Protein AF-0000000077148102 (afdb_homodimer)

Radius of gyration: 24.66 Å; Cα contacts (8 Å, |Δi|>4): 439; chains: 2; bounding box: 63×92×47 Å

Sequence (422 aa):
MKYILFEVCEMGKSREQTMENILKAAKKKFGERGYEGTSIQEIAKEAKVNVAMASYYFNGKENLYYEVFKKYGLANELPNFLEKNQFDPINALRDYLTVFTTHIKENPEIGSLAYEEIIKESARLEKIKPYFIGNFEQLKEILQEGEKQGAFHFFSINHTIHWITSIVLFPKFKKFIDSLGTNETNDINHEWMPEDLVDRIVTALTDKPKVMKYILFEVCEMGKSREQTMENILKAAKKKFGERGYEGTSIQEIAKEAKVNVAMASYYFNGKENLYYEVFKKYGLANELPNFLEKNQFDPINALRDYLTVFTTHIKENPEIGSLAYEEIIKESARLEKIKPYFIGNFEQLKEILQEGEKQGAFHFFSINHTIHWITSIVLFPKFKKFIDSLGTNETNDINHEWMPEDLVDRIVTALTDKPKV

InterPro domains:
  IPR001647 DNA-binding HTH domain, TetR-type [PF00440] (22-67)
  IPR001647 DNA-binding HTH domain, TetR-type [PR00455] (22-35)
  IPR001647 DNA-binding HTH domain, TetR-type [PR00455] (43-66)
  IPR001647 DNA-binding HTH domain, TetR-type [PS50977] (16-76)
  IPR009057 Homedomain-like superfamily [SSF46689] (11-72)
  IPR023772 DNA-binding HTH domain, TetR-type, conserved site [PS01081] (34-64)
  IPR036271 Tetracyclin repressor-like, C-terminal domain superfamily [SSF48498] (87-206)
  IPR050109 HTH-type, TetR-like transcriptional regulator [PTHR30328] (10-209)

Structure (mmCIF, N/CA/C/O backbone):
data_AF-0000000077148102-model_v1
#
loop_
_entity.id
_entity.type
_entity.pdbx_description
1 polymer 'Transcriptional regulator, TetR family'
#
loop_
_atom_site.group_PDB
_atom_site.id
_atom_site.type_symbol
_atom_site.label_atom_id
_atom_site.label_alt_id
_atom_site.label_comp_id
_atom_site.label_asym_id
_atom_site.label_entity_id
_atom_site.label_seq_id
_atom_site.pdbx_PDB_ins_code
_atom_site.Cartn_x
_atom_site.Cartn_y
_atom_site.Cartn_z
_atom_site.occupancy
_atom_site.B_iso_or_equiv
_atom_site.auth_seq_id
_atom_site.auth_comp_id
_atom_site.auth_asym_id
_atom_site.auth_atom_id
_atom_site.pdbx_PDB_model_num
ATOM 1 N N . MET A 1 1 ? 31.641 -43.75 -16.406 1 50.94 1 MET A N 1
ATOM 2 C CA . MET A 1 1 ? 30.312 -43.25 -16.719 1 50.94 1 MET A CA 1
ATOM 3 C C . MET A 1 1 ? 29.578 -42.812 -15.445 1 50.94 1 MET A C 1
ATOM 5 O O . MET A 1 1 ? 28.922 -41.75 -15.43 1 50.94 1 MET A O 1
ATOM 9 N N . LYS A 1 2 ? 29.688 -43.594 -14.43 1 62.19 2 LYS A N 1
ATOM 10 C CA . LYS A 1 2 ? 29 -43.281 -13.18 1 62.19 2 LYS A CA 1
ATOM 11 C C . LYS A 1 2 ? 29.609 -42.062 -12.508 1 62.19 2 LYS A C 1
ATOM 13 O O . LYS A 1 2 ? 28.875 -41.219 -11.977 1 62.19 2 LYS A O 1
ATOM 18 N N . TYR A 1 3 ? 30.844 -41.906 -12.531 1 56.47 3 TYR A N 1
ATOM 19 C CA . TYR A 1 3 ? 31.516 -40.75 -11.898 1 56.47 3 TYR A CA 1
ATOM 20 C C . TYR A 1 3 ? 31.188 -39.469 -12.625 1 56.47 3 TYR A C 1
ATOM 22 O O . TYR A 1 3 ? 31 -38.406 -11.992 1 56.47 3 TYR A O 1
ATOM 30 N N . ILE A 1 4 ? 31.141 -39.5 -13.93 1 53.09 4 ILE A N 1
ATOM 31 C CA . ILE A 1 4 ? 30.781 -38.312 -14.711 1 53.09 4 ILE A CA 1
ATOM 32 C C . ILE A 1 4 ? 29.328 -37.969 -14.445 1 53.09 4 ILE A C 1
ATOM 34 O O . ILE A 1 4 ? 28.984 -36.781 -14.289 1 53.09 4 ILE A O 1
ATOM 38 N N . LEU A 1 5 ? 28.531 -38.875 -14.312 1 50.78 5 LEU A N 1
ATOM 39 C CA . LEU A 1 5 ? 27.125 -38.625 -14.008 1 50.78 5 LEU A CA 1
ATOM 40 C C . LEU A 1 5 ? 26.984 -38.031 -12.602 1 50.78 5 LEU A C 1
ATOM 42 O O . LEU A 1 5 ? 26.188 -37.125 -12.383 1 50.78 5 LEU A O 1
ATOM 46 N N . PHE A 1 6 ? 27.734 -38.562 -11.719 1 50.84 6 PHE A N 1
ATOM 47 C CA . PHE A 1 6 ? 27.688 -38.031 -10.359 1 50.84 6 PHE A CA 1
ATOM 48 C C . PHE A 1 6 ? 28.203 -36.594 -10.312 1 50.84 6 PHE A C 1
ATOM 50 O O . PHE A 1 6 ? 27.641 -35.75 -9.617 1 50.84 6 PHE A O 1
ATOM 57 N N . GLU A 1 7 ? 29.281 -36.281 -11 1 50.69 7 GLU A N 1
ATOM 58 C CA . GLU A 1 7 ? 29.812 -34.938 -11.062 1 50.69 7 GLU A CA 1
ATOM 59 C C . GLU A 1 7 ? 28.812 -33.969 -11.742 1 50.69 7 GLU A C 1
ATOM 61 O O . GLU A 1 7 ? 28.656 -32.844 -11.312 1 50.69 7 GLU A O 1
ATOM 66 N N . VAL A 1 8 ? 28.25 -34.469 -12.852 1 50.56 8 VAL A N 1
ATOM 67 C CA . VAL A 1 8 ? 27.25 -33.656 -13.523 1 50.56 8 VAL A CA 1
ATOM 68 C C . VAL A 1 8 ? 26.047 -33.438 -12.602 1 50.56 8 VAL A C 1
ATOM 70 O O . VAL A 1 8 ? 25.469 -32.344 -12.562 1 50.56 8 VAL A O 1
ATOM 73 N N . CYS A 1 9 ? 25.688 -34.5 -11.992 1 49.28 9 CYS A N 1
ATOM 74 C CA . CYS A 1 9 ? 24.578 -34.375 -11.031 1 49.28 9 CYS A CA 1
ATOM 75 C C . CYS A 1 9 ? 24.953 -33.469 -9.875 1 49.28 9 CYS A C 1
ATOM 77 O O . CYS A 1 9 ? 24.141 -32.656 -9.438 1 49.28 9 CYS A O 1
ATOM 79 N N . GLU A 1 10 ? 26.156 -33.656 -9.352 1 51.53 10 GLU A N 1
ATOM 80 C CA . GLU A 1 10 ? 26.641 -32.781 -8.273 1 51.53 10 GLU A CA 1
ATOM 81 C C . GLU A 1 10 ? 26.766 -31.344 -8.734 1 51.53 10 GLU A C 1
ATOM 83 O O . GLU A 1 10 ? 26.484 -30.406 -7.98 1 51.53 10 GLU A O 1
ATOM 88 N N . MET A 1 11 ? 27.312 -31.297 -9.977 1 51.41 11 MET A N 1
ATOM 89 C CA . MET A 1 11 ? 27.438 -29.969 -10.57 1 51.41 11 MET A CA 1
ATOM 90 C C . MET A 1 11 ? 26.062 -29.359 -10.828 1 51.41 11 MET A C 1
ATOM 92 O O . MET A 1 11 ? 25.875 -28.141 -10.688 1 51.41 11 MET A O 1
ATOM 96 N N . GLY A 1 12 ? 25.172 -30.25 -11.398 1 53.47 12 GLY A N 1
ATOM 97 C CA . GLY A 1 12 ? 23.797 -29.844 -11.617 1 53.47 12 GLY A CA 1
ATOM 98 C C . GLY A 1 12 ? 23.094 -29.391 -10.344 1 53.47 12 GLY A C 1
ATOM 99 O O . GLY A 1 12 ? 22.375 -28.391 -10.344 1 53.47 12 GLY A O 1
ATOM 100 N N . LYS A 1 13 ? 23.109 -30.406 -9.43 1 60.41 13 LYS A N 1
ATOM 101 C CA . LYS A 1 13 ? 22.609 -30.125 -8.086 1 60.41 13 LYS A CA 1
ATOM 102 C C . LYS A 1 13 ? 23.266 -28.859 -7.516 1 60.41 13 LYS A C 1
ATOM 104 O O . LYS A 1 13 ? 22.578 -28.047 -6.887 1 60.41 13 LYS A O 1
ATOM 109 N N . SER A 1 14 ? 24.484 -28.734 -8.086 1 79.44 14 SER A N 1
ATOM 110 C CA . SER A 1 14 ? 25.234 -27.562 -7.648 1 79.44 14 SER A CA 1
ATOM 111 C C . SER A 1 14 ? 24.734 -26.297 -8.344 1 79.44 14 SER A C 1
ATOM 113 O O . SER A 1 14 ? 24.547 -25.266 -7.703 1 79.44 14 SER A O 1
ATOM 115 N N . ARG A 1 15 ? 24.344 -26.641 -9.625 1 85.19 15 ARG A N 1
ATOM 116 C CA . ARG A 1 15 ? 23.812 -25.516 -10.398 1 85.19 15 ARG A CA 1
ATOM 117 C C . ARG A 1 15 ? 22.438 -25.094 -9.898 1 85.19 15 ARG A C 1
ATOM 119 O O . ARG A 1 15 ? 22.172 -23.891 -9.727 1 85.19 15 ARG A O 1
ATOM 126 N N . GLU A 1 16 ? 21.672 -26.156 -9.688 1 89.94 16 GLU A N 1
ATOM 127 C CA . GLU A 1 16 ? 20.328 -25.891 -9.203 1 89.94 16 GLU A CA 1
ATOM 128 C C . GLU A 1 16 ? 20.344 -25.203 -7.844 1 89.94 16 GLU A C 1
ATOM 130 O O . GLU A 1 16 ? 19.562 -24.281 -7.594 1 89.94 16 GLU A O 1
ATOM 135 N N . GLN A 1 17 ? 21.172 -25.656 -7.074 1 92.12 17 GLN A N 1
ATOM 136 C CA . GLN A 1 17 ? 21.297 -25.047 -5.75 1 92.12 17 GLN A CA 1
ATOM 137 C C . GLN A 1 17 ? 21.781 -23.609 -5.844 1 92.12 17 GLN A C 1
ATOM 139 O O . GLN A 1 17 ? 21.312 -22.75 -5.102 1 92.12 17 GLN A O 1
ATOM 144 N N . THR A 1 18 ? 22.703 -23.422 -6.793 1 92.56 18 THR A N 1
ATOM 145 C CA . THR A 1 18 ? 23.219 -22.062 -6.996 1 92.56 18 THR A CA 1
ATOM 146 C C . THR A 1 18 ? 22.109 -21.141 -7.504 1 92.56 18 THR A C 1
ATOM 148 O O . THR A 1 18 ? 21.969 -20.016 -7.023 1 92.56 18 THR A O 1
ATOM 151 N N . MET A 1 19 ? 21.359 -21.609 -8.445 1 95.06 19 MET A N 1
ATOM 152 C CA . MET A 1 19 ? 20.266 -20.812 -8.984 1 95.06 19 MET A CA 1
ATOM 153 C C . MET A 1 19 ? 19.234 -20.5 -7.898 1 95.06 19 MET A C 1
ATOM 155 O O . MET A 1 19 ? 18.734 -19.375 -7.82 1 95.06 19 MET A O 1
ATOM 159 N N . GLU A 1 20 ? 18.984 -21.484 -7.047 1 95.75 20 GLU A N 1
ATOM 160 C CA . GLU A 1 20 ? 18.047 -21.297 -5.938 1 95.75 20 GLU A CA 1
ATOM 161 C C . GLU A 1 20 ? 18.562 -20.234 -4.965 1 95.75 20 GLU A C 1
ATOM 163 O O . GLU A 1 20 ? 17.797 -19.391 -4.492 1 95.75 20 GLU A O 1
ATOM 168 N N . ASN A 1 21 ? 19.828 -20.281 -4.723 1 95.56 21 ASN A N 1
ATOM 169 C CA . ASN A 1 21 ? 20.438 -19.297 -3.826 1 95.56 21 ASN A CA 1
ATOM 170 C C . ASN A 1 21 ? 20.328 -17.891 -4.391 1 95.56 21 ASN A C 1
ATOM 172 O O . ASN A 1 21 ? 20.062 -16.938 -3.656 1 95.56 21 ASN A O 1
ATOM 176 N N . ILE A 1 22 ? 20.547 -17.812 -5.668 1 96.75 22 ILE A N 1
ATOM 177 C CA . ILE A 1 22 ? 20.484 -16.516 -6.324 1 96.75 22 ILE A CA 1
ATOM 178 C C . ILE A 1 22 ? 19.047 -15.984 -6.277 1 96.75 22 ILE A C 1
ATOM 180 O O . ILE A 1 22 ? 18.812 -14.812 -5.977 1 96.75 22 ILE A O 1
ATOM 184 N N . LEU A 1 23 ? 18.094 -16.875 -6.516 1 97.56 23 LEU A N 1
ATOM 185 C CA . LEU A 1 23 ? 16.703 -16.469 -6.5 1 97.56 23 LEU A CA 1
ATOM 186 C C . LEU A 1 23 ? 16.266 -16.031 -5.102 1 97.56 23 LEU A C 1
ATOM 188 O O . LEU A 1 23 ? 15.578 -15.023 -4.945 1 97.56 23 LEU A O 1
ATOM 192 N N . LYS A 1 24 ? 16.688 -16.781 -4.117 1 97.56 24 LYS A N 1
ATOM 193 C CA . LYS A 1 24 ? 16.391 -16.422 -2.734 1 97.56 24 LYS A CA 1
ATOM 194 C C . LYS A 1 24 ? 17 -15.086 -2.365 1 97.56 24 LYS A C 1
ATOM 196 O O . LYS A 1 24 ? 16.359 -14.242 -1.736 1 97.56 24 LYS A O 1
ATOM 201 N N . ALA A 1 25 ? 18.203 -14.875 -2.771 1 97.69 25 ALA A N 1
ATOM 202 C CA . ALA A 1 25 ? 18.891 -13.617 -2.525 1 97.69 25 ALA A CA 1
ATOM 203 C C . ALA A 1 25 ? 18.203 -12.461 -3.246 1 97.69 25 ALA A C 1
ATOM 205 O O . ALA A 1 25 ? 18.047 -11.375 -2.686 1 97.69 25 ALA A O 1
ATOM 206 N N . ALA A 1 26 ? 17.828 -12.719 -4.469 1 98 26 ALA A N 1
ATOM 207 C CA . ALA A 1 26 ? 17.125 -11.711 -5.258 1 98 26 ALA A CA 1
ATOM 208 C C . ALA A 1 26 ? 15.805 -11.312 -4.609 1 98 26 ALA A C 1
ATOM 210 O O . ALA A 1 26 ? 15.508 -10.125 -4.457 1 98 26 ALA A O 1
ATOM 211 N N . LYS A 1 27 ? 15.023 -12.328 -4.223 1 97.56 27 LYS A N 1
ATOM 212 C CA . LYS A 1 27 ? 13.758 -12.062 -3.553 1 97.56 27 LYS A CA 1
ATOM 213 C C . LYS A 1 27 ? 13.961 -11.188 -2.318 1 97.56 27 LYS A C 1
ATOM 215 O O . LYS A 1 27 ? 13.25 -10.195 -2.129 1 97.56 27 LYS A O 1
ATOM 220 N N . LYS A 1 28 ? 14.914 -11.508 -1.558 1 96.56 28 LYS A N 1
ATOM 221 C CA . LYS A 1 28 ? 15.219 -10.773 -0.331 1 96.56 28 LYS A CA 1
ATOM 222 C C . LYS A 1 28 ? 15.625 -9.336 -0.636 1 96.56 28 LYS A C 1
ATOM 224 O O . LYS A 1 28 ? 15.07 -8.398 -0.065 1 96.56 28 LYS A O 1
ATOM 229 N N . LYS A 1 29 ? 16.562 -9.133 -1.557 1 95.06 29 LYS A N 1
ATOM 230 C CA . LYS A 1 29 ? 17.109 -7.809 -1.842 1 95.06 29 LYS A CA 1
ATOM 231 C C . LYS A 1 29 ? 16.078 -6.922 -2.533 1 95.06 29 LYS A C 1
ATOM 233 O O . LYS A 1 29 ? 15.938 -5.746 -2.193 1 95.06 29 LYS A O 1
ATOM 238 N N . PHE A 1 30 ? 15.375 -7.484 -3.518 1 95.56 30 PHE A N 1
ATOM 239 C CA . PHE A 1 30 ? 14.281 -6.734 -4.129 1 95.56 30 PHE A CA 1
ATOM 240 C C . PHE A 1 30 ? 13.242 -6.336 -3.09 1 95.56 30 PHE A C 1
ATOM 242 O O . PHE A 1 30 ? 12.695 -5.234 -3.141 1 95.56 30 PHE A O 1
ATOM 249 N N . GLY A 1 31 ? 12.93 -7.281 -2.197 1 93.19 31 GLY A N 1
ATOM 250 C CA . GLY A 1 31 ? 11.969 -7.004 -1.146 1 93.19 31 GLY A CA 1
ATOM 251 C C . GLY A 1 31 ? 12.383 -5.867 -0.236 1 93.19 31 GLY A C 1
ATOM 252 O O . GLY A 1 31 ? 11.547 -5.074 0.203 1 93.19 31 GLY A O 1
ATOM 253 N N . GLU A 1 32 ? 13.656 -5.707 -0.02 1 88.19 32 GLU A N 1
ATOM 254 C CA . GLU A 1 32 ? 14.188 -4.715 0.909 1 88.19 32 GLU A CA 1
ATOM 255 C C . GLU A 1 32 ? 14.25 -3.334 0.267 1 88.19 32 GLU A C 1
ATOM 257 O O . GLU A 1 32 ? 13.93 -2.33 0.909 1 88.19 32 GLU A O 1
ATOM 262 N N . ARG A 1 33 ? 14.609 -3.281 -1.083 1 87 33 ARG A N 1
ATOM 263 C CA . ARG A 1 33 ? 14.953 -1.977 -1.636 1 87 33 ARG A CA 1
ATOM 264 C C . ARG A 1 33 ? 14.188 -1.707 -2.928 1 87 33 ARG A C 1
ATOM 266 O O . ARG A 1 33 ? 14.367 -0.661 -3.555 1 87 33 ARG A O 1
ATOM 273 N N . GLY A 1 34 ? 13.367 -2.617 -3.219 1 90.38 34 GLY A N 1
ATOM 274 C CA . GLY A 1 34 ? 12.664 -2.455 -4.48 1 90.38 34 GLY A CA 1
ATOM 275 C C . GLY A 1 34 ? 13.531 -2.766 -5.688 1 90.38 34 GLY A C 1
ATOM 276 O O . GLY A 1 34 ? 14.727 -3.049 -5.547 1 90.38 34 GLY A O 1
ATOM 277 N N . TYR A 1 35 ? 12.922 -2.746 -6.859 1 92.56 35 TYR A N 1
ATOM 278 C CA . TYR A 1 35 ? 13.625 -3.051 -8.102 1 92.56 35 TYR A CA 1
ATOM 279 C C . TYR A 1 35 ? 14.719 -2.025 -8.367 1 92.56 35 TYR A C 1
ATOM 281 O O . TYR A 1 35 ? 15.875 -2.387 -8.633 1 92.56 35 TYR A O 1
ATOM 289 N N . GLU A 1 36 ? 14.352 -0.757 -8.281 1 87.88 36 GLU A N 1
ATOM 290 C CA . GLU A 1 36 ? 15.297 0.306 -8.625 1 87.88 36 GLU A CA 1
ATOM 291 C C . GLU A 1 36 ? 16.438 0.385 -7.609 1 87.88 36 GLU A C 1
ATOM 293 O O . GLU A 1 36 ? 17.562 0.708 -7.965 1 87.88 36 GLU A O 1
ATOM 298 N N . GLY A 1 37 ? 16.156 0.047 -6.434 1 87.38 37 GLY A N 1
ATOM 299 C CA . GLY A 1 37 ? 17.141 0.198 -5.367 1 87.38 37 GLY A CA 1
ATOM 300 C C . GLY A 1 37 ? 18.062 -0.995 -5.234 1 87.38 37 GLY A C 1
ATOM 301 O O . GLY A 1 37 ? 18.922 -1.022 -4.352 1 87.38 37 GLY A O 1
ATOM 302 N N . THR A 1 38 ? 17.844 -1.956 -6.109 1 93.19 38 THR A N 1
ATOM 303 C CA . THR A 1 38 ? 18.625 -3.184 -6 1 93.19 38 THR A CA 1
ATOM 304 C C . THR A 1 38 ? 19.484 -3.395 -7.246 1 93.19 38 THR A C 1
ATOM 306 O O . THR A 1 38 ? 19.016 -3.18 -8.367 1 93.19 38 THR A O 1
ATOM 309 N N . SER A 1 39 ? 20.719 -3.787 -7 1 93.88 39 SER A N 1
ATOM 310 C CA . SER A 1 39 ? 21.594 -4.074 -8.125 1 93.88 39 SER A CA 1
ATOM 311 C C . SER A 1 39 ? 21.938 -5.559 -8.195 1 93.88 39 SER A C 1
ATOM 313 O O . SER A 1 39 ? 21.812 -6.277 -7.203 1 93.88 39 SER A O 1
ATOM 315 N N . ILE A 1 40 ? 22.375 -5.949 -9.391 1 95.88 40 ILE A N 1
ATOM 316 C CA . ILE A 1 40 ? 22.781 -7.336 -9.578 1 95.88 40 ILE A CA 1
ATOM 317 C C . ILE A 1 40 ? 24 -7.637 -8.711 1 95.88 40 ILE A C 1
ATOM 319 O O . ILE A 1 40 ? 24.156 -8.75 -8.203 1 95.88 40 ILE A O 1
ATOM 323 N N . GLN A 1 41 ? 24.859 -6.664 -8.445 1 95.69 41 GLN A N 1
ATOM 324 C CA . GLN A 1 41 ? 26.031 -6.809 -7.59 1 95.69 41 GLN A CA 1
ATOM 325 C C . GLN A 1 41 ? 25.625 -7.141 -6.156 1 95.69 41 GLN A C 1
ATOM 327 O O . GLN A 1 41 ? 26.203 -8.031 -5.527 1 95.69 41 GLN A O 1
ATOM 332 N N . GLU A 1 42 ? 24.672 -6.469 -5.688 1 95.06 42 GLU A N 1
ATOM 333 C CA . GLU A 1 42 ? 24.172 -6.695 -4.332 1 95.06 42 GLU A CA 1
ATOM 334 C C . GLU A 1 42 ? 23.562 -8.086 -4.191 1 95.06 42 GLU A C 1
ATOM 336 O O . GLU A 1 42 ? 23.75 -8.75 -3.166 1 95.06 42 GLU A O 1
ATOM 341 N N . ILE A 1 43 ? 22.828 -8.508 -5.219 1 97.56 43 ILE A N 1
ATOM 342 C CA . ILE A 1 43 ? 22.188 -9.82 -5.207 1 97.56 43 ILE A CA 1
ATOM 343 C C . ILE A 1 43 ? 23.266 -10.906 -5.211 1 97.56 43 ILE A C 1
ATOM 345 O O . ILE A 1 43 ? 23.188 -11.867 -4.441 1 97.56 43 ILE A O 1
ATOM 349 N N . ALA A 1 44 ? 24.25 -10.703 -6.07 1 96.88 44 ALA A N 1
ATOM 350 C CA . ALA A 1 44 ? 25.344 -11.656 -6.148 1 96.88 44 ALA A CA 1
ATOM 351 C C . ALA A 1 44 ? 26.062 -11.781 -4.809 1 96.88 44 ALA A C 1
ATOM 353 O O . ALA A 1 44 ? 26.328 -12.891 -4.344 1 96.88 44 ALA A O 1
ATOM 354 N N . LYS A 1 45 ? 26.328 -10.664 -4.211 1 96.69 45 LYS A N 1
ATOM 355 C CA . LYS A 1 45 ? 26.984 -10.641 -2.902 1 96.69 45 LYS A CA 1
ATOM 356 C C . LYS A 1 45 ? 26.156 -11.391 -1.862 1 96.69 45 LYS A C 1
ATOM 358 O O . LYS A 1 45 ? 26.688 -12.203 -1.104 1 96.69 45 LYS A O 1
ATOM 363 N N . GLU A 1 46 ? 24.906 -11.172 -1.828 1 96.25 46 GLU A N 1
ATOM 364 C CA . GLU A 1 46 ? 24 -11.82 -0.89 1 96.25 46 GLU A CA 1
ATOM 365 C C . GLU A 1 46 ? 23.953 -13.328 -1.116 1 96.25 46 GLU A C 1
ATOM 367 O O . GLU A 1 46 ? 23.859 -14.102 -0.161 1 96.25 46 GLU A O 1
ATOM 372 N N . ALA A 1 47 ? 24.016 -13.742 -2.344 1 96.5 47 ALA A N 1
ATOM 373 C CA . ALA A 1 47 ? 23.938 -15.156 -2.717 1 96.5 47 ALA A CA 1
ATOM 374 C C . ALA A 1 47 ? 25.312 -15.82 -2.6 1 96.5 47 ALA A C 1
ATOM 376 O O . ALA A 1 47 ? 25.438 -17.031 -2.805 1 96.5 47 ALA A O 1
ATOM 377 N N . LYS A 1 48 ? 26.312 -15 -2.299 1 95.44 48 LYS A N 1
ATOM 378 C CA . LYS A 1 48 ? 27.688 -15.492 -2.17 1 95.44 48 LYS A CA 1
ATOM 379 C C . LYS A 1 48 ? 28.156 -16.125 -3.471 1 95.44 48 LYS A C 1
ATOM 381 O O . LYS A 1 48 ? 28.719 -17.219 -3.461 1 95.44 48 LYS A O 1
ATOM 386 N N . VAL A 1 49 ? 27.891 -15.422 -4.594 1 94.56 49 VAL A N 1
ATOM 387 C CA . VAL A 1 49 ? 28.406 -15.773 -5.914 1 94.56 49 VAL A CA 1
ATOM 388 C C . VAL A 1 49 ? 29.016 -14.547 -6.582 1 94.56 49 VAL A C 1
ATOM 390 O O . VAL A 1 49 ? 28.844 -13.422 -6.105 1 94.56 49 VAL A O 1
ATOM 393 N N . ASN A 1 50 ? 29.766 -14.805 -7.57 1 91.31 50 ASN A N 1
ATOM 394 C CA . ASN A 1 50 ? 30.281 -13.656 -8.305 1 91.31 50 ASN A CA 1
ATOM 395 C C . ASN A 1 50 ? 29.234 -13.086 -9.258 1 91.31 50 ASN A C 1
ATOM 397 O O . ASN A 1 50 ? 28.297 -13.781 -9.641 1 91.31 50 ASN A O 1
ATOM 401 N N . VAL A 1 51 ? 29.359 -11.836 -9.586 1 93.19 51 VAL A N 1
ATOM 402 C CA . VAL A 1 51 ? 28.406 -11.094 -10.398 1 93.19 51 VAL A CA 1
ATOM 403 C C . VAL A 1 51 ? 28.266 -11.758 -11.773 1 93.19 51 VAL A C 1
ATOM 405 O O . VAL A 1 51 ? 27.172 -11.805 -12.336 1 93.19 51 VAL A O 1
ATOM 408 N N . ALA A 1 52 ? 29.328 -12.258 -12.273 1 91.31 52 ALA A N 1
ATOM 409 C CA . ALA A 1 52 ? 29.328 -12.906 -13.586 1 91.31 52 ALA A CA 1
ATOM 410 C C . ALA A 1 52 ? 28.422 -14.133 -13.586 1 91.31 52 ALA A C 1
ATOM 412 O O . ALA A 1 52 ? 27.688 -14.375 -14.555 1 91.31 52 ALA A O 1
ATOM 413 N N . MET A 1 53 ? 28.453 -14.875 -12.617 1 90.94 53 MET A N 1
ATOM 414 C CA . MET A 1 53 ? 27.641 -16.078 -12.5 1 90.94 53 MET A CA 1
ATOM 415 C C . MET A 1 53 ? 26.156 -15.719 -12.43 1 90.94 53 MET A C 1
ATOM 417 O O . MET A 1 53 ? 25.328 -16.344 -13.094 1 90.94 53 MET A O 1
ATOM 421 N N . ALA A 1 54 ? 25.859 -14.68 -11.594 1 92.56 54 ALA A N 1
ATOM 422 C CA . ALA A 1 54 ? 24.469 -14.234 -11.5 1 92.56 54 ALA A CA 1
ATOM 423 C C . ALA A 1 54 ? 23.953 -13.758 -12.859 1 92.56 54 ALA A C 1
ATOM 425 O O . ALA A 1 54 ? 22.828 -14.102 -13.258 1 92.56 54 ALA A O 1
ATOM 426 N N . SER A 1 55 ? 24.781 -13.031 -13.508 1 92.94 55 SER A N 1
ATOM 427 C CA . SER A 1 55 ? 24.422 -12.516 -14.82 1 92.94 55 SER A CA 1
ATOM 428 C C . SER A 1 55 ? 24.297 -13.641 -15.844 1 92.94 55 SER A C 1
ATOM 430 O O . SER A 1 55 ? 23.422 -13.617 -16.703 1 92.94 55 SER A O 1
ATOM 432 N N . TYR A 1 56 ? 25.156 -14.555 -15.672 1 90.25 56 TYR A N 1
ATOM 433 C CA . TYR A 1 56 ? 25.156 -15.695 -16.578 1 90.25 56 TYR A CA 1
ATOM 434 C C . TYR A 1 56 ? 23.875 -16.516 -16.406 1 90.25 56 TYR A C 1
ATOM 436 O O . TYR A 1 56 ? 23.219 -16.859 -17.391 1 90.25 56 TYR A O 1
ATOM 444 N N . TYR A 1 57 ? 23.484 -16.812 -15.258 1 92.69 57 TYR A N 1
ATOM 445 C CA . TYR A 1 57 ? 22.359 -17.688 -14.969 1 92.69 57 TYR A CA 1
ATOM 446 C C . TYR A 1 57 ? 21.031 -17.016 -15.32 1 92.69 57 TYR A C 1
ATOM 448 O O . TYR A 1 57 ? 20.094 -17.672 -15.766 1 92.69 57 TYR A O 1
ATOM 456 N N . PHE A 1 58 ? 20.922 -15.695 -15.148 1 95.69 58 PHE A N 1
ATOM 457 C CA . PHE A 1 58 ? 19.609 -15.078 -15.25 1 95.69 58 PHE A CA 1
ATOM 458 C C . PHE A 1 58 ? 19.609 -13.969 -16.281 1 95.69 58 PHE A C 1
ATOM 460 O O . PHE A 1 58 ? 18.594 -13.305 -16.5 1 95.69 58 PHE A O 1
ATOM 467 N N . ASN A 1 59 ? 20.688 -13.828 -16.938 1 94.31 59 ASN A N 1
ATOM 468 C CA . ASN A 1 59 ? 20.781 -12.875 -18.047 1 94.31 59 ASN A CA 1
ATOM 469 C C . ASN A 1 59 ? 20.453 -11.453 -17.594 1 94.31 59 ASN A C 1
ATOM 471 O O . ASN A 1 59 ? 19.688 -10.758 -18.25 1 94.31 59 ASN A O 1
ATOM 475 N N . GLY A 1 60 ? 20.859 -11.133 -16.344 1 93.94 60 GLY A N 1
ATOM 476 C CA . GLY A 1 60 ? 20.766 -9.758 -15.875 1 93.94 60 GLY A CA 1
ATOM 477 C C . GLY A 1 60 ? 19.703 -9.57 -14.812 1 93.94 60 GLY A C 1
ATOM 478 O O . GLY A 1 60 ? 18.922 -10.492 -14.523 1 93.94 60 GLY A O 1
ATOM 479 N N . LYS A 1 61 ? 19.594 -8.352 -14.336 1 95.31 61 LYS A N 1
ATOM 480 C CA . LYS A 1 61 ? 18.734 -7.992 -13.211 1 95.31 61 LYS A CA 1
ATOM 481 C C . LYS A 1 61 ? 17.266 -8.117 -13.586 1 95.31 61 LYS A C 1
ATOM 483 O O . LYS A 1 61 ? 16.469 -8.641 -12.805 1 95.31 61 LYS A O 1
ATOM 488 N N . GLU A 1 62 ? 16.938 -7.641 -14.727 1 96.19 62 GLU A N 1
ATOM 489 C CA . GLU A 1 62 ? 15.531 -7.602 -15.133 1 96.19 62 GLU A CA 1
ATOM 490 C C . GLU A 1 62 ? 14.953 -9.008 -15.266 1 96.19 62 GLU A C 1
ATOM 492 O O . GLU A 1 62 ? 13.875 -9.297 -14.742 1 96.19 62 GLU A O 1
ATOM 497 N N . ASN A 1 63 ? 15.664 -9.812 -15.93 1 97.06 63 ASN A N 1
ATOM 498 C CA . ASN A 1 63 ? 15.195 -11.188 -16.078 1 97.06 63 ASN A CA 1
ATOM 499 C C . ASN A 1 63 ? 15.172 -11.922 -14.742 1 97.06 63 ASN A C 1
ATOM 501 O O . ASN A 1 63 ? 14.281 -12.727 -14.484 1 97.06 63 ASN A O 1
ATOM 505 N N . LEU A 1 64 ? 16.188 -11.688 -13.969 1 97.75 64 LEU A N 1
ATOM 506 C CA . LEU A 1 64 ? 16.203 -12.266 -12.625 1 97.75 64 LEU A CA 1
ATOM 507 C C . LEU A 1 64 ? 14.961 -11.852 -11.844 1 97.75 64 LEU A C 1
ATOM 509 O O . LEU A 1 64 ? 14.359 -12.672 -11.141 1 97.75 64 LEU A O 1
ATOM 513 N N . TYR A 1 65 ? 14.562 -10.633 -12 1 97.69 65 TYR A N 1
ATOM 514 C CA . TYR A 1 65 ? 13.359 -10.117 -11.352 1 97.69 65 TYR A CA 1
ATOM 515 C C . TYR A 1 65 ? 12.125 -10.898 -11.781 1 97.69 65 TYR A C 1
ATOM 517 O O . TYR A 1 65 ? 11.312 -11.305 -10.945 1 97.69 65 TYR A O 1
ATOM 525 N N . TYR A 1 66 ? 12.016 -11.141 -13.047 1 97.25 66 TYR A N 1
ATOM 526 C CA . TYR A 1 66 ? 10.883 -11.891 -13.578 1 97.25 66 TYR A CA 1
ATOM 527 C C . TYR A 1 66 ? 10.883 -13.32 -13.055 1 97.25 66 TYR A C 1
ATOM 529 O O . TYR A 1 66 ? 9.828 -13.859 -12.703 1 97.25 66 TYR A O 1
ATOM 537 N N . GLU A 1 67 ? 12.047 -13.891 -12.961 1 96.75 67 GLU A N 1
ATOM 538 C CA . GLU A 1 67 ? 12.164 -15.266 -12.492 1 96.75 67 GLU A CA 1
ATOM 539 C C . GLU A 1 67 ? 11.773 -15.383 -11.023 1 96.75 67 GLU A C 1
ATOM 541 O O . GLU A 1 67 ? 11.242 -16.406 -10.594 1 96.75 67 GLU A O 1
ATOM 546 N N . VAL A 1 68 ? 12.008 -14.359 -10.258 1 97.19 68 VAL A N 1
ATOM 547 C CA . VAL A 1 68 ? 11.578 -14.328 -8.867 1 97.19 68 VAL A CA 1
ATOM 548 C C . VAL A 1 68 ? 10.055 -14.438 -8.797 1 97.19 68 VAL A C 1
ATOM 550 O O . VAL A 1 68 ? 9.508 -15.227 -8.023 1 97.19 68 VAL A O 1
ATOM 553 N N . PHE A 1 69 ? 9.336 -13.734 -9.641 1 96.5 69 PHE A N 1
ATOM 554 C CA . PHE A 1 69 ? 7.879 -13.789 -9.656 1 96.5 69 PHE A CA 1
ATOM 555 C C . PHE A 1 69 ? 7.395 -15.133 -10.188 1 96.5 69 PHE A C 1
ATOM 557 O O . PHE A 1 69 ? 6.41 -15.68 -9.688 1 96.5 69 PHE A O 1
ATOM 564 N N . LYS A 1 70 ? 8.078 -15.531 -11.172 1 95.06 70 LYS A N 1
ATOM 565 C CA . LYS A 1 70 ? 7.707 -16.828 -11.727 1 95.06 70 LYS A CA 1
ATOM 566 C C . LYS A 1 70 ? 7.797 -17.922 -10.664 1 95.06 70 LYS A C 1
ATOM 568 O O . LYS A 1 70 ? 6.906 -18.766 -10.562 1 95.06 70 LYS A O 1
ATOM 573 N N . LYS A 1 71 ? 8.773 -17.859 -9.883 1 94.62 71 LYS A N 1
ATOM 574 C CA . LYS A 1 71 ? 9.023 -18.922 -8.898 1 94.62 71 LYS A CA 1
ATOM 575 C C . LYS A 1 71 ? 8.133 -18.75 -7.672 1 94.62 71 LYS A C 1
ATOM 577 O O . LYS A 1 71 ? 7.562 -19.719 -7.172 1 94.62 71 LYS A O 1
ATOM 582 N N . TYR A 1 72 ? 8.023 -17.531 -7.227 1 94.88 72 TYR A N 1
ATOM 583 C CA . TYR A 1 72 ? 7.426 -17.328 -5.91 1 94.88 72 TYR A CA 1
ATOM 584 C C . TYR A 1 72 ? 6.031 -16.719 -6.031 1 94.88 72 TYR A C 1
ATOM 586 O O . TYR A 1 72 ? 5.332 -16.547 -5.027 1 94.88 72 TYR A O 1
ATOM 594 N N . GLY A 1 73 ? 5.586 -16.328 -7.199 1 92.75 73 GLY A N 1
ATOM 595 C CA . GLY A 1 73 ? 4.246 -15.797 -7.391 1 92.75 73 GLY A CA 1
ATOM 596 C C . GLY A 1 73 ? 3.156 -16.812 -7.07 1 92.75 73 GLY A C 1
ATOM 597 O O . GLY A 1 73 ? 3.424 -18 -6.969 1 92.75 73 GLY A O 1
ATOM 598 N N . LEU A 1 74 ? 1.935 -16.312 -6.742 1 85.12 74 LEU A N 1
ATOM 599 C CA . LEU A 1 74 ? 0.819 -17.156 -6.344 1 85.12 74 LEU A CA 1
ATOM 600 C C . LEU A 1 74 ? 0.197 -17.844 -7.559 1 85.12 74 LEU A C 1
ATOM 602 O O . LEU A 1 74 ? -0.451 -18.891 -7.426 1 85.12 74 LEU A O 1
ATOM 606 N N . ALA A 1 75 ? 0.345 -17.406 -8.828 1 67.44 75 ALA A N 1
ATOM 607 C CA . ALA A 1 75 ? -0.398 -17.891 -9.984 1 67.44 75 ALA A CA 1
ATOM 608 C C . ALA A 1 75 ? -0.025 -19.344 -10.297 1 67.44 75 ALA A C 1
ATOM 610 O O . ALA A 1 75 ? -0.828 -20.094 -10.867 1 67.44 75 ALA A O 1
ATOM 611 N N . ASN A 1 76 ? 1.163 -19.922 -10.023 1 60.25 76 ASN A N 1
ATOM 612 C CA . ASN A 1 76 ? 1.614 -21.125 -10.711 1 60.25 76 ASN A CA 1
ATOM 613 C C . ASN A 1 76 ? 0.69 -22.312 -10.438 1 60.25 76 ASN A C 1
ATOM 615 O O . ASN A 1 76 ? 0.565 -23.219 -11.273 1 60.25 76 ASN A O 1
ATOM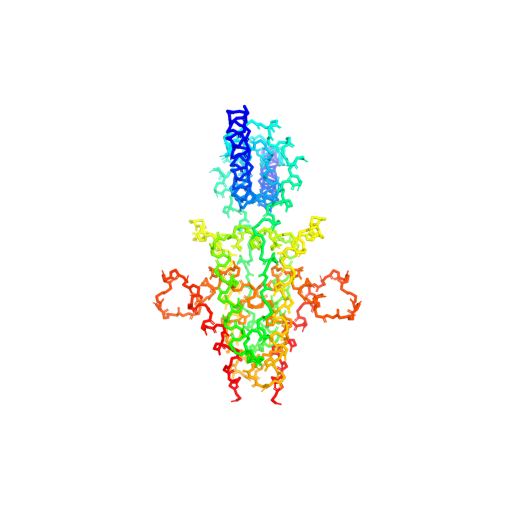 619 N N . GLU A 1 77 ? -0.276 -22.281 -9.5 1 68.56 77 GLU A N 1
ATOM 620 C CA . GLU A 1 77 ? -1.024 -23.531 -9.414 1 68.56 77 GLU A CA 1
ATOM 621 C C . GLU A 1 77 ? -2.215 -23.406 -8.469 1 68.56 77 GLU A C 1
ATOM 623 O O . GLU A 1 77 ? -2.418 -24.25 -7.594 1 68.56 77 GLU A O 1
ATOM 628 N N . LEU A 1 78 ? -3.01 -22.391 -8.734 1 85.19 78 LEU A N 1
ATOM 629 C CA . LEU A 1 78 ? -4.156 -22.312 -7.84 1 85.19 78 LEU A CA 1
ATOM 630 C C . LEU A 1 78 ? -5.297 -23.188 -8.344 1 85.19 78 LEU A C 1
ATOM 632 O O . LEU A 1 78 ? -5.562 -23.234 -9.547 1 85.19 78 LEU A O 1
ATOM 636 N N . PRO A 1 79 ? -5.867 -24.047 -7.465 1 89.88 79 PRO A N 1
ATOM 637 C CA . PRO A 1 79 ? -7.094 -24.734 -7.875 1 89.88 79 PRO A CA 1
ATOM 638 C C . PRO A 1 79 ? -8.25 -23.766 -8.125 1 89.88 79 PRO A C 1
ATOM 640 O O . PRO A 1 79 ? -8.148 -22.578 -7.812 1 89.88 79 PRO A O 1
ATOM 643 N N . ASN A 1 80 ? -9.258 -24.297 -8.898 1 94.75 80 ASN A N 1
ATOM 644 C CA . ASN A 1 80 ? -10.531 -23.594 -8.898 1 94.75 80 ASN A CA 1
ATOM 645 C C . ASN A 1 80 ? -11.266 -23.75 -7.566 1 94.75 80 ASN A C 1
ATOM 647 O O . ASN A 1 80 ? -11.82 -24.812 -7.289 1 94.75 80 ASN A O 1
ATOM 651 N N . PHE A 1 81 ? -11.305 -22.703 -6.762 1 97.25 81 PHE A N 1
ATOM 652 C CA . PHE A 1 81 ? -11.773 -22.812 -5.387 1 97.25 81 PHE A CA 1
ATOM 653 C C . PHE A 1 81 ? -13.273 -23.078 -5.348 1 97.25 81 PHE A C 1
ATOM 655 O O . PHE A 1 81 ? -13.766 -23.781 -4.453 1 97.25 81 PHE A O 1
ATOM 662 N N . LEU A 1 82 ? -14.016 -22.469 -6.281 1 97.75 82 LEU A N 1
ATOM 663 C CA . LEU A 1 82 ? -15.453 -22.719 -6.332 1 97.75 82 LEU A CA 1
ATOM 664 C C . LEU A 1 82 ? -15.75 -24.172 -6.672 1 97.75 82 LEU A C 1
ATOM 666 O O . LEU A 1 82 ? -16.547 -24.812 -6 1 97.75 82 LEU A O 1
ATOM 670 N N . GLU A 1 83 ? -15.047 -24.672 -7.664 1 97.31 83 GLU A N 1
ATOM 671 C CA . GLU A 1 83 ? -15.234 -26.062 -8.055 1 97.31 83 GLU A CA 1
ATOM 672 C C . GLU A 1 83 ? -14.82 -27.016 -6.934 1 97.31 83 GLU A C 1
ATOM 674 O O . GLU A 1 83 ? -15.547 -27.969 -6.617 1 97.31 83 GLU A O 1
ATOM 679 N N . LYS A 1 84 ? -13.711 -26.75 -6.383 1 97.25 84 LYS A N 1
ATOM 680 C CA . LYS A 1 84 ? -13.195 -27.578 -5.297 1 97.25 84 LYS A CA 1
ATOM 681 C C . LYS A 1 84 ? -14.18 -27.641 -4.137 1 97.25 84 LYS A C 1
ATOM 683 O O . LYS A 1 84 ? -14.242 -28.656 -3.426 1 97.25 84 LYS A O 1
ATOM 688 N N . ASN A 1 85 ? -14.984 -26.578 -3.963 1 98.38 85 ASN A N 1
ATOM 689 C CA . ASN A 1 85 ? -15.891 -26.5 -2.822 1 98.38 85 ASN A CA 1
ATOM 690 C C . ASN A 1 85 ? -17.344 -26.641 -3.25 1 98.38 85 ASN A C 1
ATOM 692 O O . ASN A 1 85 ? -18.25 -26.094 -2.609 1 98.38 85 ASN A O 1
ATOM 696 N N . GLN A 1 86 ? -17.578 -27.312 -4.352 1 98 86 GLN A N 1
ATOM 697 C CA . GLN A 1 86 ? -18.922 -27.625 -4.855 1 98 86 GLN A CA 1
ATOM 698 C C . GLN A 1 86 ? -19.766 -26.359 -4.953 1 98 86 GLN A C 1
ATOM 700 O O . GLN A 1 86 ? -20.953 -26.375 -4.578 1 98 86 GLN A O 1
ATOM 705 N N . PHE A 1 87 ? -19.203 -25.266 -5.227 1 97.5 87 PHE A N 1
ATOM 706 C CA . PHE A 1 87 ? -19.812 -23.969 -5.512 1 97.5 87 PHE A CA 1
ATOM 707 C C . PHE A 1 87 ? -20.438 -23.375 -4.258 1 97.5 87 PHE A C 1
ATOM 709 O O . PHE A 1 87 ? -21.344 -22.547 -4.344 1 97.5 87 PHE A O 1
ATOM 716 N N . ASP A 1 88 ? -19.953 -23.812 -3.049 1 98.44 88 ASP A N 1
ATOM 717 C CA . ASP A 1 88 ? -20.219 -23.094 -1.808 1 98.44 88 ASP A CA 1
ATOM 718 C C . ASP A 1 88 ? -19.312 -21.875 -1.67 1 98.44 88 ASP A C 1
ATOM 720 O O . ASP A 1 88 ? -18.125 -22 -1.402 1 98.44 88 ASP A O 1
ATOM 724 N N . PRO A 1 89 ? -19.859 -20.703 -1.819 1 98.38 89 PRO A N 1
ATOM 725 C CA . PRO A 1 89 ? -19 -19.531 -1.876 1 98.38 89 PRO A CA 1
ATOM 726 C C . PRO A 1 89 ? -18.312 -19.234 -0.543 1 98.38 89 PRO A C 1
ATOM 728 O O . PRO A 1 89 ? -17.203 -18.688 -0.521 1 98.38 89 PRO A O 1
ATOM 731 N N . ILE A 1 90 ? -18.922 -19.547 0.559 1 97.88 90 ILE A N 1
ATOM 732 C CA . ILE A 1 90 ? -18.328 -19.281 1.865 1 97.88 90 ILE A CA 1
ATOM 733 C C . ILE A 1 90 ? -17.094 -20.156 2.064 1 97.88 90 ILE A C 1
ATOM 735 O O . ILE A 1 90 ? -16.016 -19.672 2.404 1 97.88 90 ILE A O 1
ATOM 739 N N . ASN A 1 91 ? -17.266 -21.438 1.752 1 98.38 91 ASN A N 1
ATOM 740 C CA . ASN A 1 91 ? -16.141 -22.344 1.869 1 98.38 91 ASN A CA 1
ATOM 741 C C . ASN A 1 91 ? -15.062 -22.031 0.833 1 98.38 91 ASN A C 1
ATOM 743 O O . ASN A 1 91 ? -13.867 -22.156 1.12 1 98.38 91 ASN A O 1
ATOM 747 N N . ALA A 1 92 ? -15.477 -21.719 -0.343 1 98.5 92 ALA A N 1
ATOM 748 C CA . ALA A 1 92 ? -14.523 -21.328 -1.381 1 98.5 92 ALA A CA 1
ATOM 749 C C . ALA A 1 92 ? -13.703 -20.125 -0.946 1 98.5 92 ALA A C 1
ATOM 751 O O . ALA A 1 92 ? -12.492 -20.094 -1.136 1 98.5 92 ALA A O 1
ATOM 752 N N . LEU A 1 93 ? -14.383 -19.141 -0.376 1 98.31 93 LEU A N 1
ATOM 753 C CA . LEU A 1 93 ? -13.688 -17.953 0.098 1 98.31 93 LEU A CA 1
ATOM 754 C C . LEU A 1 93 ? -12.719 -18.297 1.223 1 98.31 93 LEU A C 1
ATOM 756 O O . LEU A 1 93 ? -11.586 -17.812 1.246 1 98.31 93 LEU A O 1
ATOM 760 N N . ARG A 1 94 ? -13.148 -19.125 2.133 1 97.5 94 ARG A N 1
ATOM 761 C CA . ARG A 1 94 ? -12.281 -19.531 3.232 1 97.5 94 ARG A CA 1
ATOM 762 C C . ARG A 1 94 ? -11.016 -20.203 2.711 1 97.5 94 ARG A C 1
ATOM 764 O O . ARG A 1 94 ? -9.914 -19.875 3.137 1 97.5 94 ARG A O 1
ATOM 771 N N . ASP A 1 95 ? -11.195 -21.125 1.786 1 97.5 95 ASP A N 1
ATOM 772 C CA . ASP A 1 95 ? -10.062 -21.844 1.209 1 97.5 95 ASP A CA 1
ATOM 773 C C . ASP A 1 95 ? -9.141 -20.875 0.459 1 97.5 95 ASP A C 1
ATOM 775 O O . ASP A 1 95 ? -7.914 -20.953 0.602 1 97.5 95 ASP A O 1
ATOM 779 N N . TYR A 1 96 ? -9.711 -20.062 -0.347 1 97.19 96 TYR A N 1
ATOM 780 C CA . TYR A 1 96 ? -8.953 -19.062 -1.087 1 97.19 96 TYR A CA 1
ATOM 781 C C . TYR A 1 96 ? -8.125 -18.188 -0.143 1 97.19 96 TYR A C 1
ATOM 783 O O . TYR A 1 96 ? -6.914 -18.031 -0.334 1 97.19 96 TYR A O 1
ATOM 791 N N . LEU A 1 97 ? -8.789 -17.656 0.849 1 96.69 97 LEU A N 1
ATOM 792 C CA . LEU A 1 97 ? -8.125 -16.766 1.789 1 96.69 97 LEU A CA 1
ATOM 793 C C . LEU A 1 97 ? -7.02 -17.484 2.549 1 96.69 97 LEU A C 1
ATOM 795 O O . LEU A 1 97 ? -5.977 -16.906 2.844 1 96.69 97 LEU A O 1
ATOM 799 N N . THR A 1 98 ? -7.262 -18.719 2.912 1 95.38 98 THR A N 1
ATOM 800 C CA . THR A 1 98 ? -6.246 -19.516 3.596 1 95.38 98 THR A CA 1
ATOM 801 C C . THR A 1 98 ? -4.988 -19.625 2.742 1 95.38 98 THR A C 1
ATOM 803 O O . THR A 1 98 ? -3.877 -19.406 3.227 1 95.38 98 THR A O 1
ATOM 806 N N . VAL A 1 99 ? -5.172 -19.938 1.481 1 94.88 99 VAL A N 1
ATOM 807 C CA . VAL A 1 99 ? -4.047 -20.078 0.561 1 94.88 99 VAL A CA 1
ATOM 808 C C . VAL A 1 99 ? -3.371 -18.719 0.374 1 94.88 99 VAL A C 1
ATOM 810 O O . VAL A 1 99 ? -2.143 -18.609 0.438 1 94.88 99 VAL A O 1
ATOM 813 N N . PHE A 1 100 ? -4.145 -17.688 0.138 1 94.88 100 PHE A N 1
ATOM 814 C CA . PHE A 1 100 ? -3.633 -16.344 -0.137 1 94.88 100 PHE A CA 1
ATOM 815 C C . PHE A 1 100 ? -2.852 -15.812 1.057 1 94.88 100 PHE A C 1
ATOM 817 O O . PHE A 1 100 ? -1.707 -15.375 0.912 1 94.88 100 PHE A O 1
ATOM 824 N N . THR A 1 101 ? -3.387 -15.875 2.244 1 93.62 101 THR A N 1
ATOM 825 C CA . THR A 1 101 ? -2.746 -15.344 3.443 1 93.62 101 THR A CA 1
ATOM 826 C C . THR A 1 101 ? -1.48 -16.141 3.77 1 93.62 101 THR A C 1
ATOM 828 O O . THR A 1 101 ? -0.472 -15.555 4.18 1 93.62 101 THR A O 1
ATOM 831 N N . THR A 1 102 ? -1.518 -17.453 3.605 1 92.5 102 THR A N 1
ATOM 832 C CA . THR A 1 102 ? -0.342 -18.281 3.842 1 92.5 102 THR A CA 1
ATOM 833 C C . THR A 1 102 ? 0.78 -17.922 2.873 1 92.5 102 THR A C 1
ATOM 835 O O . THR A 1 102 ? 1.938 -17.797 3.275 1 92.5 102 THR A O 1
ATOM 838 N N . HIS A 1 103 ? 0.426 -17.734 1.657 1 93.25 103 HIS A N 1
ATOM 839 C CA . HIS A 1 103 ? 1.414 -17.375 0.646 1 93.25 103 HIS A CA 1
ATOM 840 C C . HIS A 1 103 ? 2.088 -16.047 0.979 1 93.25 103 HIS A C 1
ATOM 842 O O . HIS A 1 103 ? 3.312 -15.93 0.885 1 93.25 103 HIS A O 1
ATOM 848 N N . ILE A 1 104 ? 1.305 -15.109 1.323 1 92.5 104 ILE A N 1
ATOM 849 C CA . ILE A 1 104 ? 1.83 -13.789 1.637 1 92.5 104 ILE A CA 1
ATOM 850 C C . ILE A 1 104 ? 2.713 -13.867 2.881 1 92.5 104 ILE A C 1
ATOM 852 O O . ILE A 1 104 ? 3.746 -13.195 2.959 1 92.5 104 ILE A O 1
ATOM 856 N N . LYS A 1 105 ? 2.334 -14.609 3.828 1 90.44 105 LYS A N 1
ATOM 857 C CA . LYS A 1 105 ? 3.145 -14.797 5.027 1 90.44 105 LYS A CA 1
ATOM 858 C C . LYS A 1 105 ? 4.496 -15.422 4.684 1 90.44 105 LYS A C 1
ATOM 860 O O . LYS A 1 105 ? 5.527 -15.016 5.215 1 90.44 105 LYS A O 1
ATOM 865 N N . GLU A 1 106 ? 4.48 -16.375 3.781 1 92.25 106 GLU A N 1
ATOM 866 C CA . GLU A 1 106 ? 5.684 -17.109 3.418 1 92.25 106 GLU A CA 1
ATOM 867 C C . GLU A 1 106 ? 6.562 -16.297 2.467 1 92.25 106 GLU A C 1
ATOM 869 O O . GLU A 1 106 ? 7.781 -16.484 2.438 1 92.25 106 GLU A O 1
ATOM 874 N N . ASN A 1 107 ? 5.934 -15.516 1.683 1 93.19 107 ASN A N 1
ATOM 875 C CA . ASN A 1 107 ? 6.621 -14.703 0.688 1 93.19 107 ASN A CA 1
ATOM 876 C C . ASN A 1 107 ? 6.203 -13.234 0.774 1 93.19 107 ASN A C 1
ATOM 878 O O . ASN A 1 107 ? 5.688 -12.68 -0.196 1 93.19 107 ASN A O 1
ATOM 882 N N . PRO A 1 108 ? 6.453 -12.602 1.851 1 89.88 108 PRO A N 1
ATOM 883 C CA . PRO A 1 108 ? 5.965 -11.234 2.043 1 89.88 108 PRO A CA 1
ATOM 884 C C . PRO A 1 108 ? 6.52 -10.258 1.009 1 89.88 108 PRO A C 1
ATOM 886 O O . PRO A 1 108 ? 5.859 -9.273 0.668 1 89.88 108 PRO A O 1
ATOM 889 N N . GLU A 1 109 ? 7.676 -10.562 0.42 1 93.81 109 GLU A N 1
ATOM 890 C CA . GLU A 1 109 ? 8.297 -9.672 -0.561 1 93.81 109 GLU A CA 1
ATOM 891 C C . GLU A 1 109 ? 7.488 -9.625 -1.853 1 93.81 109 GLU A C 1
ATOM 893 O O . GLU A 1 109 ? 7.383 -8.57 -2.484 1 93.81 109 GLU A O 1
ATOM 898 N N . ILE A 1 110 ? 6.898 -10.742 -2.148 1 94.5 110 ILE A N 1
ATOM 899 C CA . ILE A 1 110 ? 6.27 -10.883 -3.457 1 94.5 110 ILE A CA 1
ATOM 900 C C . ILE A 1 110 ? 5.035 -9.984 -3.533 1 94.5 110 ILE A C 1
ATOM 902 O O . ILE A 1 110 ? 4.836 -9.273 -4.523 1 94.5 110 ILE A O 1
ATOM 906 N N . GLY A 1 111 ? 4.227 -10.016 -2.496 1 93.25 111 GLY A N 1
ATOM 907 C CA . GLY A 1 111 ? 3.055 -9.156 -2.461 1 93.25 111 GLY A CA 1
ATOM 908 C C . GLY A 1 111 ? 3.395 -7.684 -2.533 1 93.25 111 GLY A C 1
ATOM 909 O O . GLY A 1 111 ? 2.766 -6.934 -3.283 1 93.25 111 GLY A O 1
ATOM 910 N N . SER A 1 112 ? 4.41 -7.336 -1.799 1 91.25 112 SER A N 1
ATOM 911 C CA . SER A 1 112 ? 4.82 -5.934 -1.763 1 91.25 112 SER A CA 1
ATOM 912 C C . SER A 1 112 ? 5.398 -5.492 -3.104 1 91.25 112 SER A C 1
ATOM 914 O O . SER A 1 112 ? 5.148 -4.375 -3.555 1 91.25 112 SER A O 1
ATOM 916 N N . LEU A 1 113 ? 6.137 -6.316 -3.709 1 94.44 113 LEU A N 1
ATOM 917 C CA . LEU A 1 113 ? 6.734 -6 -5 1 94.44 113 LEU A CA 1
ATOM 918 C C . LEU A 1 113 ? 5.664 -5.871 -6.078 1 94.44 113 LEU A C 1
ATOM 920 O O . LEU A 1 113 ? 5.699 -4.938 -6.887 1 94.44 113 LEU A O 1
ATOM 924 N N . ALA A 1 114 ? 4.734 -6.801 -6.094 1 94.38 114 ALA A N 1
ATOM 925 C CA . ALA A 1 114 ? 3.639 -6.723 -7.055 1 94.38 114 ALA A CA 1
ATOM 926 C C . ALA A 1 114 ? 2.834 -5.438 -6.863 1 94.38 114 ALA A C 1
ATOM 928 O O . ALA A 1 114 ? 2.508 -4.754 -7.836 1 94.38 114 ALA A O 1
ATOM 929 N N . TYR A 1 115 ? 2.535 -5.176 -5.637 1 92.38 115 TYR A N 1
ATOM 930 C CA . TYR A 1 115 ? 1.801 -3.965 -5.289 1 92.38 115 TYR A CA 1
ATOM 931 C C . TYR A 1 115 ? 2.527 -2.725 -5.797 1 92.38 115 TYR A C 1
ATOM 933 O O . TYR A 1 115 ? 1.918 -1.853 -6.422 1 92.38 115 TYR A O 1
ATOM 941 N N . GLU A 1 116 ? 3.807 -2.662 -5.59 1 90.75 116 GLU A N 1
ATOM 942 C CA . GLU A 1 116 ? 4.617 -1.528 -6.02 1 90.75 116 GLU A CA 1
ATOM 943 C C . GLU A 1 116 ? 4.594 -1.377 -7.539 1 90.75 116 GLU A C 1
ATOM 945 O O . GLU A 1 116 ? 4.488 -0.262 -8.055 1 90.75 116 GLU A O 1
ATOM 950 N N . GLU A 1 117 ? 4.695 -2.441 -8.211 1 94.19 117 GLU A N 1
ATOM 951 C CA . GLU A 1 117 ? 4.672 -2.41 -9.672 1 94.19 117 GLU A CA 1
ATOM 952 C C . GLU A 1 117 ? 3.332 -1.896 -10.195 1 94.19 117 GLU A C 1
ATOM 954 O O . GLU A 1 117 ? 3.285 -1.162 -11.18 1 94.19 117 GLU A O 1
ATOM 959 N N . ILE A 1 118 ? 2.314 -2.275 -9.539 1 93.31 118 ILE A N 1
ATOM 960 C CA . ILE A 1 118 ? 0.974 -1.847 -9.922 1 93.31 118 ILE A CA 1
ATOM 961 C C . ILE A 1 118 ? 0.83 -0.343 -9.711 1 93.31 118 ILE A C 1
ATOM 963 O O . ILE A 1 118 ? 0.418 0.385 -10.617 1 93.31 118 ILE A O 1
ATOM 967 N N . ILE A 1 119 ? 1.221 0.134 -8.547 1 89.25 119 ILE A N 1
ATOM 968 C CA . ILE A 1 119 ? 1.029 1.534 -8.188 1 89.25 119 ILE A CA 1
ATOM 969 C C . ILE A 1 119 ? 1.9 2.42 -9.078 1 89.25 119 ILE A C 1
ATOM 971 O O . ILE A 1 119 ? 1.508 3.535 -9.43 1 89.25 119 ILE A O 1
ATOM 975 N N . LYS A 1 120 ? 3.02 1.897 -9.508 1 88.81 120 LYS A N 1
ATOM 976 C CA . LYS A 1 120 ? 3.934 2.666 -10.352 1 88.81 120 LYS A CA 1
ATOM 977 C C . LYS A 1 120 ? 3.568 2.529 -11.828 1 88.81 120 LYS A C 1
ATOM 979 O O . LYS A 1 120 ? 4.109 3.24 -12.672 1 88.81 120 LYS A O 1
ATOM 984 N N . GLU A 1 121 ? 2.67 1.635 -12.086 1 90.38 121 GLU A N 1
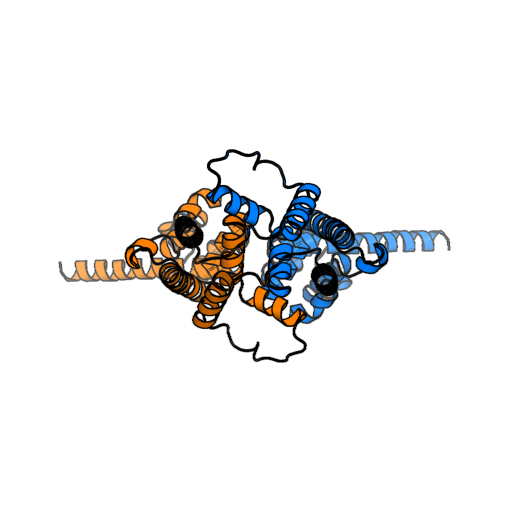ATOM 985 C CA . GLU A 1 121 ? 2.354 1.297 -13.469 1 90.38 121 GLU A CA 1
ATOM 986 C C . GLU A 1 121 ? 3.625 1.09 -14.289 1 90.38 121 GLU A C 1
ATOM 988 O O . GLU A 1 121 ? 3.773 1.667 -15.367 1 90.38 121 GLU A O 1
ATOM 993 N N . SER A 1 122 ? 4.527 0.315 -13.711 1 91.81 122 SER A N 1
ATOM 994 C CA . SER A 1 122 ? 5.828 0.106 -14.336 1 91.81 122 SER A CA 1
ATOM 995 C C . SER A 1 122 ? 5.703 -0.713 -15.617 1 91.81 122 SER A C 1
ATOM 997 O O . SER A 1 122 ? 4.734 -1.456 -15.789 1 91.81 122 SER A O 1
ATOM 999 N N . ALA A 1 123 ? 6.691 -0.642 -16.469 1 93 123 ALA A N 1
ATOM 1000 C CA . ALA A 1 123 ? 6.73 -1.435 -17.703 1 93 123 ALA A CA 1
ATOM 1001 C C . ALA A 1 123 ? 6.855 -2.924 -17.391 1 93 123 ALA A C 1
ATOM 1003 O O . ALA A 1 123 ? 6.438 -3.768 -18.188 1 93 123 ALA A O 1
ATOM 1004 N N . ARG A 1 124 ? 7.316 -3.262 -16.219 1 95.5 124 ARG A N 1
ATOM 1005 C CA . ARG A 1 124 ? 7.539 -4.645 -15.812 1 95.5 124 ARG A CA 1
ATOM 1006 C C . ARG A 1 124 ? 6.227 -5.324 -15.438 1 95.5 124 ARG A C 1
ATOM 1008 O O . ARG A 1 124 ? 6.156 -6.555 -15.367 1 95.5 124 ARG A O 1
ATOM 1015 N N . LEU A 1 125 ? 5.258 -4.547 -15.219 1 94.81 125 LEU A N 1
ATOM 1016 C CA . LEU A 1 125 ? 3.988 -5.07 -14.727 1 94.81 125 LEU A CA 1
ATOM 1017 C C . LEU A 1 125 ? 3.412 -6.094 -15.703 1 94.81 125 LEU A C 1
ATOM 1019 O O . LEU A 1 125 ? 2.924 -7.148 -15.281 1 94.81 125 LEU A O 1
ATOM 1023 N N . GLU A 1 126 ? 3.467 -5.832 -16.953 1 94.38 126 GLU A N 1
ATOM 1024 C CA . GLU A 1 126 ? 2.896 -6.723 -17.969 1 94.38 126 GLU A CA 1
ATOM 1025 C C . GLU A 1 126 ? 3.557 -8.102 -17.922 1 94.38 126 GLU A C 1
ATOM 1027 O O . GLU A 1 126 ? 2.908 -9.117 -18.172 1 94.38 126 GLU A O 1
ATOM 1032 N N . LYS A 1 127 ? 4.766 -8.117 -17.594 1 95.06 127 LYS A N 1
ATOM 1033 C CA . LYS A 1 127 ? 5.508 -9.375 -17.594 1 95.06 127 LYS A CA 1
ATOM 1034 C C . LYS A 1 127 ? 5.281 -10.141 -16.297 1 95.06 127 LYS A C 1
ATOM 1036 O O . LYS A 1 127 ? 5.344 -11.375 -16.281 1 95.06 127 LYS A O 1
ATOM 1041 N N . ILE A 1 128 ? 5.035 -9.414 -15.25 1 95.12 128 ILE A N 1
ATOM 1042 C CA . ILE A 1 128 ? 4.918 -10.133 -13.9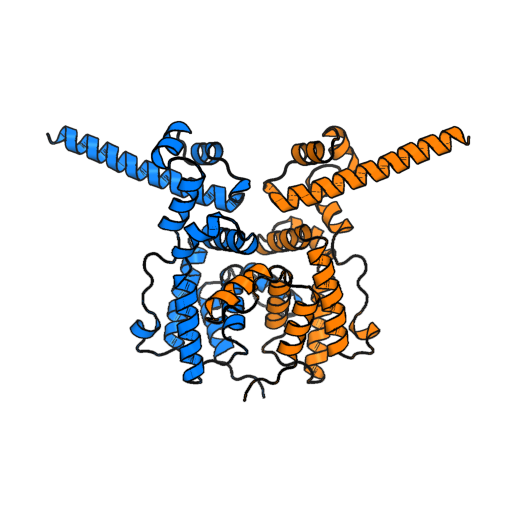84 1 95.12 128 ILE A CA 1
ATOM 1043 C C . ILE A 1 128 ? 3.447 -10.414 -13.688 1 95.12 128 ILE A C 1
ATOM 1045 O O . ILE A 1 128 ? 3.131 -11.281 -12.859 1 95.12 128 ILE A O 1
ATOM 1049 N N . LYS A 1 129 ? 2.551 -9.789 -14.305 1 93.38 129 LYS A N 1
ATOM 1050 C CA . LYS A 1 129 ? 1.111 -9.852 -14.07 1 93.38 129 LYS A CA 1
ATOM 1051 C C . LYS A 1 129 ? 0.612 -11.297 -14.141 1 93.38 129 LYS A C 1
ATOM 1053 O O . LYS A 1 129 ? -0.185 -11.727 -13.297 1 93.38 129 LYS A O 1
ATOM 1058 N N . PRO A 1 130 ? 1.06 -12.094 -15.062 1 92.12 130 PRO A N 1
ATOM 1059 C CA . PRO A 1 130 ? 0.545 -13.461 -15.172 1 92.12 130 PRO A CA 1
ATOM 1060 C C . PRO A 1 130 ? 0.791 -14.289 -13.914 1 92.12 130 PRO A C 1
ATOM 1062 O O . PRO A 1 130 ? 0.1 -15.289 -13.68 1 92.12 130 PRO A O 1
ATOM 1065 N N . TYR A 1 131 ? 1.673 -13.898 -13.094 1 92.81 131 TYR A N 1
ATOM 1066 C CA . TYR A 1 131 ? 2.051 -14.711 -11.945 1 92.81 131 TYR A CA 1
ATOM 1067 C C . TYR A 1 131 ? 1.187 -14.383 -10.734 1 92.81 131 TYR A C 1
ATOM 1069 O O . TYR A 1 131 ? 1.305 -15.031 -9.688 1 92.81 131 TYR A O 1
ATOM 1077 N N . PHE A 1 132 ? 0.292 -13.391 -10.922 1 91.81 132 PHE A N 1
ATOM 1078 C CA . PHE A 1 132 ? -0.557 -13.125 -9.766 1 91.81 132 PHE A CA 1
ATOM 1079 C C . PHE A 1 132 ? -1.977 -12.789 -10.203 1 91.81 132 PHE A C 1
ATOM 1081 O O . PHE A 1 132 ? -2.895 -12.766 -9.375 1 91.81 132 PHE A O 1
ATOM 1088 N N . ILE A 1 133 ? -2.293 -12.578 -11.477 1 91.12 133 ILE A N 1
ATOM 1089 C CA . ILE A 1 133 ? -3.586 -12.094 -11.953 1 91.12 133 ILE A CA 1
ATOM 1090 C C . ILE A 1 133 ? -4.66 -13.148 -11.672 1 91.12 133 ILE A C 1
ATOM 1092 O O . ILE A 1 133 ? -5.809 -12.805 -11.375 1 91.12 133 ILE A O 1
ATOM 1096 N N . GLY A 1 134 ? -4.309 -14.375 -11.789 1 90.62 134 GLY A N 1
ATOM 1097 C CA . GLY A 1 134 ? -5.246 -15.461 -11.531 1 90.62 134 GLY A CA 1
ATOM 1098 C C . GLY A 1 134 ? -5.832 -15.414 -10.133 1 90.62 134 GLY A C 1
ATOM 1099 O O . GLY A 1 134 ? -6.977 -15.82 -9.922 1 90.62 134 GLY A O 1
ATOM 1100 N N . ASN A 1 135 ? -5.035 -14.953 -9.195 1 92.06 135 ASN A N 1
ATOM 1101 C CA . ASN A 1 135 ? -5.504 -14.812 -7.82 1 92.06 135 ASN A CA 1
ATOM 1102 C C . ASN A 1 135 ? -6.68 -13.844 -7.723 1 92.06 135 ASN A C 1
ATOM 1104 O O . ASN A 1 135 ? -7.691 -14.148 -7.09 1 92.06 135 ASN A O 1
ATOM 1108 N N . PHE A 1 136 ? -6.613 -12.742 -8.391 1 91.88 136 PHE A N 1
ATOM 1109 C CA . PHE A 1 136 ? -7.688 -11.758 -8.398 1 91.88 136 PHE A CA 1
ATOM 1110 C C . PHE A 1 136 ? -8.93 -12.312 -9.078 1 91.88 136 PHE A C 1
ATOM 1112 O O . PHE A 1 136 ? -10.055 -12.07 -8.633 1 91.88 136 PHE A O 1
ATOM 1119 N N . GLU A 1 137 ? -8.727 -13.023 -10.102 1 91.25 137 GLU A N 1
ATOM 1120 C CA . GLU A 1 137 ? -9.836 -13.586 -10.859 1 91.25 137 GLU A CA 1
ATOM 1121 C C . GLU A 1 137 ? -10.609 -14.609 -10.023 1 91.25 137 GLU A C 1
ATOM 1123 O O . GLU A 1 137 ? -11.836 -14.641 -10.047 1 91.25 137 GLU A O 1
ATOM 1128 N N . GLN A 1 138 ? -9.883 -15.422 -9.328 1 94.06 138 GLN A N 1
ATOM 1129 C CA . GLN A 1 138 ? -10.523 -16.375 -8.438 1 94.06 138 GLN A CA 1
ATOM 1130 C C . GLN A 1 138 ? -11.367 -15.672 -7.379 1 94.06 138 GLN A C 1
ATOM 1132 O O . GLN A 1 138 ? -12.5 -16.078 -7.105 1 94.06 138 GLN A O 1
ATOM 1137 N N . LEU A 1 139 ? -10.797 -14.68 -6.809 1 96 139 LEU A N 1
ATOM 1138 C CA . LEU A 1 139 ? -11.516 -13.914 -5.797 1 96 139 LEU A CA 1
ATOM 1139 C C . LEU A 1 139 ? -12.781 -13.289 -6.383 1 96 139 LEU A C 1
ATOM 1141 O O . LEU A 1 139 ? -13.852 -13.352 -5.777 1 96 139 LEU A O 1
ATOM 1145 N N . LYS A 1 140 ? -12.617 -12.727 -7.523 1 95 140 LYS A N 1
ATOM 1146 C CA . LYS A 1 140 ? -13.75 -12.125 -8.219 1 95 140 LYS A CA 1
ATOM 1147 C C . LYS A 1 140 ? -14.867 -13.133 -8.43 1 95 140 LYS A C 1
ATOM 1149 O O . LYS A 1 140 ? -16.031 -12.852 -8.125 1 95 140 LYS A O 1
ATOM 1154 N N . GLU A 1 141 ? -14.539 -14.266 -8.891 1 95.81 141 GLU A N 1
ATOM 1155 C CA . GLU A 1 141 ? -15.523 -15.305 -9.164 1 95.81 141 GLU A CA 1
ATOM 1156 C C . GLU A 1 141 ? -16.219 -15.766 -7.887 1 95.81 141 GLU A C 1
ATOM 1158 O O . GLU A 1 141 ? -17.422 -15.984 -7.875 1 95.81 141 GLU A O 1
ATOM 1163 N N . ILE A 1 142 ? -15.469 -15.906 -6.914 1 97.88 142 ILE A N 1
ATOM 1164 C CA . ILE A 1 142 ? -16.016 -16.328 -5.629 1 97.88 142 ILE A CA 1
ATOM 1165 C C . ILE A 1 142 ? -17 -15.289 -5.121 1 97.88 142 ILE A C 1
ATOM 1167 O O . ILE A 1 142 ? -18.109 -15.633 -4.695 1 97.88 142 ILE A O 1
ATOM 1171 N N . LEU A 1 143 ? -16.594 -14.055 -5.148 1 96.38 143 LEU A N 1
ATOM 1172 C CA . LEU A 1 143 ? -17.453 -12.977 -4.68 1 96.38 143 LEU A CA 1
ATOM 1173 C C . LEU A 1 143 ? -18.734 -12.898 -5.512 1 96.38 143 LEU A C 1
ATOM 1175 O O . LEU A 1 143 ? -19.828 -12.703 -4.965 1 96.38 143 LEU A O 1
ATOM 1179 N N . GLN A 1 144 ? -18.594 -13.016 -6.793 1 96.38 144 GLN A N 1
ATOM 1180 C CA . GLN A 1 144 ? -19.75 -13 -7.688 1 96.38 144 GLN A CA 1
ATOM 1181 C C . GLN A 1 144 ? -20.719 -14.117 -7.34 1 96.38 144 GLN A C 1
ATOM 1183 O O . GLN A 1 144 ? -21.938 -13.883 -7.262 1 96.38 144 GLN A O 1
ATOM 1188 N N . GLU A 1 145 ? -20.188 -15.305 -7.137 1 97.75 145 GLU A N 1
ATOM 1189 C CA . GLU A 1 145 ? -21.031 -16.438 -6.773 1 97.75 145 GLU A CA 1
ATOM 1190 C C . GLU A 1 145 ? -21.719 -16.219 -5.426 1 97.75 145 GLU A C 1
ATOM 1192 O O . GLU A 1 145 ? -22.891 -16.531 -5.258 1 97.75 145 GLU A O 1
ATOM 1197 N N . GLY A 1 146 ? -20.984 -15.734 -4.457 1 97.5 146 GLY A N 1
ATOM 1198 C CA . GLY A 1 146 ? -21.547 -15.43 -3.152 1 97.5 146 GLY A CA 1
ATOM 1199 C C . GLY A 1 146 ? -22.641 -14.383 -3.203 1 97.5 146 GLY A C 1
ATOM 1200 O O . GLY A 1 146 ? -23.625 -14.484 -2.479 1 97.5 146 GLY A O 1
ATOM 1201 N N . GLU A 1 147 ? -22.406 -13.383 -4.027 1 94.5 147 GLU A N 1
ATOM 1202 C CA . GLU A 1 147 ? -23.438 -12.375 -4.227 1 94.5 147 GLU A CA 1
ATOM 1203 C C . GLU A 1 147 ? -24.688 -12.984 -4.855 1 94.5 147 GLU A C 1
ATOM 1205 O O . GLU A 1 147 ? -25.797 -12.734 -4.395 1 94.5 147 GLU A O 1
ATOM 1210 N N . LYS A 1 148 ? -24.516 -13.742 -5.871 1 96.12 148 LYS A N 1
ATOM 1211 C CA . LYS A 1 148 ? -25.594 -14.406 -6.586 1 96.12 148 LYS A CA 1
ATOM 1212 C C . LYS A 1 148 ? -26.438 -15.258 -5.641 1 96.12 148 LYS A C 1
ATOM 1214 O O . LYS A 1 148 ? -27.672 -15.281 -5.742 1 96.12 148 LYS A O 1
ATOM 1219 N N . GLN A 1 149 ? -25.812 -15.883 -4.707 1 96.94 149 GLN A N 1
ATOM 1220 C CA . GLN A 1 149 ? -26.484 -16.797 -3.793 1 96.94 149 GLN A CA 1
ATOM 1221 C C . GLN A 1 149 ? -26.984 -16.062 -2.557 1 96.94 149 GLN A C 1
ATOM 1223 O O . GLN A 1 149 ? -27.656 -16.656 -1.703 1 96.94 149 GLN A O 1
ATOM 1228 N N . GLY A 1 150 ? -26.656 -14.867 -2.439 1 93.81 150 GLY A N 1
ATOM 1229 C CA . GLY A 1 150 ? -27.062 -14.078 -1.284 1 93.81 150 GLY A CA 1
ATOM 1230 C C . GLY A 1 150 ? -26.266 -14.406 -0.033 1 93.81 150 GLY A C 1
ATOM 1231 O O . GLY A 1 150 ? -26.703 -14.102 1.08 1 93.81 150 GLY A O 1
ATOM 1232 N N . ALA A 1 151 ? -25.141 -15 -0.222 1 94.94 151 ALA A N 1
ATOM 1233 C CA . ALA A 1 151 ? -24.297 -15.414 0.899 1 94.94 151 ALA A CA 1
ATOM 1234 C C . ALA A 1 151 ? -23.438 -14.266 1.39 1 94.94 151 ALA A C 1
ATOM 1236 O O . ALA A 1 151 ? -23.047 -14.219 2.561 1 94.94 151 ALA A O 1
ATOM 1237 N N . PHE A 1 152 ? -23 -13.445 0.474 1 93.5 152 PHE A N 1
ATOM 1238 C CA . PHE A 1 152 ? -22.156 -12.305 0.786 1 93.5 152 PHE A CA 1
ATOM 1239 C C . PHE A 1 152 ? -22.906 -10.992 0.588 1 93.5 152 PHE A C 1
ATOM 1241 O O . PHE A 1 152 ? -23.719 -10.875 -0.326 1 93.5 152 PHE A O 1
ATOM 1248 N N . HIS A 1 153 ? -22.562 -10.055 1.438 1 83.12 153 HIS A N 1
ATOM 1249 C CA . HIS A 1 153 ? -23.094 -8.703 1.372 1 83.12 153 HIS A CA 1
ATOM 1250 C C . HIS A 1 153 ? -21.984 -7.672 1.283 1 83.12 153 HIS A C 1
ATOM 1252 O O . HIS A 1 153 ? -21.078 -7.648 2.127 1 83.12 153 HIS A O 1
ATOM 1258 N N . PHE A 1 154 ? -21.984 -6.938 0.247 1 79 154 PHE A N 1
ATOM 1259 C CA . PHE A 1 154 ? -20.984 -5.895 0.037 1 79 154 PHE A CA 1
ATOM 1260 C C . PHE A 1 154 ? -21.484 -4.863 -0.969 1 79 154 PHE A C 1
ATOM 1262 O O . PHE A 1 154 ? -22.531 -5.059 -1.597 1 79 154 PHE A O 1
ATOM 1269 N N . PHE A 1 155 ? -20.812 -3.736 -1.061 1 70.5 155 PHE A N 1
ATOM 1270 C CA . PHE A 1 155 ? -21.234 -2.621 -1.9 1 70.5 155 PHE A CA 1
ATOM 1271 C C . PHE A 1 155 ? -20.938 -2.908 -3.367 1 70.5 155 PHE A C 1
ATOM 1273 O O . PHE A 1 155 ? -21.828 -2.781 -4.219 1 70.5 155 PHE A O 1
ATOM 1280 N N . SER A 1 156 ? -19.688 -3.268 -3.678 1 77.75 156 SER A N 1
ATOM 1281 C CA . SER A 1 156 ? -19.281 -3.623 -5.035 1 77.75 156 SER A CA 1
ATOM 1282 C C . SER A 1 156 ? -18.188 -4.684 -5.027 1 77.75 156 SER A C 1
ATOM 1284 O O . SER A 1 156 ? -17.406 -4.758 -4.09 1 77.75 156 SER A O 1
ATOM 1286 N N . ILE A 1 157 ? -18.234 -5.422 -6.062 1 88.56 157 ILE A N 1
ATOM 1287 C CA . ILE A 1 157 ? -17.234 -6.48 -6.203 1 88.56 157 ILE A CA 1
ATOM 1288 C C . ILE A 1 157 ? -15.836 -5.879 -6.191 1 88.56 157 ILE A C 1
ATOM 1290 O O . ILE A 1 157 ? -14.969 -6.332 -5.445 1 88.56 157 ILE A O 1
ATOM 1294 N N . ASN A 1 158 ? -15.648 -4.848 -6.945 1 85.56 158 ASN A N 1
ATOM 1295 C CA . ASN A 1 158 ? -14.336 -4.23 -7.051 1 85.56 158 ASN A CA 1
ATOM 1296 C C . ASN A 1 158 ? -13.898 -3.613 -5.727 1 85.56 158 ASN A C 1
ATOM 1298 O O . ASN A 1 158 ? -12.727 -3.717 -5.344 1 85.56 158 ASN A O 1
ATOM 1302 N N . HIS A 1 159 ? -14.797 -3.008 -5.031 1 80.38 159 HIS A N 1
ATOM 1303 C CA . HIS A 1 159 ? -14.516 -2.473 -3.705 1 80.38 159 HIS A CA 1
ATOM 1304 C C . HIS A 1 159 ? -14.094 -3.578 -2.742 1 80.38 159 HIS A C 1
ATOM 1306 O O . HIS A 1 159 ? -13.148 -3.408 -1.97 1 80.38 159 HIS A O 1
ATOM 1312 N N . THR A 1 160 ? -14.805 -4.625 -2.816 1 86.88 160 THR A N 1
ATOM 1313 C CA . THR A 1 160 ? -14.539 -5.73 -1.907 1 86.88 160 THR A CA 1
ATOM 1314 C C . THR A 1 160 ? -13.203 -6.391 -2.236 1 86.88 160 THR A C 1
ATOM 1316 O O . THR A 1 160 ? -12.445 -6.754 -1.335 1 86.88 160 THR A O 1
ATOM 1319 N N . ILE A 1 161 ? -12.898 -6.555 -3.527 1 92.44 161 ILE A N 1
ATOM 1320 C CA . ILE A 1 161 ? -11.609 -7.102 -3.93 1 92.44 161 ILE A CA 1
ATOM 1321 C C . ILE A 1 161 ? -10.484 -6.215 -3.395 1 92.44 161 ILE A C 1
ATOM 1323 O O . ILE A 1 161 ? -9.508 -6.71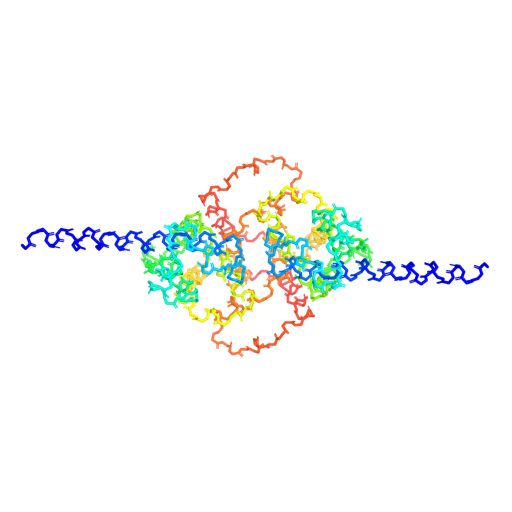5 -2.822 1 92.44 161 ILE A O 1
ATOM 1327 N N . HIS A 1 162 ? -10.594 -4.938 -3.568 1 87.62 162 HIS A N 1
ATOM 1328 C CA . HIS A 1 162 ? -9.609 -3.982 -3.066 1 87.62 162 HIS A CA 1
ATOM 1329 C C . HIS A 1 162 ? -9.43 -4.121 -1.558 1 87.62 162 HIS A C 1
ATOM 1331 O O . HIS A 1 162 ? -8.297 -4.18 -1.067 1 87.62 162 HIS A O 1
ATOM 1337 N N . TRP A 1 163 ? -10.492 -4.219 -0.881 1 83.44 163 TRP A N 1
ATOM 1338 C CA . TRP A 1 163 ? -10.477 -4.285 0.577 1 83.44 163 TRP A CA 1
ATOM 1339 C C . TRP A 1 163 ? -9.789 -5.562 1.055 1 83.44 163 TRP A C 1
ATOM 1341 O O . TRP A 1 163 ? -8.875 -5.512 1.875 1 83.44 163 TRP A O 1
ATOM 1351 N N . ILE A 1 164 ? -10.227 -6.703 0.534 1 91.56 164 ILE A N 1
ATOM 1352 C CA . ILE A 1 164 ? -9.672 -7.984 0.946 1 91.56 164 ILE A CA 1
ATOM 1353 C C . ILE A 1 164 ? -8.172 -8.016 0.646 1 91.56 164 ILE A C 1
ATOM 1355 O O . ILE A 1 164 ? -7.371 -8.375 1.509 1 91.56 164 ILE A O 1
ATOM 1359 N N . THR A 1 165 ? -7.801 -7.617 -0.567 1 93.06 165 THR A N 1
ATOM 1360 C CA . THR A 1 165 ? -6.406 -7.664 -0.994 1 93.06 165 THR A CA 1
ATOM 1361 C C . THR A 1 165 ? -5.547 -6.75 -0.124 1 93.06 165 THR A C 1
ATOM 1363 O O . THR A 1 165 ? -4.461 -7.145 0.313 1 93.06 165 THR A O 1
ATOM 1366 N N . SER A 1 166 ? -6.016 -5.562 0.165 1 89.56 166 SER A N 1
ATOM 1367 C CA . SER A 1 166 ? -5.258 -4.609 0.966 1 89.56 166 SER A CA 1
ATOM 1368 C C . SER A 1 166 ? -5.031 -5.129 2.383 1 89.56 166 SER A C 1
ATOM 1370 O O . SER A 1 166 ? -3.947 -4.969 2.943 1 89.56 166 SER A O 1
ATOM 1372 N N . ILE A 1 167 ? -6.016 -5.734 2.938 1 88.19 167 ILE A N 1
ATOM 1373 C CA . ILE A 1 167 ? -5.914 -6.227 4.309 1 88.19 167 ILE A CA 1
ATOM 1374 C C . ILE A 1 167 ? -4.922 -7.387 4.367 1 88.19 167 ILE A C 1
ATOM 1376 O O . ILE A 1 167 ? -4.125 -7.484 5.305 1 88.19 167 ILE A O 1
ATOM 1380 N N . VAL A 1 168 ? -4.992 -8.258 3.389 1 91.56 168 VAL A N 1
ATOM 1381 C CA . VAL A 1 168 ? -4.113 -9.43 3.379 1 91.56 168 VAL A CA 1
ATOM 1382 C C . VAL A 1 168 ? -2.672 -8.984 3.135 1 91.56 168 VAL A C 1
ATOM 1384 O O . VAL A 1 168 ? -1.745 -9.492 3.773 1 91.56 168 VAL A O 1
ATOM 1387 N N . LEU A 1 169 ? -2.494 -8.031 2.242 1 90.56 169 LEU A N 1
ATOM 1388 C CA . LEU A 1 169 ? -1.152 -7.578 1.896 1 90.56 169 LEU A CA 1
ATOM 1389 C C . LEU A 1 169 ? -0.561 -6.727 3.014 1 90.56 169 LEU A C 1
ATOM 1391 O O . LEU A 1 169 ? 0.655 -6.719 3.219 1 90.56 169 LEU A O 1
ATOM 1395 N N . PHE A 1 170 ? -1.428 -6.035 3.744 1 89.38 170 PHE A N 1
ATOM 1396 C CA . PHE A 1 170 ? -0.936 -5.039 4.688 1 89.38 170 PHE A CA 1
ATOM 1397 C C . PHE A 1 170 ? -1.685 -5.137 6.012 1 89.38 170 PHE A C 1
ATOM 1399 O O . PHE A 1 170 ? -2.299 -4.164 6.457 1 89.38 170 PHE A O 1
ATOM 1406 N N . PRO A 1 171 ? -1.52 -6.242 6.699 1 85.31 171 PRO A N 1
ATOM 1407 C CA . PRO A 1 171 ? -2.242 -6.441 7.961 1 85.31 171 PRO A CA 1
ATOM 1408 C C . PRO A 1 171 ? -1.822 -5.449 9.047 1 85.31 171 PRO A C 1
ATOM 1410 O O . PRO A 1 171 ? -2.629 -5.094 9.906 1 85.31 171 PRO A O 1
ATOM 1413 N N . LYS A 1 172 ? -0.617 -5.004 8.969 1 87.19 172 LYS A N 1
ATOM 1414 C CA . LYS A 1 172 ? -0.141 -4.047 9.961 1 87.19 172 LYS A CA 1
ATOM 1415 C C . LYS A 1 172 ? -0.78 -2.678 9.758 1 87.19 172 LYS A C 1
ATOM 1417 O O . LYS A 1 172 ? -0.962 -1.923 10.719 1 87.19 172 LYS A O 1
ATOM 1422 N N . PHE A 1 173 ? -1.06 -2.369 8.539 1 88.88 173 PHE A N 1
ATOM 1423 C CA . PHE A 1 173 ? -1.806 -1.138 8.305 1 88.88 173 PHE A CA 1
ATOM 1424 C C . PHE A 1 173 ? -3.211 -1.237 8.891 1 88.88 173 PHE A C 1
ATOM 1426 O O . PHE A 1 173 ? -3.699 -0.292 9.508 1 88.88 173 PHE A O 1
ATOM 1433 N N . LYS A 1 174 ? -3.799 -2.271 8.609 1 85.31 174 LYS A N 1
ATOM 1434 C CA . LYS A 1 174 ? -5.102 -2.516 9.219 1 85.31 174 LYS A CA 1
ATOM 1435 C C . LYS A 1 174 ? -5.027 -2.408 10.742 1 85.31 174 LYS A C 1
ATOM 1437 O O . LYS A 1 174 ? -5.898 -1.798 11.367 1 85.31 174 LYS A O 1
ATOM 1442 N N . LYS A 1 175 ? -4.051 -3.045 11.305 1 85.88 175 LYS A N 1
ATOM 1443 C CA . LYS A 1 175 ? -3.846 -2.971 12.75 1 85.88 175 LYS A CA 1
ATOM 1444 C C . LYS A 1 175 ? -3.701 -1.523 13.211 1 85.88 175 LYS A C 1
ATOM 1446 O O . LYS A 1 175 ? -4.25 -1.138 14.242 1 85.88 175 LYS A O 1
ATOM 1451 N N . PHE A 1 176 ? -2.936 -0.805 12.547 1 90.75 176 PHE A N 1
ATOM 1452 C CA . PHE A 1 176 ? -2.738 0.607 12.859 1 90.75 176 PHE A CA 1
ATOM 1453 C C . PHE A 1 176 ? -4.07 1.348 12.875 1 90.75 176 PHE A C 1
ATOM 1455 O O . PHE A 1 176 ? -4.367 2.076 13.828 1 90.75 176 PHE A O 1
ATOM 1462 N N . ILE A 1 177 ? -4.859 1.188 11.852 1 88.5 177 ILE A N 1
ATOM 1463 C CA . ILE A 1 177 ? -6.164 1.841 11.766 1 88.5 177 ILE A CA 1
ATOM 1464 C C . ILE A 1 177 ? -7.047 1.384 12.922 1 88.5 177 ILE A C 1
ATOM 1466 O O . ILE A 1 177 ? -7.738 2.195 13.539 1 88.5 177 ILE A O 1
ATOM 1470 N N . ASP A 1 178 ? -7.027 0.108 13.18 1 84.88 178 ASP A N 1
ATOM 1471 C CA . ASP A 1 178 ? -7.832 -0.436 14.273 1 84.88 178 ASP A CA 1
ATOM 1472 C C . ASP A 1 178 ? -7.449 0.203 15.609 1 84.88 178 ASP A C 1
ATOM 1474 O O . ASP A 1 178 ? -8.297 0.341 16.5 1 84.88 178 ASP A O 1
ATOM 1478 N N . SER A 1 179 ? -6.258 0.588 15.742 1 85.5 179 SER A N 1
ATOM 1479 C CA . SER A 1 179 ? -5.766 1.172 16.984 1 85.5 179 SER A CA 1
ATOM 1480 C C . SER A 1 179 ? -6.254 2.607 17.156 1 85.5 179 SER A C 1
ATOM 1482 O O . SER A 1 179 ? -6.195 3.162 18.25 1 85.5 179 SER A O 1
ATOM 1484 N N . LEU A 1 180 ? -6.586 3.236 16.047 1 78.75 180 LEU A N 1
ATOM 1485 C CA . LEU A 1 180 ? -7.086 4.605 16.125 1 78.75 180 LEU A CA 1
ATOM 1486 C C . LEU A 1 180 ? -8.43 4.656 16.844 1 78.75 180 LEU A C 1
ATOM 1488 O O . LEU A 1 180 ? -8.797 5.688 17.406 1 78.75 180 LEU A O 1
ATOM 1492 N N . GLY A 1 181 ? -9.406 3.719 16.562 1 61.72 181 GLY A N 1
ATOM 1493 C CA . GLY A 1 181 ? -10.742 3.701 17.141 1 61.72 181 GLY A CA 1
ATOM 1494 C C . GLY A 1 181 ? -10.758 3.309 18.594 1 61.72 181 GLY A C 1
ATOM 1495 O O . GLY A 1 181 ? -11.719 3.596 19.312 1 61.72 181 GLY A O 1
ATOM 1496 N N . THR A 1 182 ? -10.234 2.041 19 1 55.31 182 THR A N 1
ATOM 1497 C CA . THR A 1 182 ? -10.547 1.369 20.25 1 55.31 182 THR A CA 1
ATOM 1498 C C . THR A 1 182 ? -9.766 1.993 21.406 1 55.31 182 THR A C 1
ATOM 1500 O O . THR A 1 182 ? -8.562 2.238 21.297 1 55.31 182 THR A O 1
ATOM 1503 N N . ASN A 1 183 ? -10.375 2.871 22.172 1 45.25 183 ASN A N 1
ATOM 1504 C CA . ASN A 1 183 ? -9.977 2.766 23.562 1 45.25 183 ASN A CA 1
ATOM 1505 C C . ASN A 1 183 ? -9.648 1.326 23.953 1 45.25 183 ASN A C 1
ATOM 1507 O O . ASN A 1 183 ? -9.383 1.036 25.109 1 45.25 183 ASN A O 1
ATOM 1511 N N . GLU A 1 184 ? -10.359 0.302 23.516 1 39.88 184 GLU A N 1
ATOM 1512 C CA . GLU A 1 184 ? -10.266 -1.077 23.984 1 39.88 184 GLU A CA 1
ATOM 1513 C C . GLU A 1 184 ? -8.898 -1.68 23.672 1 39.88 184 GLU A C 1
ATOM 1515 O O . GLU A 1 184 ? -8.414 -1.573 22.547 1 39.88 184 GLU A O 1
ATOM 1520 N N . THR A 1 185 ? -7.98 -1.735 24.562 1 40.03 185 THR A N 1
ATOM 1521 C CA . THR A 1 185 ? -6.77 -2.514 24.797 1 40.03 185 THR A CA 1
ATOM 1522 C C . THR A 1 185 ? -6.824 -3.838 24.047 1 40.03 185 THR A C 1
ATOM 1524 O O . THR A 1 185 ? -6.203 -4.82 24.453 1 40.03 185 THR A O 1
ATOM 1527 N N . ASN A 1 186 ? -7.812 -4.176 23.312 1 40 186 ASN A N 1
ATOM 1528 C CA . ASN A 1 186 ? -7.723 -5.574 22.922 1 40 186 ASN A CA 1
ATOM 1529 C C . ASN A 1 186 ? -6.352 -5.906 22.328 1 40 186 ASN A C 1
ATOM 1531 O O . ASN A 1 186 ? -5.652 -5.016 21.844 1 40 186 ASN A O 1
ATOM 1535 N N . ASP A 1 187 ? -5.867 -7.246 22.453 1 38.88 187 ASP A N 1
ATOM 1536 C CA . ASP A 1 187 ? -4.625 -7.98 22.219 1 38.88 187 ASP A CA 1
ATOM 1537 C C . ASP A 1 187 ? -4.031 -7.656 20.859 1 38.88 187 ASP A C 1
ATOM 1539 O O . ASP A 1 187 ? -4.223 -8.406 19.891 1 38.88 187 ASP A O 1
ATOM 1543 N N . ILE A 1 188 ? -4.059 -6.516 20.438 1 43.25 188 ILE A N 1
ATOM 1544 C CA . ILE A 1 188 ? -3.396 -5.945 19.266 1 43.25 188 ILE A CA 1
ATOM 1545 C C . ILE A 1 188 ? -2.027 -6.598 19.094 1 43.25 188 ILE A C 1
ATOM 1547 O O . ILE A 1 188 ? -1.372 -6.402 18.062 1 43.25 188 ILE A O 1
ATOM 1551 N N . ASN A 1 189 ? -1.541 -6.914 20.125 1 43.72 189 ASN A N 1
ATOM 1552 C CA . ASN A 1 189 ? -0.177 -7.43 20.078 1 43.72 189 ASN A CA 1
ATOM 1553 C C . ASN A 1 189 ? -0.104 -8.75 19.312 1 43.72 189 ASN A C 1
ATOM 1555 O O . ASN A 1 189 ? 0.949 -9.391 19.266 1 43.72 189 ASN A O 1
ATOM 1559 N N . HIS A 1 190 ? -1.274 -9.305 19.031 1 44.41 190 HIS A N 1
ATOM 1560 C CA . HIS A 1 190 ? -1.041 -10.648 18.516 1 44.41 190 HIS A CA 1
ATOM 1561 C C . HIS A 1 190 ? -0.715 -10.633 17.031 1 44.41 190 HIS A C 1
ATOM 1563 O O . HIS A 1 190 ? -1.352 -9.914 16.266 1 44.41 190 HIS A O 1
ATOM 1569 N N . GLU A 1 191 ? 0.427 -10.961 16.734 1 52.03 191 GLU A N 1
ATOM 1570 C CA . GLU A 1 191 ? 0.803 -11.344 15.383 1 52.03 191 GLU A CA 1
ATOM 1571 C C . GLU A 1 191 ? -0.386 -11.922 14.625 1 52.03 191 GLU A C 1
ATOM 1573 O O . GLU A 1 191 ? -1.073 -12.812 15.125 1 52.03 191 GLU A O 1
ATOM 1578 N N . TRP A 1 192 ? -1.054 -11.016 13.898 1 56.41 192 TRP A N 1
ATOM 1579 C CA . TRP A 1 192 ? -2.168 -11.539 13.117 1 56.41 192 TRP A CA 1
ATOM 1580 C C . TRP A 1 192 ? -1.866 -12.945 12.617 1 56.41 192 TRP A C 1
ATOM 1582 O O . TRP A 1 192 ? -0.814 -13.188 12.016 1 56.41 192 TRP A O 1
ATOM 1592 N N . MET A 1 193 ? -2.57 -13.859 13.164 1 66.75 193 MET A N 1
ATOM 1593 C CA . MET A 1 193 ? -2.533 -15.203 12.602 1 66.75 193 MET A CA 1
ATOM 1594 C C . MET A 1 193 ? -3.398 -15.297 11.352 1 66.75 193 MET A C 1
ATOM 1596 O O . MET A 1 193 ? -4.484 -14.719 11.297 1 66.75 193 MET A O 1
ATOM 1600 N N . PRO A 1 194 ? -2.826 -15.812 10.219 1 75.62 194 PRO A N 1
ATOM 1601 C CA . PRO A 1 194 ? -3.594 -15.984 8.984 1 75.62 194 PRO A CA 1
ATOM 1602 C C . PRO A 1 194 ? -5.031 -16.422 9.242 1 75.62 194 PRO A C 1
ATOM 1604 O O . PRO A 1 194 ? -5.961 -15.914 8.617 1 75.62 194 PRO A O 1
ATOM 1607 N N . GLU A 1 195 ? -5.211 -17.344 10.25 1 77.94 195 GLU A N 1
ATOM 1608 C CA . GLU A 1 195 ? -6.547 -17.875 10.5 1 77.94 195 GLU A CA 1
ATOM 1609 C C . GLU A 1 195 ? -7.477 -16.797 11.047 1 77.94 195 GLU A C 1
ATOM 1611 O O . GLU A 1 195 ? -8.664 -16.766 10.711 1 77.94 195 GLU A O 1
ATOM 1616 N N . ASP A 1 196 ? -6.945 -16 11.844 1 81.19 196 ASP A N 1
ATOM 1617 C CA . ASP A 1 196 ? -7.746 -14.914 12.398 1 81.19 196 ASP A CA 1
ATOM 1618 C C . ASP A 1 196 ? -8.211 -13.953 11.305 1 81.19 196 ASP A C 1
ATOM 1620 O O . ASP A 1 196 ? -9.359 -13.516 11.305 1 81.19 196 ASP A O 1
ATOM 1624 N N . LEU A 1 197 ? -7.363 -13.727 10.391 1 85.75 197 LEU A N 1
ATOM 1625 C CA . LEU A 1 197 ? -7.684 -12.82 9.297 1 85.75 197 LEU A CA 1
ATOM 1626 C C . LEU A 1 197 ? -8.758 -13.414 8.391 1 85.75 197 LEU A C 1
ATOM 1628 O O . LEU A 1 197 ? -9.68 -12.719 7.973 1 85.75 197 LEU A O 1
ATOM 1632 N N . VAL A 1 198 ? -8.648 -14.703 8.148 1 93 198 VAL A N 1
ATOM 1633 C CA . VAL A 1 198 ? -9.609 -15.406 7.305 1 93 198 VAL A CA 1
ATOM 1634 C C . VAL A 1 198 ? -11.008 -15.312 7.918 1 93 198 VAL A C 1
ATOM 1636 O O . VAL A 1 198 ? -11.961 -14.914 7.246 1 93 198 VAL A O 1
ATOM 1639 N N . ASP A 1 199 ? -11.117 -15.594 9.18 1 88.88 199 ASP A N 1
ATOM 1640 C CA . ASP A 1 199 ? -12.406 -15.578 9.875 1 88.88 199 ASP A CA 1
ATOM 1641 C C . ASP A 1 199 ? -13.008 -14.172 9.875 1 88.88 199 ASP A C 1
ATOM 1643 O O . ASP A 1 199 ? -14.211 -14.008 9.672 1 88.88 199 ASP A O 1
ATOM 1647 N N . ARG A 1 200 ? -12.203 -13.25 10.062 1 83.5 200 ARG A N 1
ATOM 1648 C CA . ARG A 1 200 ? -12.672 -11.875 10.133 1 83.5 200 ARG A CA 1
ATOM 1649 C C . ARG A 1 200 ? -13.219 -11.414 8.781 1 83.5 200 ARG A C 1
ATOM 1651 O O . ARG A 1 200 ? -14.258 -10.742 8.727 1 83.5 200 ARG A O 1
ATOM 1658 N N . ILE A 1 201 ? -12.531 -11.719 7.73 1 89.5 201 ILE A N 1
ATOM 1659 C CA . ILE A 1 201 ? -12.969 -11.312 6.398 1 89.5 201 ILE A CA 1
ATOM 1660 C C . ILE A 1 201 ? -14.273 -12.023 6.043 1 89.5 201 ILE A C 1
ATOM 1662 O O . ILE A 1 201 ? -15.219 -11.398 5.57 1 89.5 201 ILE A O 1
ATOM 1666 N N . VAL A 1 202 ? -14.328 -13.297 6.312 1 92.75 202 VAL A N 1
ATOM 1667 C CA . VAL A 1 202 ? -15.523 -14.078 6 1 92.75 202 VAL A CA 1
ATOM 1668 C C . VAL A 1 202 ? -16.719 -13.539 6.797 1 92.75 202 VAL A C 1
ATOM 1670 O O . VAL A 1 202 ? -17.797 -13.328 6.242 1 92.75 202 VAL A O 1
ATOM 1673 N N . THR A 1 203 ? -16.5 -13.273 8.047 1 86.31 203 THR A N 1
ATOM 1674 C CA . THR A 1 203 ? -17.562 -12.75 8.906 1 86.31 203 THR A CA 1
ATOM 1675 C C . THR A 1 203 ? -18.047 -11.391 8.406 1 86.31 203 THR A C 1
ATOM 1677 O O . THR A 1 203 ? -19.25 -11.117 8.375 1 86.31 203 THR A O 1
ATOM 1680 N N . ALA A 1 204 ? -17.141 -10.602 8.016 1 81.38 204 ALA A N 1
ATOM 1681 C CA . ALA A 1 204 ? -17.484 -9.266 7.539 1 81.38 204 ALA A CA 1
ATOM 1682 C C . ALA A 1 204 ? -18.391 -9.336 6.312 1 81.38 204 ALA A C 1
ATOM 1684 O O . ALA A 1 204 ? -19.25 -8.484 6.125 1 81.38 204 ALA A O 1
ATOM 1685 N N . LEU A 1 205 ? -18.203 -10.312 5.5 1 88.94 205 LEU A N 1
ATOM 1686 C CA . LEU A 1 205 ? -18.953 -10.391 4.25 1 88.94 205 LEU A CA 1
ATOM 1687 C C . LEU A 1 205 ? -20.25 -11.141 4.449 1 88.94 205 LEU A C 1
ATOM 1689 O O . LEU A 1 205 ? -21.156 -11.07 3.605 1 88.94 205 LEU A O 1
ATOM 1693 N N . THR A 1 206 ? -20.297 -11.922 5.48 1 90.31 206 THR A N 1
ATOM 1694 C CA . THR A 1 206 ? -21.484 -12.742 5.691 1 90.31 206 THR A CA 1
ATOM 1695 C C . THR A 1 206 ? -22.453 -12.047 6.633 1 90.31 206 THR A C 1
ATOM 1697 O O . THR A 1 206 ? -23.625 -12.43 6.711 1 90.31 206 THR A O 1
ATOM 1700 N N . ASP A 1 207 ? -21.922 -11.109 7.387 1 77.5 207 ASP A N 1
ATOM 1701 C CA . ASP A 1 207 ? -22.781 -10.359 8.297 1 77.5 207 ASP A CA 1
ATOM 1702 C C . ASP A 1 207 ? -23.75 -9.453 7.531 1 77.5 207 ASP A C 1
ATOM 1704 O O . ASP A 1 207 ? -23.359 -8.82 6.547 1 77.5 207 ASP A O 1
ATOM 1708 N N . LYS A 1 208 ? -25.047 -9.547 7.773 1 63.72 208 LYS A N 1
ATOM 1709 C CA . LYS A 1 208 ? -26.031 -8.695 7.105 1 63.72 208 LYS A CA 1
ATOM 1710 C C . LYS A 1 208 ? -25.844 -7.23 7.488 1 63.72 208 LYS A C 1
ATOM 1712 O O . LYS A 1 208 ? -25.516 -6.922 8.633 1 63.72 208 LYS A O 1
ATOM 1717 N N . PRO A 1 209 ? -25.781 -6.285 6.512 1 54.66 209 PRO A N 1
ATOM 1718 C CA . PRO A 1 209 ? -25.719 -4.863 6.855 1 54.66 209 PRO A CA 1
ATOM 1719 C C . PRO A 1 209 ? -26.781 -4.457 7.875 1 54.66 209 PRO A C 1
ATOM 1721 O O . PRO A 1 209 ? -27.875 -5.023 7.895 1 54.66 209 PRO A O 1
ATOM 1724 N N . LYS A 1 210 ? -26.422 -3.945 9.055 1 47.12 210 LYS A N 1
ATOM 1725 C CA . LYS A 1 210 ? -27.422 -3.438 9.992 1 47.12 210 LYS A CA 1
ATOM 1726 C C . LYS A 1 210 ? -28.375 -2.463 9.312 1 47.12 210 LYS A C 1
ATOM 1728 O O . LYS A 1 210 ? -27.938 -1.503 8.672 1 47.12 210 LYS A O 1
ATOM 1733 N N . VAL A 1 211 ? -29.547 -3.096 8.828 1 40.25 211 VAL A N 1
ATOM 1734 C CA . VAL A 1 211 ? -30.672 -2.266 8.414 1 40.25 211 VAL A CA 1
ATOM 1735 C C . VAL A 1 211 ? -31.188 -1.456 9.602 1 40.25 211 VAL A C 1
ATOM 1737 O O . VAL A 1 211 ? -31.234 -1.959 10.727 1 40.25 211 VAL A O 1
ATOM 1740 N N . MET B 1 1 ? 25.984 49.125 8.453 1 51.41 1 MET B N 1
ATOM 1741 C CA . MET B 1 1 ? 24.922 48.375 9.102 1 51.41 1 MET B CA 1
ATOM 1742 C C . MET B 1 1 ? 23.969 47.781 8.078 1 51.41 1 MET B C 1
ATOM 1744 O O . MET B 1 1 ? 23.547 46.625 8.211 1 51.41 1 MET B O 1
ATOM 1748 N N . LYS B 1 2 ? 23.625 48.562 7.094 1 60.94 2 LYS B N 1
ATOM 1749 C CA . LYS B 1 2 ? 22.703 48.094 6.062 1 60.94 2 LYS B CA 1
ATOM 1750 C C . LYS B 1 2 ? 23.328 47 5.23 1 60.94 2 LYS B C 1
ATOM 1752 O O . LYS B 1 2 ? 22.656 46 4.898 1 60.94 2 LYS B O 1
ATOM 1757 N N . TYR B 1 3 ? 24.547 47.062 4.902 1 56.31 3 TYR B N 1
ATOM 1758 C CA . TYR B 1 3 ? 25.219 46.031 4.09 1 56.31 3 TYR B CA 1
ATOM 1759 C C . TYR B 1 3 ? 25.359 44.719 4.852 1 56.31 3 TYR B C 1
ATOM 1761 O O . TYR B 1 3 ? 25.203 43.656 4.273 1 56.31 3 TYR B O 1
ATOM 1769 N N . ILE B 1 4 ? 25.641 44.781 6.125 1 52.91 4 ILE B N 1
ATOM 1770 C CA . ILE B 1 4 ? 25.734 43.594 6.945 1 52.91 4 ILE B CA 1
ATOM 1771 C C . ILE B 1 4 ? 24.359 42.938 7.082 1 52.91 4 ILE B C 1
ATOM 1773 O O . ILE B 1 4 ? 24.219 41.719 6.996 1 52.91 4 ILE B O 1
ATOM 1777 N N . LEU B 1 5 ? 23.406 43.688 7.18 1 50.38 5 LEU B N 1
ATOM 1778 C CA . LEU B 1 5 ? 22.047 43.156 7.258 1 50.38 5 LEU B CA 1
ATOM 1779 C C . LEU B 1 5 ? 21.641 42.531 5.93 1 50.38 5 LEU B C 1
ATOM 1781 O O . LEU B 1 5 ? 21 41.469 5.91 1 50.38 5 LEU B O 1
ATOM 1785 N N . PHE B 1 6 ? 22 43.156 4.895 1 50.97 6 PHE B N 1
ATOM 1786 C CA . PHE B 1 6 ? 21.703 42.594 3.58 1 50.97 6 PHE B CA 1
ATOM 1787 C C . PHE B 1 6 ? 22.453 41.281 3.363 1 50.97 6 PHE B C 1
ATOM 1789 O O . PHE B 1 6 ? 21.891 40.312 2.824 1 50.97 6 PHE B O 1
ATOM 1796 N N . GLU B 1 7 ? 23.703 41.188 3.729 1 50.56 7 GLU B N 1
ATOM 1797 C CA . GLU B 1 7 ? 24.484 39.969 3.619 1 50.56 7 GLU B CA 1
ATOM 1798 C C . GLU B 1 7 ? 23.906 38.875 4.512 1 50.56 7 GLU B C 1
ATOM 1800 O O . GLU B 1 7 ? 23.844 37.688 4.113 1 50.56 7 GLU B O 1
ATOM 1805 N N . VAL B 1 8 ? 23.594 39.25 5.746 1 50.66 8 VAL B N 1
ATOM 1806 C CA . VAL B 1 8 ? 22.984 38.281 6.652 1 50.66 8 VAL B CA 1
ATOM 1807 C C . VAL B 1 8 ? 21.641 37.812 6.086 1 50.66 8 VAL B C 1
ATOM 1809 O O . VAL B 1 8 ? 21.297 36.656 6.176 1 50.66 8 VAL B O 1
ATOM 1812 N N . CYS B 1 9 ? 20.922 38.781 5.633 1 49.06 9 CYS B N 1
ATOM 1813 C CA . CYS B 1 9 ? 19.656 38.438 5.016 1 49.06 9 CYS B CA 1
ATOM 1814 C C . CYS B 1 9 ? 19.859 37.594 3.775 1 49.06 9 CYS B C 1
ATOM 1816 O O . CYS B 1 9 ? 19.125 36.625 3.557 1 49.06 9 CYS B O 1
ATOM 1818 N N . GLU B 1 10 ? 20.812 37.969 2.947 1 51.38 10 GLU B N 1
ATOM 1819 C CA . GLU B 1 10 ? 21.125 37.219 1.752 1 51.38 10 GLU B CA 1
ATOM 1820 C C . GLU B 1 10 ? 21.656 35.812 2.115 1 51.38 10 GLU B C 1
ATOM 1822 O O . GLU B 1 10 ? 21.359 34.844 1.437 1 51.38 10 GLU B O 1
ATOM 1827 N N . MET B 1 11 ? 22.516 35.906 3.16 1 51.44 11 MET B N 1
ATOM 1828 C CA . MET B 1 11 ? 23.047 34.656 3.658 1 51.44 11 MET B CA 1
ATOM 1829 C C . MET B 1 11 ? 21.953 33.781 4.262 1 51.44 11 MET B C 1
ATOM 1831 O O . MET B 1 11 ? 21.969 32.562 4.145 1 51.44 11 MET B O 1
ATOM 1835 N N . GLY B 1 12 ? 21.078 34.5 5.066 1 53.97 12 GLY B N 1
ATOM 1836 C CA . GLY B 1 12 ? 19.922 33.844 5.633 1 53.97 12 GLY B CA 1
ATOM 1837 C C . GLY B 1 12 ? 19 33.25 4.586 1 53.97 12 GLY B C 1
ATOM 1838 O O . GLY B 1 12 ? 18.516 32.125 4.75 1 53.97 12 GLY B O 1
ATOM 1839 N N . LYS B 1 13 ? 18.578 34.219 3.723 1 60.12 13 LYS B N 1
ATOM 1840 C CA . LYS B 1 13 ? 17.797 33.812 2.561 1 60.12 13 LYS B CA 1
ATOM 1841 C C . LYS B 1 13 ? 18.5 32.688 1.8 1 60.12 13 LYS B C 1
ATOM 1843 O O . LYS B 1 13 ? 17.844 31.734 1.357 1 60.12 13 LYS B O 1
ATOM 1848 N N . SER B 1 14 ? 19.812 32.812 2.014 1 79.38 14 SER B N 1
ATOM 1849 C CA . SER B 1 14 ? 20.625 31.797 1.354 1 79.38 14 SER B CA 1
ATOM 1850 C C . SER B 1 14 ? 20.578 30.484 2.121 1 79.38 14 SER B C 1
ATOM 1852 O O . SER B 1 14 ? 20.438 29.422 1.522 1 79.38 14 SER B O 1
ATOM 1854 N N . ARG B 1 15 ? 20.484 30.766 3.471 1 85.25 15 ARG B N 1
ATOM 1855 C CA . ARG B 1 15 ? 20.422 29.594 4.328 1 85.25 15 ARG B CA 1
ATOM 1856 C C . ARG B 1 15 ? 19.062 28.891 4.199 1 85.25 15 ARG B C 1
ATOM 1858 O O . ARG B 1 15 ? 19 27.672 4.074 1 85.25 15 ARG B O 1
ATOM 1865 N N . GLU B 1 16 ? 18.078 29.766 4.238 1 89.94 16 GLU B N 1
ATOM 1866 C CA . GLU B 1 16 ? 16.734 29.25 4.133 1 89.94 16 GLU B CA 1
ATOM 1867 C C . GLU B 1 16 ? 16.516 28.547 2.795 1 89.94 16 GLU B C 1
ATOM 1869 O O . GLU B 1 16 ? 15.883 27.484 2.738 1 89.94 16 GLU B O 1
ATOM 1874 N N . GLN B 1 17 ? 16.984 29.125 1.85 1 92.19 17 GLN B N 1
ATOM 1875 C CA . GLN B 1 17 ? 16.875 28.531 0.524 1 92.19 17 GLN B CA 1
ATOM 1876 C C . GLN B 1 17 ? 17.625 27.219 0.443 1 92.19 17 GLN B C 1
ATOM 1878 O O . GLN B 1 17 ? 17.156 26.25 -0.171 1 92.19 17 GLN B O 1
ATOM 1883 N N . THR B 1 18 ? 18.797 27.234 1.102 1 92.56 18 THR B N 1
ATOM 1884 C CA . THR B 1 18 ? 19.594 26.016 1.121 1 92.56 18 THR B CA 1
ATOM 1885 C C . THR B 1 18 ? 18.859 24.906 1.882 1 92.56 18 THR B C 1
ATOM 1887 O O . THR B 1 18 ? 18.812 23.766 1.424 1 92.56 18 THR B O 1
ATOM 1890 N N . MET B 1 19 ? 18.328 25.25 2.994 1 95.06 19 MET B N 1
ATOM 1891 C CA . MET B 1 19 ? 17.578 24.266 3.789 1 95.06 19 MET B CA 1
ATOM 1892 C C . MET B 1 19 ? 16.375 23.734 3.012 1 95.06 19 MET B C 1
ATOM 1894 O O . MET B 1 19 ? 16.094 22.531 3.039 1 95.06 19 MET B O 1
ATOM 1898 N N . GLU B 1 20 ? 15.727 24.641 2.291 1 95.75 20 GLU B N 1
ATOM 1899 C CA . GLU B 1 20 ? 14.586 24.234 1.47 1 95.75 20 GLU B CA 1
ATOM 1900 C C . GLU B 1 20 ? 15.016 23.266 0.365 1 95.75 20 GLU B C 1
ATOM 1902 O O . GLU B 1 20 ? 14.328 22.281 0.096 1 95.75 20 GLU B O 1
ATOM 1907 N N . ASN B 1 21 ? 16.125 23.547 -0.21 1 95.56 21 ASN B N 1
ATOM 1908 C CA . ASN B 1 21 ? 16.641 22.688 -1.262 1 95.56 21 ASN B CA 1
ATOM 1909 C C . ASN B 1 21 ? 16.969 21.297 -0.729 1 95.56 21 ASN B C 1
ATOM 1911 O O . ASN B 1 21 ? 16.703 20.281 -1.391 1 95.56 21 ASN B O 1
ATOM 1915 N N . ILE B 1 22 ? 17.531 21.297 0.439 1 96.75 22 ILE B N 1
ATOM 1916 C CA . ILE B 1 22 ? 17.891 20.016 1.053 1 96.75 22 ILE B CA 1
ATOM 1917 C C . ILE B 1 22 ? 16.625 19.234 1.384 1 96.75 22 ILE B C 1
ATOM 1919 O O . ILE B 1 22 ? 16.562 18.031 1.126 1 96.75 22 ILE B O 1
ATOM 1923 N N . LEU B 1 23 ? 15.633 19.922 1.888 1 97.56 23 LEU B N 1
ATOM 1924 C CA . LEU B 1 23 ? 14.383 19.25 2.242 1 97.56 23 LEU B CA 1
ATOM 1925 C C . LEU B 1 23 ? 13.688 18.703 1 1 97.56 23 LEU B C 1
ATOM 1927 O O . LEU B 1 23 ? 13.188 17.578 1.012 1 97.56 23 LEU B O 1
ATOM 1931 N N . LYS B 1 24 ? 13.664 19.5 -0.033 1 97.62 24 LYS B N 1
ATOM 1932 C CA . LYS B 1 24 ? 13.078 19.047 -1.291 1 97.62 24 LYS B CA 1
ATOM 1933 C C . LYS B 1 24 ? 13.82 17.844 -1.847 1 97.62 24 LYS B C 1
ATOM 1935 O O . LYS B 1 24 ? 13.203 16.875 -2.297 1 97.62 24 LYS B O 1
ATOM 1940 N N . ALA B 1 25 ? 15.102 17.891 -1.786 1 97.75 25 ALA B N 1
ATOM 1941 C CA . ALA B 1 25 ? 15.93 16.766 -2.242 1 97.75 25 ALA B CA 1
ATOM 1942 C C . ALA B 1 25 ? 15.688 15.523 -1.393 1 97.75 25 ALA B C 1
ATOM 1944 O O . ALA B 1 25 ? 15.602 14.414 -1.921 1 97.75 25 ALA B O 1
ATOM 1945 N N . ALA B 1 26 ? 15.609 15.734 -0.117 1 98.06 26 ALA B N 1
ATOM 1946 C CA . ALA B 1 26 ? 15.367 14.633 0.806 1 98.06 26 ALA B CA 1
ATOM 1947 C C . ALA B 1 26 ? 14.016 13.969 0.527 1 98.06 26 ALA B C 1
ATOM 1949 O O . ALA B 1 26 ? 13.93 12.742 0.426 1 98.06 26 ALA B O 1
ATOM 1950 N N . LYS B 1 27 ? 12.992 14.805 0.392 1 97.62 27 LYS B N 1
ATOM 1951 C CA . LYS B 1 27 ? 11.664 14.281 0.081 1 97.62 27 LYS B CA 1
ATOM 1952 C C . LYS B 1 27 ? 11.688 13.43 -1.187 1 97.62 27 LYS B C 1
ATOM 1954 O O . LYS B 1 27 ? 11.156 12.312 -1.205 1 97.62 27 LYS B O 1
ATOM 1959 N N . LYS B 1 28 ? 12.32 13.906 -2.164 1 96.56 28 LYS B N 1
ATOM 1960 C CA . LYS B 1 28 ? 12.422 13.219 -3.447 1 96.56 28 LYS B CA 1
ATOM 1961 C C . LYS B 1 28 ? 13.164 11.891 -3.301 1 96.56 28 LYS B C 1
ATOM 1963 O O . LYS B 1 28 ? 12.664 10.844 -3.729 1 96.56 28 LYS B O 1
ATOM 1968 N N . LYS B 1 29 ? 14.328 11.898 -2.676 1 95.06 29 LYS B N 1
ATOM 1969 C CA . LYS B 1 29 ? 15.18 10.711 -2.586 1 95.06 29 LYS B CA 1
ATOM 1970 C C . LYS B 1 29 ? 14.562 9.664 -1.666 1 95.06 29 LYS B C 1
ATOM 1972 O O . LYS B 1 29 ? 14.555 8.469 -1.988 1 95.06 29 LYS B O 1
ATOM 1977 N N . PHE B 1 30 ? 14.055 10.102 -0.515 1 95.56 30 PHE B N 1
ATOM 1978 C CA . PHE B 1 30 ? 13.336 9.172 0.349 1 95.56 30 PHE B CA 1
ATOM 1979 C C . PHE B 1 30 ? 12.148 8.555 -0.384 1 95.56 30 PHE B C 1
ATOM 1981 O O . PHE B 1 30 ? 11.859 7.371 -0.22 1 95.56 30 PHE B O 1
ATOM 1988 N N . GLY B 1 31 ? 11.43 9.398 -1.13 1 93.25 31 GLY B N 1
ATOM 1989 C CA . GLY B 1 31 ? 10.289 8.914 -1.887 1 93.25 31 GLY B CA 1
ATOM 1990 C C . GLY B 1 31 ? 10.656 7.852 -2.908 1 93.25 31 GLY B C 1
ATOM 1991 O O . GLY B 1 31 ? 9.898 6.906 -3.129 1 93.25 31 GLY B O 1
ATOM 1992 N N . GLU B 1 32 ? 11.828 7.941 -3.461 1 88.19 32 GLU B N 1
ATOM 1993 C CA . GLU B 1 32 ? 12.273 7.047 -4.527 1 88.19 32 GLU B CA 1
ATOM 1994 C C . GLU B 1 32 ? 12.766 5.719 -3.965 1 88.19 32 GLU B C 1
ATOM 1996 O O . GLU B 1 32 ? 12.484 4.656 -4.523 1 88.19 32 GLU B O 1
ATOM 2001 N N . ARG B 1 33 ? 13.477 5.777 -2.764 1 86.94 33 ARG B N 1
ATOM 2002 C CA . ARG B 1 33 ? 14.203 4.574 -2.359 1 86.94 33 ARG B CA 1
ATOM 2003 C C . ARG B 1 33 ? 13.875 4.199 -0.918 1 86.94 33 ARG B C 1
ATOM 2005 O O . ARG B 1 33 ? 14.414 3.223 -0.391 1 86.94 33 ARG B O 1
ATOM 2012 N N . GLY B 1 34 ? 13.008 4.934 -0.4 1 90.31 34 GLY B N 1
ATOM 2013 C CA . GLY B 1 34 ? 12.719 4.672 1.002 1 90.31 34 GLY B CA 1
ATOM 2014 C C . GLY B 1 34 ? 13.805 5.176 1.938 1 90.31 34 GLY B C 1
ATOM 2015 O O . GLY B 1 34 ? 14.836 5.684 1.488 1 90.31 34 GLY B O 1
ATOM 2016 N N . TYR B 1 35 ? 13.547 5.074 3.23 1 92.62 35 TYR B N 1
ATOM 2017 C CA . TYR B 1 35 ? 14.492 5.543 4.242 1 92.62 35 TYR B CA 1
ATOM 2018 C C . TYR B 1 35 ? 15.789 4.754 4.18 1 92.62 35 TYR B C 1
ATOM 2020 O O . TYR B 1 35 ? 16.875 5.34 4.129 1 92.62 35 TYR B O 1
ATOM 2028 N N . GLU B 1 36 ? 15.672 3.438 4.168 1 87.81 36 GLU B N 1
ATOM 2029 C CA . GLU B 1 36 ? 16.859 2.584 4.215 1 87.81 36 GLU B CA 1
ATOM 2030 C C . GLU B 1 36 ? 17.672 2.697 2.93 1 87.81 36 GLU B C 1
ATOM 2032 O O . GLU B 1 36 ? 18.891 2.607 2.955 1 87.81 36 GLU B O 1
ATOM 2037 N N . GLY B 1 37 ? 17.016 2.941 1.883 1 87.19 37 GLY B N 1
ATOM 2038 C CA . GLY B 1 37 ? 17.688 2.953 0.588 1 87.19 37 GLY B CA 1
ATOM 2039 C C . GLY B 1 37 ? 18.297 4.297 0.242 1 87.19 37 GLY B C 1
ATOM 2040 O O . GLY B 1 37 ? 18.875 4.465 -0.837 1 87.19 37 GLY B O 1
ATOM 2041 N N . THR B 1 38 ? 18.156 5.223 1.164 1 93.19 38 THR B N 1
ATOM 2042 C CA . THR B 1 38 ? 18.625 6.574 0.878 1 93.19 38 THR B CA 1
ATOM 2043 C C . THR B 1 38 ? 19.719 6.984 1.853 1 93.19 38 THR B C 1
ATOM 2045 O O . THR B 1 38 ? 19.625 6.715 3.053 1 93.19 38 THR B O 1
ATOM 2048 N N . SER B 1 39 ? 20.75 7.59 1.299 1 93.81 39 SER B N 1
ATOM 2049 C CA . SER B 1 39 ? 21.828 8.07 2.15 1 93.81 39 SER B CA 1
ATOM 2050 C C . SER B 1 39 ? 21.891 9.594 2.166 1 93.81 39 SER B C 1
ATOM 2052 O O . SER B 1 39 ? 21.359 10.25 1.266 1 93.81 39 SER B O 1
ATOM 2054 N N . ILE B 1 40 ? 22.547 10.086 3.209 1 95.88 40 ILE B N 1
ATOM 2055 C CA . ILE B 1 40 ? 22.719 11.531 3.318 1 95.88 40 ILE B CA 1
ATOM 2056 C C . ILE B 1 40 ? 23.562 12.039 2.158 1 95.88 40 ILE B C 1
ATOM 2058 O O . ILE B 1 40 ? 23.359 13.148 1.666 1 95.88 40 ILE B O 1
ATOM 2062 N N . GLN B 1 41 ? 24.5 11.242 1.643 1 95.69 41 GLN B N 1
ATOM 2063 C CA . GLN B 1 41 ? 25.344 11.594 0.504 1 95.69 41 GLN B CA 1
ATOM 2064 C C . GLN B 1 41 ? 24.516 11.797 -0.757 1 95.69 41 GLN B C 1
ATOM 2066 O O . GLN B 1 41 ? 24.719 12.766 -1.491 1 95.69 41 GLN B O 1
ATOM 2071 N N . GLU B 1 42 ? 23.609 10.945 -0.962 1 95.06 42 GLU B N 1
ATOM 2072 C CA . GLU B 1 42 ? 22.734 11.039 -2.131 1 95.06 42 GLU B CA 1
ATOM 2073 C C . GLU B 1 42 ? 21.859 12.281 -2.064 1 95.06 42 GLU B C 1
ATOM 2075 O O . GLU B 1 42 ? 21.625 12.938 -3.08 1 95.06 42 GLU B O 1
ATOM 2080 N N . ILE B 1 43 ? 21.359 12.57 -0.863 1 97.56 43 ILE B N 1
ATOM 2081 C CA . ILE B 1 43 ? 20.5 13.742 -0.667 1 97.56 43 ILE B CA 1
ATOM 2082 C C . ILE B 1 43 ? 21.297 15.016 -0.925 1 97.56 43 ILE B C 1
ATOM 2084 O O . ILE B 1 43 ? 20.828 15.922 -1.616 1 97.56 43 ILE B O 1
ATOM 2088 N N . ALA B 1 44 ? 22.484 15.039 -0.371 1 96.94 44 ALA B N 1
ATOM 2089 C CA . ALA B 1 44 ? 23.359 16.188 -0.567 1 96.94 44 ALA B CA 1
ATOM 2090 C C . ALA B 1 44 ? 23.656 16.422 -2.049 1 96.94 44 ALA B C 1
ATOM 2092 O O . ALA B 1 44 ? 23.578 17.547 -2.539 1 96.94 44 ALA B O 1
ATOM 2093 N N . LYS B 1 45 ? 23.969 15.359 -2.727 1 96.75 45 LYS B N 1
ATOM 2094 C CA . LYS B 1 45 ? 24.234 15.438 -4.16 1 96.75 45 LYS B CA 1
ATOM 2095 C C . LYS B 1 45 ? 23.031 15.977 -4.914 1 96.75 45 LYS B C 1
ATOM 2097 O O . LYS B 1 45 ? 23.156 16.859 -5.762 1 96.75 45 LYS B O 1
ATOM 2102 N N . GLU B 1 46 ? 21.875 15.516 -4.617 1 96.25 46 GLU B N 1
ATOM 2103 C CA . GLU B 1 46 ? 20.641 15.953 -5.254 1 96.25 46 GLU B CA 1
ATOM 2104 C C . GLU B 1 46 ? 20.375 17.438 -4.98 1 96.25 46 GLU B C 1
ATOM 2106 O O . GLU B 1 46 ? 19.875 18.141 -5.855 1 96.25 46 GLU B O 1
ATOM 2111 N N . ALA B 1 47 ? 20.688 17.875 -3.805 1 96.5 47 ALA B N 1
ATOM 2112 C CA . ALA B 1 47 ? 20.453 19.25 -3.385 1 96.5 47 ALA B CA 1
ATOM 2113 C C . ALA B 1 47 ? 21.578 20.172 -3.848 1 96.5 47 ALA B C 1
ATOM 2115 O O . ALA B 1 47 ? 21.516 21.391 -3.648 1 96.5 47 ALA B O 1
ATOM 2116 N N . LYS B 1 48 ? 22.594 19.547 -4.434 1 95.5 48 LYS B N 1
ATOM 2117 C CA . LYS B 1 48 ? 23.766 20.297 -4.914 1 95.5 48 LYS B CA 1
ATOM 2118 C C . LYS B 1 48 ? 24.438 21.047 -3.775 1 95.5 48 LYS B C 1
ATOM 2120 O O . LYS B 1 48 ? 24.75 22.234 -3.902 1 95.5 48 LYS B O 1
ATOM 2125 N N . VAL B 1 49 ? 24.641 20.328 -2.65 1 94.62 49 VAL B N 1
ATOM 2126 C CA . VAL B 1 49 ? 25.406 20.812 -1.505 1 94.62 49 VAL B CA 1
ATOM 2127 C C . VAL B 1 49 ? 26.391 19.75 -1.061 1 94.62 49 VAL B C 1
ATOM 2129 O O . VAL B 1 49 ? 26.312 18.594 -1.5 1 94.62 49 VAL B O 1
ATOM 2132 N N . ASN B 1 50 ? 27.328 20.172 -0.305 1 91.31 50 ASN B N 1
ATOM 2133 C CA . ASN B 1 50 ? 28.234 19.172 0.236 1 91.31 50 ASN B CA 1
ATOM 2134 C C . ASN B 1 50 ? 27.609 18.438 1.416 1 91.31 50 ASN B C 1
ATOM 2136 O O . ASN B 1 50 ? 26.688 18.938 2.059 1 91.31 50 ASN B O 1
ATOM 2140 N N . VAL B 1 51 ? 28.047 17.234 1.656 1 93.25 51 VAL B N 1
ATOM 2141 C CA . VAL B 1 51 ? 27.516 16.328 2.678 1 93.25 51 VAL B CA 1
ATOM 2142 C C . VAL B 1 51 ? 27.641 17 4.051 1 93.25 51 VAL B C 1
ATOM 2144 O O . VAL B 1 51 ? 26.75 16.844 4.895 1 93.25 51 VAL B O 1
ATOM 2147 N N . ALA B 1 52 ? 28.672 17.703 4.266 1 91.31 52 ALA B N 1
ATOM 2148 C CA . ALA B 1 52 ? 28.906 18.375 5.543 1 91.31 52 ALA B CA 1
ATOM 2149 C C . ALA B 1 52 ? 27.812 19.406 5.832 1 91.31 52 ALA B C 1
ATOM 2151 O O . ALA B 1 52 ? 27.344 19.516 6.969 1 91.31 52 ALA B O 1
ATOM 2152 N N . MET B 1 53 ? 27.438 20.109 4.91 1 90.94 53 MET B N 1
ATOM 2153 C CA . MET B 1 53 ? 26.406 21.125 5.055 1 90.94 53 MET B CA 1
ATOM 2154 C C . MET B 1 53 ? 25.062 20.5 5.371 1 90.94 53 MET B C 1
ATOM 2156 O O . MET B 1 53 ? 24.344 20.969 6.258 1 90.94 53 MET B O 1
ATOM 2160 N N . ALA B 1 54 ? 24.75 19.406 4.617 1 92.56 54 ALA B N 1
ATOM 2161 C CA . ALA B 1 54 ? 23.5 18.703 4.887 1 92.56 54 ALA B CA 1
ATOM 2162 C C . ALA B 1 54 ? 23.469 18.172 6.316 1 92.56 54 ALA B C 1
ATOM 2164 O O . ALA B 1 54 ? 22.453 18.297 7.012 1 92.56 54 ALA B O 1
ATOM 2165 N N . SER B 1 55 ? 24.547 17.625 6.695 1 92.88 55 SER B N 1
ATOM 2166 C CA . SER B 1 55 ? 24.656 17.078 8.039 1 92.88 55 SER B CA 1
ATOM 2167 C C . SER B 1 55 ? 24.625 18.188 9.094 1 92.88 55 SER B C 1
ATOM 2169 O O . SER B 1 55 ? 24.016 18.016 10.156 1 92.88 55 SER B O 1
ATOM 2171 N N . TYR B 1 56 ? 25.203 19.25 8.727 1 90.19 56 TYR B N 1
ATOM 2172 C CA . TYR B 1 56 ? 25.219 20.391 9.633 1 90.19 56 TYR B CA 1
ATOM 2173 C C . TYR B 1 56 ? 23.828 20.938 9.836 1 90.19 56 TYR B C 1
ATOM 2175 O O . TYR B 1 56 ? 23.406 21.188 10.969 1 90.19 56 TYR B O 1
ATOM 2183 N N . TYR B 1 57 ? 23.094 21.109 8.844 1 92.62 57 TYR B N 1
ATOM 2184 C CA . TYR B 1 57 ? 21.781 21.766 8.898 1 92.62 57 TYR B CA 1
ATOM 2185 C C . TYR B 1 57 ? 20.766 20.859 9.578 1 92.62 57 TYR B C 1
ATOM 2187 O O . TYR B 1 57 ? 19.875 21.328 10.281 1 92.62 57 TYR B O 1
ATOM 2195 N N . PHE B 1 58 ? 20.859 19.547 9.414 1 95.69 58 PHE B N 1
ATOM 2196 C CA . PHE B 1 58 ? 19.766 18.688 9.844 1 95.69 58 PHE B CA 1
ATOM 2197 C C . PHE B 1 58 ? 20.266 17.625 10.812 1 95.69 58 PHE B C 1
ATOM 2199 O O . PHE B 1 58 ? 19.484 16.781 11.273 1 95.69 58 PHE B O 1
ATOM 2206 N N . ASN B 1 59 ? 21.469 17.719 11.141 1 94.38 59 ASN B N 1
ATOM 2207 C CA . ASN B 1 59 ? 22.047 16.828 12.156 1 94.38 59 ASN B CA 1
ATOM 2208 C C . ASN B 1 59 ? 21.891 15.359 11.766 1 94.38 59 ASN B C 1
ATOM 2210 O O . ASN B 1 59 ? 21.469 14.539 12.586 1 94.38 59 ASN B O 1
ATOM 2214 N N . GLY B 1 60 ? 22 15.094 10.453 1 93.88 60 GLY B N 1
ATOM 2215 C CA . GLY B 1 60 ? 22.047 13.711 9.992 1 93.88 60 GLY B CA 1
ATOM 2216 C C . GLY B 1 60 ? 20.781 13.297 9.242 1 93.88 60 GLY B C 1
ATOM 2217 O O . GLY B 1 60 ? 19.812 14.047 9.203 1 93.88 60 GLY B O 1
ATOM 2218 N N . LYS B 1 61 ? 20.797 12.07 8.789 1 95.38 61 LYS B N 1
ATOM 2219 C CA . LYS B 1 61 ? 19.75 11.523 7.926 1 95.38 61 LYS B CA 1
ATOM 2220 C C . LYS B 1 61 ? 18.438 11.367 8.68 1 95.38 61 LYS B C 1
ATOM 2222 O O . LYS B 1 61 ? 17.375 11.711 8.164 1 95.38 61 LYS B O 1
ATOM 2227 N N . GLU B 1 62 ? 18.531 10.867 9.859 1 96.25 62 GLU B N 1
ATOM 2228 C CA . GLU B 1 62 ? 17.328 10.57 10.625 1 96.25 62 GLU B CA 1
ATOM 2229 C C . GLU B 1 62 ? 16.547 11.844 10.945 1 96.25 62 GLU B C 1
ATOM 2231 O O . GLU B 1 62 ? 15.328 11.898 10.742 1 96.25 62 GLU B O 1
ATOM 2236 N N . ASN B 1 63 ? 17.234 12.781 11.414 1 97.12 63 ASN B N 1
ATOM 2237 C CA . ASN B 1 63 ? 16.562 14.047 11.719 1 97.12 63 ASN B CA 1
ATOM 2238 C C . ASN B 1 63 ? 16.047 14.727 10.461 1 97.12 63 ASN B C 1
ATOM 2240 O O . ASN B 1 63 ? 14.977 15.336 10.477 1 97.12 63 ASN B O 1
ATOM 2244 N N . LEU B 1 64 ? 16.828 14.68 9.43 1 97.75 64 LEU B N 1
ATOM 2245 C CA . LEU B 1 64 ? 16.375 15.211 8.156 1 97.75 64 LEU B CA 1
ATOM 2246 C C . LEU B 1 64 ? 15.062 14.539 7.727 1 97.75 64 LEU B C 1
ATOM 2248 O O . LEU B 1 64 ? 14.148 15.211 7.238 1 97.75 64 LEU B O 1
ATOM 2252 N N . TYR B 1 65 ? 14.969 13.273 7.957 1 97.75 65 TYR B N 1
ATOM 2253 C CA . TYR B 1 65 ? 13.766 12.516 7.645 1 97.75 65 TYR B CA 1
ATOM 2254 C C . TYR B 1 65 ? 12.562 13.055 8.414 1 97.75 65 TYR B C 1
ATOM 2256 O O . TYR B 1 65 ? 11.492 13.273 7.844 1 97.75 65 TYR B O 1
ATOM 2264 N N . TYR B 1 66 ? 12.758 13.297 9.672 1 97.25 66 TYR B N 1
ATOM 2265 C CA . TYR B 1 66 ? 11.688 13.828 10.508 1 97.25 66 TYR B CA 1
ATOM 2266 C C . TYR B 1 66 ? 11.266 15.219 10.047 1 97.25 66 TYR B C 1
ATOM 2268 O O . TYR B 1 66 ? 10.078 15.539 10.008 1 97.25 66 TYR B O 1
ATOM 2276 N N . GLU B 1 67 ? 12.234 16 9.656 1 96.81 67 GLU B N 1
ATOM 2277 C CA . GLU B 1 67 ? 11.953 17.359 9.211 1 96.81 67 GLU B CA 1
ATOM 2278 C C . GLU B 1 67 ? 11.156 17.359 7.902 1 96.81 67 GLU B C 1
ATOM 2280 O O . GLU B 1 67 ? 10.344 18.266 7.668 1 96.81 67 GLU B O 1
ATOM 2285 N N . VAL B 1 68 ? 11.375 16.375 7.078 1 97.25 68 VAL B N 1
ATOM 2286 C CA . VAL B 1 68 ? 10.586 16.234 5.859 1 97.25 68 VAL B CA 1
ATOM 2287 C C . VAL B 1 68 ? 9.117 16.047 6.211 1 97.25 68 VAL B C 1
ATOM 2289 O O . VAL B 1 68 ? 8.242 16.688 5.629 1 97.25 68 VAL B O 1
ATOM 2292 N N . PHE B 1 69 ? 8.805 15.227 7.18 1 96.56 69 PHE B N 1
ATOM 2293 C CA . PHE B 1 69 ? 7.43 15 7.598 1 96.56 69 PHE B CA 1
ATOM 2294 C C . PHE B 1 69 ? 6.852 16.234 8.273 1 96.56 69 PHE B C 1
ATOM 2296 O O . PHE B 1 69 ? 5.68 16.578 8.078 1 96.56 69 PHE B O 1
ATOM 2303 N N . LYS B 1 70 ? 7.68 16.797 9.055 1 95.06 70 LYS B N 1
ATOM 2304 C CA . LYS B 1 70 ? 7.227 18.016 9.719 1 95.06 70 LYS B CA 1
ATOM 2305 C C . LYS B 1 70 ? 6.812 19.078 8.703 1 95.06 70 LYS B C 1
ATOM 2307 O O . LYS B 1 70 ? 5.781 19.719 8.859 1 95.06 70 LYS B O 1
ATOM 2312 N N . LYS B 1 71 ? 7.539 19.188 7.676 1 94.62 71 LYS B N 1
ATOM 2313 C CA . LYS B 1 71 ? 7.309 20.25 6.688 1 94.62 71 LYS B CA 1
ATOM 2314 C C . LYS B 1 71 ? 6.168 19.875 5.75 1 94.62 71 LYS B C 1
ATOM 2316 O O . LYS B 1 71 ? 5.305 20.703 5.449 1 94.62 71 LYS B O 1
ATOM 2321 N N . TYR B 1 72 ? 6.184 18.641 5.32 1 94.94 72 TYR B N 1
ATOM 2322 C CA . TYR B 1 72 ? 5.309 18.281 4.207 1 94.94 72 TYR B CA 1
ATOM 2323 C C . TYR B 1 72 ? 4.141 17.422 4.684 1 94.94 72 TYR B C 1
ATOM 2325 O O . TYR B 1 72 ? 3.244 17.109 3.902 1 94.94 72 TYR B O 1
ATOM 2333 N N . GLY B 1 73 ? 4.109 16.984 5.91 1 92.75 73 GLY B N 1
ATOM 2334 C CA . GLY B 1 73 ? 2.998 16.203 6.438 1 92.75 73 GLY B CA 1
ATOM 2335 C C . GLY B 1 73 ? 1.69 16.969 6.453 1 92.75 73 GLY B C 1
ATOM 2336 O O . GLY B 1 73 ? 1.683 18.203 6.312 1 92.75 73 GLY B O 1
ATOM 2337 N N . LEU B 1 74 ? 0.545 16.25 6.465 1 84.94 74 LEU B N 1
ATOM 2338 C CA . LEU B 1 74 ? -0.779 16.859 6.406 1 84.94 74 LEU B CA 1
ATOM 2339 C C . LEU B 1 74 ? -1.174 17.422 7.766 1 84.94 74 LEU B C 1
ATOM 2341 O O . LEU B 1 74 ? -2.02 18.328 7.844 1 84.94 74 LEU B O 1
ATOM 2345 N N . ALA B 1 75 ? -0.586 17.094 8.922 1 67.31 75 ALA B N 1
ATOM 2346 C CA . ALA B 1 75 ? -1.065 17.469 10.25 1 67.31 75 ALA B CA 1
ATOM 2347 C C . ALA B 1 75 ? -0.921 18.969 10.492 1 67.31 75 ALA B C 1
ATOM 2349 O O . ALA B 1 75 ? -1.685 19.547 11.258 1 67.31 75 ALA B O 1
ATOM 2350 N N . ASN B 1 76 ? 0.012 19.75 9.938 1 59.94 76 ASN B N 1
ATOM 2351 C CA . ASN B 1 76 ? 0.386 21.047 10.508 1 59.94 76 ASN B CA 1
ATOM 2352 C C . ASN B 1 76 ? -0.786 22.016 10.508 1 59.94 76 ASN B C 1
ATOM 2354 O O . ASN B 1 76 ? -0.861 22.906 11.352 1 59.94 76 ASN B O 1
ATOM 2358 N N . GLU B 1 77 ? -1.959 21.734 9.914 1 68.12 77 GLU B N 1
ATOM 2359 C CA . GLU B 1 77 ? -2.922 22.828 10.039 1 68.12 77 GLU B CA 1
ATOM 2360 C C . GLU B 1 77 ? -4.273 22.438 9.445 1 68.12 77 GLU B C 1
ATOM 2362 O O . GLU B 1 77 ? -4.867 23.203 8.688 1 68.12 77 GLU B O 1
ATOM 2367 N N . LEU B 1 78 ? -4.754 21.297 9.891 1 85.19 78 LEU B N 1
ATOM 2368 C CA . LEU B 1 78 ? -6.062 20.984 9.336 1 85.19 78 LEU B CA 1
ATOM 2369 C C . LEU B 1 78 ? -7.176 21.625 10.156 1 85.19 78 LEU B C 1
ATOM 2371 O O . LEU B 1 78 ? -7.105 21.656 11.391 1 85.19 78 LEU B O 1
ATOM 2375 N N . PRO B 1 79 ? -8.109 22.312 9.492 1 89.94 79 PRO B N 1
ATOM 2376 C CA . PRO B 1 79 ? -9.289 22.766 10.242 1 89.94 79 PRO B CA 1
ATOM 2377 C C . PRO B 1 79 ? -10.125 21.594 10.766 1 89.94 79 PRO B C 1
ATOM 2379 O O . PRO B 1 79 ? -9.883 20.438 10.406 1 89.94 79 PRO B O 1
ATOM 2382 N N . ASN B 1 80 ? -10.969 21.938 11.797 1 94.75 80 ASN B N 1
ATOM 2383 C CA . ASN B 1 80 ? -12.039 21 12.117 1 94.75 80 ASN B CA 1
ATOM 2384 C C . ASN B 1 80 ? -13.117 20.984 11.039 1 94.75 80 ASN B C 1
ATOM 2386 O O . ASN B 1 80 ? -13.922 21.906 10.953 1 94.75 80 ASN B O 1
ATOM 2390 N N . PHE B 1 81 ? -13.18 19.938 10.258 1 97.25 81 PHE B N 1
ATOM 2391 C CA . PHE B 1 81 ? -14.016 19.922 9.062 1 97.25 81 PHE B CA 1
ATOM 2392 C C . PHE B 1 81 ? -15.492 19.875 9.438 1 97.25 81 PHE B C 1
ATOM 2394 O O . PHE B 1 81 ? -16.328 20.438 8.734 1 97.25 81 PHE B O 1
ATOM 2401 N N . LEU B 1 82 ? -15.812 19.172 10.516 1 97.75 82 LEU B N 1
ATOM 2402 C CA . LEU B 1 82 ? -17.203 19.141 10.961 1 97.75 82 LEU B CA 1
ATOM 2403 C C . LEU B 1 82 ? -17.672 20.516 11.406 1 97.75 82 LEU B C 1
ATOM 2405 O O . LEU B 1 82 ? -18.734 20.984 11 1 97.75 82 LEU B O 1
ATOM 2409 N N . GLU B 1 83 ? -16.828 21.172 12.188 1 97.31 83 GLU B N 1
ATOM 2410 C CA . GLU B 1 83 ? -17.172 22.516 12.656 1 97.31 83 GLU B CA 1
ATOM 2411 C C . GLU B 1 83 ? -17.281 23.5 11.492 1 97.31 83 GLU B C 1
ATOM 2413 O O . GLU B 1 83 ? -18.219 24.281 11.406 1 97.31 83 GLU B O 1
ATOM 2418 N N . LYS B 1 84 ? -16.328 23.438 10.648 1 97.25 84 LYS B N 1
ATOM 2419 C CA . LYS B 1 84 ? -16.297 24.312 9.492 1 97.25 84 LYS B CA 1
ATOM 2420 C C . LYS B 1 84 ? -17.547 24.156 8.641 1 97.25 84 LYS B C 1
ATOM 2422 O O . LYS B 1 84 ? -18 25.109 8.008 1 97.25 84 LYS B O 1
ATOM 2427 N N . ASN B 1 85 ? -18.156 22.969 8.664 1 98.38 85 ASN B N 1
ATOM 2428 C CA . ASN B 1 85 ? -19.312 22.672 7.816 1 98.38 85 ASN B CA 1
ATOM 2429 C C . ASN B 1 85 ? -20.594 22.547 8.633 1 98.38 85 ASN B C 1
ATOM 2431 O O . ASN B 1 85 ? -21.5 21.812 8.25 1 98.38 85 ASN B O 1
ATOM 2435 N N . GLN B 1 86 ? -20.641 23.172 9.773 1 98 86 GLN B N 1
ATOM 2436 C CA . GLN B 1 86 ? -21.828 23.219 10.633 1 98 86 GLN B CA 1
ATOM 2437 C C . GLN B 1 86 ? -22.359 21.828 10.922 1 98 86 GLN B C 1
ATOM 2439 O O . GLN B 1 86 ? -23.562 21.594 10.891 1 98 86 GLN B O 1
ATOM 2444 N N . PHE B 1 87 ? -21.531 20.875 10.992 1 97.5 87 PHE B N 1
ATOM 2445 C CA . PHE B 1 87 ? -21.781 19.5 11.398 1 97.5 87 PHE B CA 1
ATOM 2446 C C . PHE B 1 87 ? -22.609 18.766 10.344 1 97.5 87 PHE B C 1
ATOM 2448 O O . PHE B 1 87 ? -23.281 17.781 10.648 1 97.5 87 PHE B O 1
ATOM 2455 N N . ASP B 1 88 ? -22.547 19.25 9.062 1 98.38 88 ASP B N 1
ATOM 2456 C CA . ASP B 1 88 ? -23 18.453 7.918 1 98.38 88 ASP B CA 1
ATOM 2457 C C . ASP B 1 88 ? -21.953 17.438 7.504 1 98.38 88 ASP B C 1
ATOM 2459 O O . ASP B 1 88 ? -20.922 17.797 6.93 1 98.38 88 ASP B O 1
ATOM 2463 N N . PRO B 1 89 ? -22.203 16.203 7.766 1 98.38 89 PRO B N 1
ATOM 2464 C CA . PRO B 1 89 ? -21.156 15.203 7.555 1 98.38 89 PRO B CA 1
ATOM 2465 C C . PRO B 1 89 ? -20.812 15.008 6.078 1 98.38 89 PRO B C 1
ATOM 2467 O O . PRO B 1 89 ? -19.672 14.695 5.738 1 98.38 89 PRO B O 1
ATOM 2470 N N . ILE B 1 90 ? -21.734 15.18 5.184 1 97.88 90 ILE B N 1
ATOM 2471 C CA . ILE B 1 90 ? -21.484 15 3.758 1 97.88 90 ILE B CA 1
ATOM 2472 C C . ILE B 1 90 ? -20.547 16.094 3.258 1 97.88 90 ILE B C 1
ATOM 2474 O O . ILE B 1 90 ? -19.516 15.812 2.627 1 97.88 90 ILE B O 1
ATOM 2478 N N . ASN B 1 91 ? -20.859 17.312 3.646 1 98.38 91 ASN B N 1
ATOM 2479 C CA . ASN B 1 91 ? -20 18.422 3.252 1 98.38 91 ASN B CA 1
ATOM 2480 C C . ASN B 1 91 ? -18.641 18.359 3.947 1 98.38 91 ASN B C 1
ATOM 2482 O O . ASN B 1 91 ? -17.625 18.688 3.352 1 98.38 91 ASN B O 1
ATOM 2486 N N . ALA B 1 92 ? -18.656 18.016 5.184 1 98.5 92 ALA B N 1
ATOM 2487 C CA . ALA B 1 92 ? -17.406 17.828 5.914 1 98.5 92 ALA B CA 1
ATOM 2488 C C . ALA B 1 92 ? -16.516 16.797 5.238 1 98.5 92 ALA B C 1
ATOM 2490 O O . ALA B 1 92 ? -15.312 17 5.09 1 98.5 92 ALA B O 1
ATOM 2491 N N . LEU B 1 93 ? -17.125 15.688 4.848 1 98.25 93 LEU B N 1
ATOM 2492 C CA . LEU B 1 93 ? -16.359 14.641 4.172 1 98.25 93 LEU B CA 1
ATOM 2493 C C . LEU B 1 93 ? -15.828 15.141 2.836 1 98.25 93 LEU B C 1
ATOM 2495 O O . LEU B 1 93 ? -14.672 14.875 2.492 1 98.25 93 LEU B O 1
ATOM 2499 N N . ARG B 1 94 ? -16.625 15.828 2.094 1 97.5 94 ARG B N 1
ATOM 2500 C CA . ARG B 1 94 ? -16.188 16.375 0.812 1 97.5 94 ARG B CA 1
ATOM 2501 C C . ARG B 1 94 ? -14.992 17.297 0.99 1 97.5 94 ARG B C 1
ATOM 2503 O O . ARG B 1 94 ? -13.992 17.172 0.271 1 97.5 94 ARG B O 1
ATOM 2510 N N . ASP B 1 95 ? -15.086 18.188 1.948 1 97.5 95 ASP B N 1
ATOM 2511 C CA . ASP B 1 95 ? -14 19.125 2.213 1 97.5 95 ASP B CA 1
ATOM 2512 C C . ASP B 1 95 ? -12.734 18.375 2.658 1 97.5 95 ASP B C 1
ATOM 2514 O O . ASP B 1 95 ? -11.641 18.688 2.189 1 97.5 95 ASP B O 1
ATOM 2518 N N . TYR B 1 96 ? -12.898 17.5 3.572 1 97.12 96 TYR B N 1
ATOM 2519 C CA . TYR B 1 96 ? -11.789 16.672 4.051 1 97.12 96 TYR B CA 1
ATOM 2520 C C . TYR B 1 96 ? -11.102 15.969 2.896 1 97.12 96 TYR B C 1
ATOM 2522 O O . TYR B 1 96 ? -9.875 16.047 2.748 1 97.12 96 TYR B O 1
ATOM 2530 N N . LEU B 1 97 ? -11.898 15.273 2.1 1 96.69 97 LEU B N 1
ATOM 2531 C CA . LEU B 1 97 ? -11.352 14.492 0.991 1 96.69 97 LEU B CA 1
ATOM 2532 C C . LEU B 1 97 ? -10.656 15.406 -0.019 1 96.69 97 LEU B C 1
ATOM 2534 O O . LEU B 1 97 ? -9.641 15.023 -0.604 1 96.69 97 LEU B O 1
ATOM 2538 N N . THR B 1 98 ? -11.219 16.562 -0.265 1 95.44 98 THR B N 1
ATOM 2539 C CA . THR B 1 98 ? -10.594 17.516 -1.179 1 95.44 98 THR B CA 1
ATOM 2540 C C . THR B 1 98 ? -9.203 17.891 -0.695 1 95.44 98 THR B C 1
ATOM 2542 O O . THR B 1 98 ? -8.242 17.875 -1.47 1 95.44 98 THR B O 1
ATOM 2545 N N . VAL B 1 99 ? -9.094 18.203 0.571 1 94.88 99 VAL B N 1
ATOM 2546 C CA . VAL B 1 99 ? -7.812 18.562 1.155 1 94.88 99 VAL B CA 1
ATOM 2547 C C . VAL B 1 99 ? -6.859 17.375 1.117 1 94.88 99 VAL B C 1
ATOM 2549 O O . VAL B 1 99 ? -5.699 17.516 0.72 1 94.88 99 VAL B O 1
ATOM 2552 N N . PHE B 1 100 ? -7.32 16.219 1.532 1 94.88 100 PHE B N 1
ATOM 2553 C CA . PHE B 1 100 ? -6.504 15.016 1.622 1 94.88 100 PHE B CA 1
ATOM 2554 C C . PHE B 1 100 ? -5.988 14.609 0.248 1 94.88 100 PHE B C 1
ATOM 2556 O O . PHE B 1 100 ? -4.785 14.406 0.065 1 94.88 100 PHE B O 1
ATOM 2563 N N . THR B 1 101 ? -6.832 14.531 -0.752 1 93.62 101 THR B N 1
ATOM 2564 C CA . THR B 1 101 ? -6.449 14.109 -2.094 1 93.62 101 THR B CA 1
ATOM 2565 C C . THR B 1 101 ? -5.496 15.117 -2.729 1 93.62 101 THR B C 1
ATOM 2567 O O . THR B 1 101 ? -4.543 14.727 -3.414 1 93.62 101 THR B O 1
ATOM 2570 N N . THR B 1 102 ? -5.738 16.406 -2.529 1 92.56 102 THR B N 1
ATOM 2571 C CA . THR B 1 102 ? -4.855 17.438 -3.053 1 92.56 102 THR B CA 1
ATOM 2572 C C . THR B 1 102 ? -3.465 17.328 -2.434 1 92.56 102 THR B C 1
ATOM 2574 O O . THR B 1 102 ? -2.457 17.422 -3.137 1 92.56 102 THR B O 1
ATOM 2577 N N . HIS B 1 103 ? -3.432 17.109 -1.168 1 93.19 103 HIS B N 1
ATOM 2578 C CA . HIS B 1 103 ? -2.158 16.984 -0.47 1 93.19 103 HIS B CA 1
ATOM 2579 C C . HIS B 1 103 ? -1.355 15.797 -1.007 1 93.19 103 HIS B C 1
ATOM 2581 O O . HIS B 1 103 ? -0.153 15.914 -1.25 1 93.19 103 HIS B O 1
ATOM 2587 N N . ILE B 1 104 ? -2.008 14.719 -1.148 1 92.5 104 ILE B N 1
ATOM 2588 C CA . ILE B 1 104 ? -1.341 13.508 -1.629 1 92.5 104 ILE B CA 1
ATOM 2589 C C . ILE B 1 104 ? -0.856 13.727 -3.061 1 92.5 104 ILE B C 1
ATOM 2591 O O . ILE B 1 104 ? 0.226 13.266 -3.432 1 92.5 104 ILE B O 1
ATOM 2595 N N . LYS B 1 105 ? -1.611 14.352 -3.85 1 90.44 105 LYS B N 1
ATOM 2596 C CA . LYS B 1 105 ? -1.207 14.664 -5.219 1 90.44 105 LYS B CA 1
ATOM 2597 C C . LYS B 1 105 ? 0.037 15.547 -5.234 1 90.44 105 LYS B C 1
ATOM 2599 O O . LYS B 1 105 ? 0.949 15.328 -6.035 1 90.44 105 LYS B O 1
ATOM 2604 N N . GLU B 1 106 ? 0.074 16.5 -4.34 1 92.31 106 GLU B N 1
ATOM 2605 C CA . GLU B 1 106 ? 1.164 17.469 -4.301 1 92.31 106 GLU B CA 1
ATOM 2606 C C . GLU B 1 106 ? 2.406 16.875 -3.643 1 92.31 106 GLU B C 1
ATOM 2608 O O . GLU B 1 106 ? 3.529 17.281 -3.941 1 92.31 106 GLU B O 1
ATOM 2613 N N . ASN B 1 107 ? 2.178 16.016 -2.736 1 93.19 107 ASN B N 1
ATOM 2614 C CA . ASN B 1 107 ? 3.254 15.375 -1.985 1 93.19 107 ASN B CA 1
ATOM 2615 C C . ASN B 1 107 ? 3.121 13.859 -1.993 1 93.19 107 ASN B C 1
ATOM 2617 O O . ASN B 1 107 ? 3.014 13.234 -0.936 1 93.19 107 ASN B O 1
ATOM 2621 N N . PRO B 1 108 ? 3.199 13.25 -3.117 1 90 108 PRO B N 1
ATOM 2622 C CA . PRO B 1 108 ? 2.953 11.805 -3.205 1 90 108 PRO B CA 1
ATOM 2623 C C . PRO B 1 108 ? 3.947 10.984 -2.385 1 90 108 PRO B C 1
ATOM 2625 O O . PRO B 1 108 ? 3.609 9.906 -1.903 1 90 108 PRO B O 1
ATOM 2628 N N . GLU B 1 109 ? 5.133 11.523 -2.131 1 93.81 109 GLU B N 1
ATOM 2629 C CA . GLU B 1 109 ? 6.156 10.805 -1.378 1 93.81 109 GLU B CA 1
ATOM 2630 C C . GLU B 1 109 ? 5.75 10.633 0.081 1 93.81 109 GLU B C 1
ATOM 2632 O O . GLU B 1 109 ? 6.02 9.594 0.689 1 93.81 109 GLU B O 1
ATOM 2637 N N . ILE B 1 110 ? 5.059 11.625 0.559 1 94.56 110 ILE B N 1
ATOM 2638 C CA . ILE B 1 110 ? 4.789 11.672 1.991 1 94.56 110 ILE B CA 1
ATOM 2639 C C . ILE B 1 110 ? 3.818 10.555 2.371 1 94.56 110 ILE B C 1
ATOM 2641 O O . ILE B 1 110 ? 4.031 9.844 3.357 1 94.56 110 ILE B O 1
ATOM 2645 N N . GLY B 1 111 ? 2.775 10.406 1.595 1 93.25 111 GLY B N 1
ATOM 2646 C CA . GLY B 1 111 ? 1.825 9.336 1.854 1 93.25 111 GLY B CA 1
ATOM 2647 C C . GLY B 1 111 ? 2.451 7.957 1.791 1 93.25 111 GLY B C 1
ATOM 2648 O O . GLY B 1 111 ? 2.205 7.117 2.66 1 93.25 111 GLY B O 1
ATOM 2649 N N . SER B 1 112 ? 3.283 7.789 0.794 1 91.19 112 SER B N 1
ATOM 2650 C CA . SER B 1 112 ? 3.934 6.496 0.61 1 91.19 112 SER B CA 1
ATOM 2651 C C . SER B 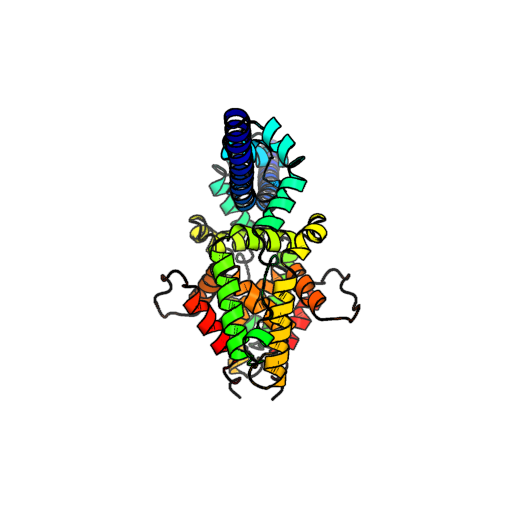1 112 ? 4.922 6.211 1.735 1 91.19 112 SER B C 1
ATOM 2653 O O . SER B 1 112 ? 5.02 5.078 2.211 1 91.19 112 SER B O 1
ATOM 2655 N N . LEU B 1 113 ? 5.621 7.18 2.139 1 94.5 113 LEU B N 1
ATOM 2656 C CA . LEU B 1 113 ? 6.598 7.02 3.213 1 94.5 113 LEU B CA 1
ATOM 2657 C C . LEU B 1 113 ? 5.902 6.711 4.535 1 94.5 113 LEU B C 1
ATOM 2659 O O . LEU B 1 113 ? 6.332 5.828 5.277 1 94.5 113 LEU B O 1
ATOM 2663 N N . ALA B 1 114 ? 4.848 7.438 4.828 1 94.44 114 ALA B N 1
ATOM 2664 C CA . ALA B 1 114 ? 4.09 7.172 6.047 1 94.44 114 ALA B CA 1
ATOM 2665 C C . ALA B 1 114 ? 3.525 5.754 6.043 1 94.44 114 ALA B C 1
ATOM 2667 O O . ALA B 1 114 ? 3.611 5.039 7.047 1 94.44 114 ALA B O 1
ATOM 2668 N N . TYR B 1 115 ? 2.959 5.414 4.93 1 92.44 115 TYR B N 1
ATOM 2669 C CA . TYR B 1 115 ? 2.406 4.074 4.762 1 92.44 115 TYR B CA 1
ATOM 2670 C C . TYR B 1 115 ? 3.467 3.01 5.016 1 92.44 115 TYR B C 1
ATOM 2672 O O . TYR B 1 115 ? 3.23 2.055 5.758 1 92.44 115 TYR B O 1
ATOM 2680 N N . GLU B 1 116 ? 4.629 3.191 4.461 1 90.75 116 GLU B N 1
ATOM 2681 C CA . GLU B 1 116 ? 5.73 2.248 4.625 1 90.75 116 GLU B CA 1
ATOM 2682 C C . GLU B 1 116 ? 6.141 2.133 6.09 1 90.75 116 GLU B C 1
ATOM 2684 O O . GLU B 1 116 ? 6.395 1.032 6.586 1 90.75 116 GLU B O 1
ATOM 2689 N N . GLU B 1 117 ? 6.223 3.217 6.75 1 94.19 117 GLU B N 1
ATOM 2690 C CA . GLU B 1 117 ? 6.602 3.219 8.164 1 94.19 117 GLU B CA 1
ATOM 2691 C C . GLU B 1 117 ? 5.578 2.469 9.008 1 94.19 117 GLU B C 1
ATOM 2693 O O . GLU B 1 117 ? 5.941 1.764 9.953 1 94.19 117 GLU B O 1
ATOM 2698 N N 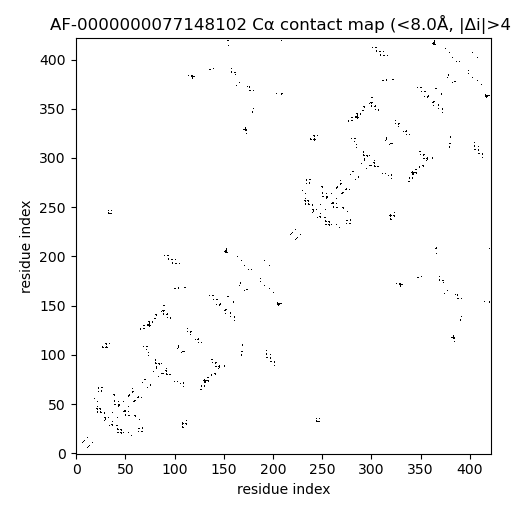. ILE B 1 118 ? 4.367 2.617 8.664 1 93.31 118 ILE B N 1
ATOM 2699 C CA . ILE B 1 118 ? 3.291 1.949 9.391 1 93.31 118 ILE B CA 1
ATOM 2700 C C . ILE B 1 118 ? 3.385 0.44 9.172 1 93.31 118 ILE B C 1
ATOM 2702 O O . ILE B 1 118 ? 3.381 -0.331 10.141 1 93.31 118 ILE B O 1
ATOM 2706 N N . ILE B 1 119 ? 3.535 0.016 7.934 1 89.31 119 ILE B N 1
ATOM 2707 C CA . ILE B 1 119 ? 3.527 -1.403 7.598 1 89.31 119 ILE B CA 1
ATOM 2708 C C . ILE B 1 119 ? 4.762 -2.08 8.195 1 89.31 119 ILE B C 1
ATOM 2710 O O . ILE B 1 119 ? 4.707 -3.242 8.602 1 89.31 119 ILE B O 1
ATOM 2714 N N . LYS B 1 120 ? 5.832 -1.329 8.32 1 88.81 120 LYS B N 1
ATOM 2715 C CA . LYS B 1 120 ? 7.07 -1.883 8.859 1 88.81 120 LYS B CA 1
ATOM 2716 C C . LYS B 1 120 ? 7.094 -1.786 10.383 1 88.81 120 LYS B C 1
ATOM 2718 O O . LYS B 1 120 ? 7.965 -2.365 11.039 1 88.81 120 LYS B O 1
ATOM 2723 N N . GLU B 1 121 ? 6.152 -1.076 10.906 1 90.5 121 GLU B N 1
ATOM 2724 C CA . GLU B 1 121 ? 6.164 -0.771 12.336 1 90.5 121 GLU B CA 1
ATOM 2725 C C . GLU B 1 121 ? 7.543 -0.3 12.789 1 90.5 121 GLU B C 1
ATOM 2727 O O . GLU B 1 121 ? 8.086 -0.806 13.773 1 90.5 121 GLU B O 1
ATOM 2732 N N . SER B 1 122 ? 8.094 0.623 12 1 91.81 122 SER B N 1
ATOM 2733 C CA . SER B 1 122 ? 9.445 1.099 12.258 1 91.81 122 SER B CA 1
ATOM 2734 C C . SER B 1 122 ? 9.508 1.911 13.547 1 91.81 122 SER B C 1
ATOM 2736 O O . SER B 1 122 ? 8.5 2.455 13.992 1 91.81 122 SER B O 1
ATOM 2738 N N . ALA B 1 123 ? 10.68 2.055 14.102 1 93.06 123 ALA B N 1
ATOM 2739 C CA . ALA B 1 123 ? 10.891 2.873 15.297 1 93.06 123 ALA B CA 1
ATOM 2740 C C . ALA B 1 123 ? 10.641 4.348 15 1 93.06 123 ALA B C 1
ATOM 2742 O O . ALA B 1 123 ? 10.297 5.121 15.898 1 93.06 123 ALA B O 1
ATOM 2743 N N . ARG B 1 124 ? 10.703 4.75 13.766 1 95.56 124 ARG B N 1
ATOM 2744 C CA . ARG B 1 124 ? 10.539 6.137 13.344 1 95.56 124 ARG B CA 1
ATOM 2745 C C . ARG B 1 124 ? 9.062 6.539 13.359 1 95.56 124 ARG B C 1
ATOM 2747 O O . ARG B 1 124 ? 8.742 7.73 13.344 1 95.56 124 ARG B O 1
ATOM 2754 N N . LEU B 1 125 ? 8.25 5.574 13.391 1 94.94 125 LEU B N 1
ATOM 2755 C CA . LEU B 1 125 ? 6.816 5.832 13.281 1 94.94 125 LEU B CA 1
ATOM 2756 C C . LEU B 1 125 ? 6.34 6.75 14.398 1 94.94 125 LEU B C 1
ATOM 2758 O O . LEU B 1 125 ? 5.559 7.676 14.164 1 94.94 125 LEU B O 1
ATOM 2762 N N . GLU B 1 126 ? 6.789 6.543 15.578 1 94.38 126 GLU B N 1
ATOM 2763 C CA . GLU B 1 126 ? 6.355 7.332 16.734 1 94.38 126 GLU B CA 1
ATOM 2764 C C . GLU B 1 126 ? 6.699 8.812 16.547 1 94.38 126 GLU B C 1
ATOM 2766 O O . GLU B 1 126 ? 5.957 9.688 17 1 94.38 126 GLU B O 1
ATOM 2771 N N . LYS B 1 127 ? 7.742 9.055 15.906 1 95.12 127 LYS B N 1
ATOM 2772 C CA . LYS B 1 127 ? 8.195 10.43 15.734 1 95.12 127 LYS B CA 1
ATOM 2773 C C . LYS B 1 127 ? 7.48 11.109 14.57 1 95.12 127 LYS B C 1
ATOM 2775 O O . LYS B 1 127 ? 7.297 12.328 14.578 1 95.12 127 LYS B O 1
ATOM 2780 N N . ILE B 1 128 ? 7.109 10.312 13.625 1 95.12 128 ILE B N 1
ATOM 2781 C CA . ILE B 1 128 ? 6.516 10.961 12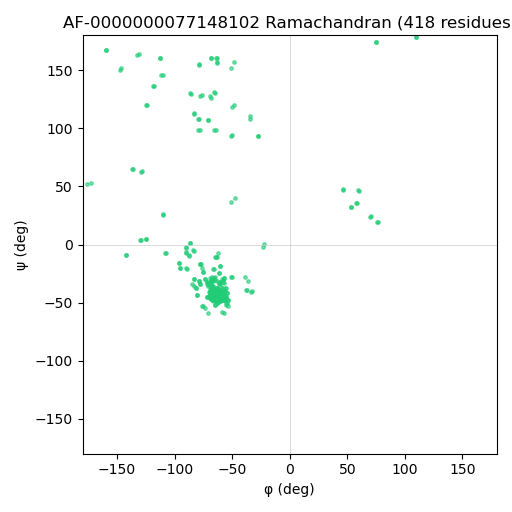.453 1 95.12 128 ILE B CA 1
ATOM 2782 C C . ILE B 1 128 ? 4.992 10.938 12.57 1 95.12 128 ILE B C 1
ATOM 2784 O O . ILE B 1 128 ? 4.305 11.703 11.898 1 95.12 128 ILE B O 1
ATOM 2788 N N . LYS B 1 129 ? 4.445 10.164 13.391 1 93.44 129 LYS B N 1
ATOM 2789 C CA . LYS B 1 129 ? 3.014 9.945 13.555 1 93.44 129 LYS B CA 1
ATOM 2790 C C . LYS B 1 129 ? 2.281 11.258 13.797 1 93.44 129 LYS B C 1
ATOM 2792 O O . LYS B 1 129 ? 1.219 11.5 13.219 1 93.44 129 LYS B O 1
ATOM 2797 N N . PRO B 1 130 ? 2.783 12.156 14.586 1 92.12 130 PRO B N 1
ATOM 2798 C CA . PRO B 1 130 ? 2.062 13.398 14.875 1 92.12 130 PRO B CA 1
ATOM 2799 C C . PRO B 1 130 ? 1.792 14.227 13.625 1 92.12 130 PRO B C 1
ATOM 2801 O O . PRO B 1 130 ? 0.887 15.07 13.617 1 92.12 130 PRO B O 1
ATOM 2804 N N . TYR B 1 131 ? 2.486 13.992 12.578 1 92.81 131 TYR B N 1
ATOM 2805 C CA . TYR B 1 131 ? 2.375 14.844 11.391 1 92.81 131 TYR B CA 1
ATOM 2806 C C . TYR B 1 131 ? 1.293 14.32 10.453 1 92.81 131 TYR B C 1
ATOM 2808 O O . TYR B 1 131 ? 0.995 14.953 9.438 1 92.81 131 TYR B O 1
ATOM 2816 N N . PHE B 1 132 ? 0.695 13.164 10.852 1 92 132 PHE B N 1
ATOM 2817 C CA . PHE B 1 132 ? -0.369 12.711 9.961 1 92 132 PHE B CA 1
ATOM 2818 C C . PHE B 1 132 ? -1.523 12.109 10.758 1 92 132 PHE B C 1
ATOM 2820 O O . PHE B 1 132 ? -2.607 11.898 10.211 1 92 132 PHE B O 1
ATOM 2827 N N . ILE B 1 133 ? -1.434 11.875 12.055 1 91.25 133 ILE B N 1
ATOM 2828 C CA . ILE B 1 133 ? -2.432 11.164 12.844 1 91.25 133 ILE B CA 1
ATOM 2829 C C . ILE B 1 133 ? -3.723 11.977 12.898 1 91.25 133 ILE B C 1
ATOM 2831 O O . ILE B 1 133 ? -4.82 11.414 12.906 1 91.25 133 ILE B O 1
ATOM 2835 N N . GLY B 1 134 ? -3.598 13.266 12.953 1 90.69 134 GLY B N 1
ATOM 2836 C CA . GLY B 1 134 ? -4.762 14.133 12.992 1 90.69 134 GLY B CA 1
ATOM 2837 C C . GLY B 1 134 ? -5.688 13.945 11.805 1 90.69 134 GLY B C 1
ATOM 2838 O O . GLY B 1 134 ? -6.902 14.109 11.922 1 90.69 134 GLY B O 1
ATOM 2839 N N . ASN B 1 135 ? -5.098 13.609 10.672 1 92.12 135 ASN B N 1
ATOM 2840 C CA . ASN B 1 135 ? -5.883 13.352 9.469 1 92.12 135 ASN B CA 1
ATOM 2841 C C . ASN B 1 135 ? -6.832 12.172 9.664 1 92.12 135 ASN B C 1
ATOM 2843 O O . ASN B 1 135 ? -8.016 12.266 9.336 1 92.12 135 ASN B O 1
ATOM 2847 N N . PHE B 1 136 ? -6.383 11.125 10.258 1 91.88 136 PHE B N 1
ATOM 2848 C CA . PHE B 1 136 ? -7.203 9.953 10.523 1 91.88 136 PHE B CA 1
ATOM 2849 C C . PHE B 1 136 ? -8.297 10.266 11.539 1 91.88 136 PHE B C 1
ATOM 2851 O O . PHE B 1 136 ? -9.43 9.805 11.406 1 91.88 136 PHE B O 1
ATOM 2858 N N . GLU B 1 137 ? -7.965 11.023 12.484 1 91.38 137 GLU B N 1
ATOM 2859 C CA . GLU B 1 137 ? -8.922 11.375 13.531 1 91.38 137 GLU B CA 1
ATOM 2860 C C . GLU B 1 137 ? -10.07 12.211 12.969 1 91.38 137 GLU B C 1
ATOM 2862 O O . GLU B 1 137 ? -11.227 12.008 13.336 1 91.38 137 GLU B O 1
ATOM 2867 N N . GLN B 1 138 ? -9.727 13.133 12.133 1 94.12 138 GLN B N 1
ATOM 2868 C CA . GLN B 1 138 ? -10.758 13.93 11.484 1 94.12 138 GLN B CA 1
ATOM 2869 C C . GLN B 1 138 ? -11.703 13.047 10.672 1 94.12 138 GLN B C 1
ATOM 2871 O O . GLN B 1 138 ? -12.922 13.219 10.727 1 94.12 138 GLN B O 1
ATOM 2876 N N . LEU B 1 139 ? -11.133 12.164 9.938 1 96 139 LEU B N 1
ATOM 2877 C CA . LEU B 1 139 ? -11.938 11.25 9.141 1 96 139 LEU B CA 1
ATOM 2878 C C . LEU B 1 139 ? -12.852 10.406 10.031 1 96 139 LEU B C 1
ATOM 2880 O O . LEU B 1 139 ? -14.039 10.25 9.742 1 96 139 LEU B O 1
ATOM 2884 N N . LYS B 1 140 ? -12.281 9.922 11.055 1 95.06 140 LYS B N 1
ATOM 2885 C CA . LYS B 1 140 ? -13.047 9.125 12.016 1 95.06 140 LYS B CA 1
ATOM 2886 C C . LYS B 1 140 ? -14.242 9.906 12.547 1 95.06 140 LYS B C 1
ATOM 2888 O O . LYS B 1 140 ? -15.367 9.398 12.57 1 95.06 140 LYS B O 1
ATOM 2893 N N . GLU B 1 141 ? -14.023 11.094 12.945 1 95.88 141 GLU B N 1
ATOM 2894 C CA . GLU B 1 141 ? -15.078 11.93 13.508 1 95.88 141 GLU B CA 1
ATOM 2895 C C . GLU B 1 141 ? -16.172 12.211 12.477 1 95.88 141 GLU B C 1
ATOM 2897 O O . GLU B 1 141 ? -17.359 12.195 12.797 1 95.88 141 GLU B O 1
ATOM 2902 N N . ILE B 1 142 ? -15.742 12.477 11.336 1 97.88 142 ILE B N 1
ATOM 2903 C CA . ILE B 1 142 ? -16.688 12.75 10.258 1 97.88 142 ILE B CA 1
ATOM 2904 C C . ILE B 1 142 ? -17.562 11.523 10.008 1 97.88 142 ILE B C 1
ATOM 2906 O O . ILE B 1 142 ? -18.781 11.633 9.906 1 97.88 142 ILE B O 1
ATOM 2910 N N . LEU B 1 143 ? -16.938 10.391 9.891 1 96.38 143 LEU B N 1
ATOM 2911 C CA . LEU B 1 143 ? -17.672 9.148 9.648 1 96.38 143 LEU B CA 1
ATOM 2912 C C . LEU B 1 143 ? -18.625 8.852 10.789 1 96.38 143 LEU B C 1
ATOM 2914 O O . LEU B 1 143 ? -19.766 8.43 10.555 1 96.38 143 LEU B O 1
ATOM 2918 N N . GLN B 1 144 ? -18.156 9.031 11.992 1 96.38 144 GLN B N 1
ATOM 2919 C CA . GLN B 1 144 ? -19 8.812 13.164 1 96.38 144 GLN B CA 1
ATOM 2920 C C . GLN B 1 144 ? -20.234 9.711 13.125 1 96.38 144 GLN B C 1
ATOM 2922 O O . GLN B 1 144 ? -21.359 9.25 13.367 1 96.38 144 GLN B O 1
ATOM 2927 N N . GLU B 1 145 ? -20.031 10.977 12.812 1 97.75 145 GLU B N 1
ATOM 2928 C CA . GLU B 1 145 ? -21.141 11.922 12.727 1 97.75 145 GLU B CA 1
ATOM 2929 C C . GLU B 1 145 ? -22.094 11.531 11.602 1 97.75 145 GLU B C 1
ATOM 2931 O O . GLU B 1 145 ? -23.312 11.609 11.773 1 97.75 145 GLU B O 1
ATOM 2936 N N . GLY B 1 146 ? -21.578 11.18 10.461 1 97.56 1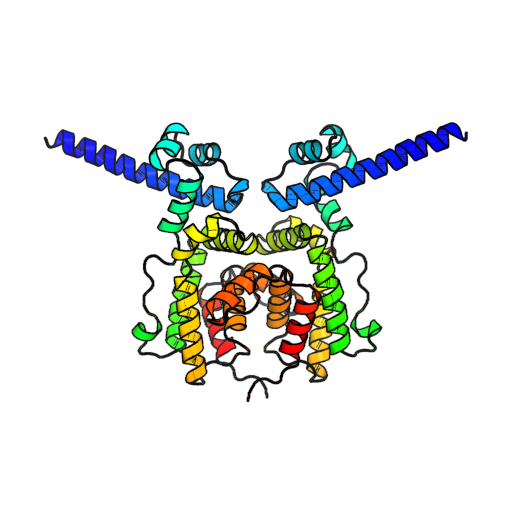46 GLY B N 1
ATOM 2937 C CA . GLY B 1 146 ? -22.406 10.734 9.352 1 97.56 146 GLY B CA 1
ATOM 2938 C C . GLY B 1 146 ? -23.219 9.5 9.672 1 97.56 146 GLY B C 1
ATOM 2939 O O . GLY B 1 146 ? -24.375 9.383 9.25 1 97.56 146 GLY B O 1
ATOM 2940 N N . GLU B 1 147 ? -22.578 8.578 10.375 1 94.38 147 GLU B N 1
ATOM 2941 C CA . GLU B 1 147 ? -23.312 7.398 10.82 1 94.38 147 GLU B CA 1
ATOM 2942 C C . GLU B 1 147 ? -24.438 7.773 11.781 1 94.38 147 GLU B C 1
ATOM 2944 O O . GLU B 1 147 ? -25.562 7.305 11.633 1 94.38 147 GLU B O 1
ATOM 2949 N N . LYS B 1 148 ? -24.141 8.586 12.727 1 96 148 LYS B N 1
ATOM 2950 C CA . LYS B 1 148 ? -25.109 9.047 13.727 1 96 148 LYS B CA 1
ATOM 2951 C C . LYS B 1 148 ? -26.312 9.695 13.062 1 96 148 LYS B C 1
ATOM 2953 O O . LYS B 1 148 ? -27.453 9.484 13.5 1 96 148 LYS B O 1
ATOM 2958 N N . GLN B 1 149 ? -26.078 10.398 12.023 1 96.94 149 GLN B N 1
ATOM 2959 C CA . GLN B 1 149 ? -27.141 11.141 11.352 1 96.94 149 GLN B CA 1
ATOM 2960 C C . GLN B 1 149 ? -27.812 10.289 10.281 1 96.94 149 GLN B C 1
ATOM 2962 O O . GLN B 1 149 ? -28.781 10.719 9.656 1 96.94 149 GLN B O 1
ATOM 2967 N N . GLY B 1 150 ? -27.297 9.18 10.039 1 93.75 150 GLY B N 1
ATOM 2968 C CA . GLY B 1 150 ? -27.844 8.305 9.016 1 93.75 150 GLY B CA 1
ATOM 2969 C C . GLY B 1 150 ? -27.5 8.742 7.605 1 93.75 150 GLY B C 1
ATOM 2970 O O . GLY B 1 150 ? -28.172 8.336 6.648 1 93.75 150 GLY B O 1
ATOM 2971 N N . ALA B 1 151 ? -26.5 9.547 7.504 1 95 151 ALA B N 1
ATOM 2972 C CA . ALA B 1 151 ? -26.109 10.086 6.207 1 95 151 ALA B CA 1
ATOM 2973 C C . ALA B 1 151 ? -25.188 9.109 5.465 1 95 151 ALA B C 1
ATOM 2975 O O . ALA B 1 151 ? -25.141 9.117 4.23 1 95 151 ALA B O 1
ATOM 2976 N N . PHE B 1 152 ? -24.391 8.414 6.215 1 93.44 152 PHE B N 1
ATOM 2977 C CA . PHE B 1 152 ? -23.453 7.449 5.648 1 93.44 152 PHE B CA 1
ATOM 2978 C C . PHE B 1 152 ? -23.844 6.023 6.008 1 93.44 152 PHE B C 1
ATOM 2980 O O . PHE B 1 152 ? -24.344 5.773 7.105 1 93.44 152 PHE B O 1
ATOM 2987 N N . HIS B 1 153 ? -23.562 5.145 5.055 1 83.19 153 HIS B N 1
ATOM 2988 C CA . HIS B 1 153 ? -23.797 3.715 5.23 1 83.19 153 HIS B CA 1
ATOM 2989 C C . HIS B 1 153 ? -22.516 2.918 4.98 1 83.19 153 HIS B C 1
ATOM 2991 O O . HIS B 1 153 ? -21.906 3.041 3.92 1 83.19 153 HIS B O 1
ATOM 2997 N N . PHE B 1 154 ? -22.109 2.232 5.965 1 78.81 154 PHE B N 1
ATOM 2998 C CA . PHE B 1 154 ? -20.906 1.404 5.863 1 78.81 154 PHE B CA 1
ATOM 2999 C C . PHE B 1 154 ? -20.906 0.325 6.941 1 78.81 154 PHE B C 1
ATOM 3001 O O . PHE B 1 154 ? -21.75 0.333 7.836 1 78.81 154 PHE B O 1
ATOM 3008 N N . PHE B 1 155 ? -20.031 -0.646 6.809 1 70.44 155 PHE B N 1
ATOM 3009 C CA . PHE B 1 155 ? -19.984 -1.801 7.699 1 70.44 155 PHE B CA 1
ATOM 3010 C C . PHE B 1 155 ? -19.375 -1.426 9.039 1 70.44 155 PHE B C 1
ATOM 3012 O O . PHE B 1 155 ? -19.953 -1.694 10.094 1 70.44 155 PHE B O 1
ATOM 3019 N N . SER B 1 156 ? -18.172 -0.823 9.016 1 77.81 156 SER B N 1
ATOM 3020 C CA . SER B 1 156 ? -17.484 -0.364 10.227 1 77.81 156 SER B CA 1
ATOM 3021 C C . SER B 1 156 ? -16.672 0.888 9.953 1 77.81 156 SER B C 1
ATOM 3023 O O . SER B 1 156 ? -16.188 1.09 8.836 1 77.81 156 SER B O 1
ATOM 3025 N N . ILE B 1 157 ? -16.547 1.623 10.977 1 88.62 157 ILE B N 1
ATOM 3026 C CA . ILE B 1 157 ? -15.789 2.857 10.875 1 88.62 157 ILE B CA 1
ATOM 3027 C C . ILE B 1 157 ? -14.352 2.539 10.461 1 88.62 157 ILE B C 1
ATOM 3029 O O . ILE B 1 157 ? -13.82 3.129 9.516 1 88.62 157 ILE B O 1
ATOM 3033 N N . ASN B 1 158 ? -13.781 1.579 11.109 1 85.5 158 ASN B N 1
ATOM 3034 C CA . ASN B 1 158 ? -12.391 1.228 10.836 1 85.5 158 ASN B CA 1
ATOM 3035 C C . ASN B 1 158 ? -12.227 0.673 9.422 1 85.5 158 ASN B C 1
ATOM 3037 O O . ASN B 1 158 ? -11.242 0.986 8.742 1 85.5 158 ASN B O 1
ATOM 3041 N N . HIS B 1 159 ? -13.148 -0.101 8.992 1 80.38 159 HIS B N 1
ATOM 3042 C CA . HIS B 1 159 ? -13.141 -0.604 7.621 1 80.38 159 HIS B CA 1
ATOM 3043 C C . HIS B 1 159 ? -13.219 0.538 6.613 1 80.38 159 HIS B C 1
ATOM 3045 O O . HIS B 1 159 ? -12.5 0.534 5.609 1 80.38 159 HIS B O 1
ATOM 3051 N N . THR B 1 160 ? -14.07 1.424 6.906 1 86.88 160 THR B N 1
ATOM 3052 C CA . THR B 1 160 ? -14.273 2.539 5.988 1 86.88 160 THR B CA 1
ATOM 3053 C C . THR B 1 160 ? -13.055 3.451 5.961 1 86.88 160 THR B C 1
ATOM 3055 O O . THR B 1 160 ? -12.656 3.93 4.898 1 86.88 160 THR B O 1
ATOM 3058 N N . ILE B 1 161 ? -12.438 3.697 7.125 1 92.44 161 ILE B N 1
ATOM 3059 C CA . ILE B 1 161 ? -11.219 4.492 7.176 1 92.44 161 ILE B CA 1
ATOM 3060 C C . ILE B 1 161 ? -10.133 3.83 6.328 1 92.44 161 ILE B C 1
ATOM 3062 O O . ILE B 1 161 ? -9.469 4.496 5.523 1 92.44 161 ILE B O 1
ATOM 3066 N N . HIS B 1 162 ? -9.945 2.564 6.48 1 87.5 162 HIS B N 1
ATOM 3067 C CA . HIS B 1 162 ? -8.977 1.806 5.699 1 87.5 162 HIS B CA 1
ATOM 3068 C C . HIS B 1 162 ? -9.242 1.939 4.203 1 87.5 162 HIS B C 1
ATOM 3070 O O . HIS B 1 162 ? -8.32 2.197 3.426 1 87.5 162 HIS B O 1
ATOM 3076 N N . TRP B 1 163 ? -10.445 1.801 3.844 1 83.44 163 TRP B N 1
ATOM 3077 C CA . TRP B 1 163 ? -10.844 1.835 2.439 1 83.44 163 TRP B CA 1
ATOM 3078 C C . TRP B 1 163 ? -10.578 3.207 1.831 1 83.44 163 TRP B C 1
ATOM 3080 O O . TRP B 1 163 ? -9.922 3.312 0.792 1 83.44 163 TRP B O 1
ATOM 3090 N N . ILE B 1 164 ? -11.062 4.254 2.482 1 91.5 164 ILE B N 1
ATOM 3091 C CA . ILE B 1 164 ? -10.891 5.609 1.974 1 91.5 164 ILE B CA 1
ATOM 3092 C C . ILE B 1 164 ? -9.406 5.941 1.857 1 91.5 164 ILE B C 1
ATOM 3094 O O . ILE B 1 164 ? -8.953 6.426 0.82 1 91.5 164 ILE B O 1
ATOM 3098 N N . THR B 1 165 ? -8.648 5.645 2.912 1 93.12 165 THR B N 1
ATOM 3099 C CA . THR B 1 165 ? -7.227 5.969 2.943 1 93.12 165 THR B CA 1
ATOM 3100 C C . THR B 1 165 ? -6.477 5.219 1.848 1 93.12 165 THR B C 1
ATOM 3102 O O . THR B 1 165 ? -5.648 5.801 1.142 1 93.12 165 THR B O 1
ATOM 3105 N N . SER B 1 166 ? -6.766 3.963 1.658 1 89.56 166 SER B N 1
ATOM 3106 C CA . SER B 1 166 ? -6.086 3.15 0.654 1 89.56 166 SER B CA 1
ATOM 3107 C C . SER B 1 166 ? -6.359 3.668 -0.754 1 89.56 166 SER B C 1
ATOM 3109 O O . SER B 1 166 ? -5.457 3.709 -1.592 1 89.56 166 SER B O 1
ATOM 3111 N N . ILE B 1 167 ? -7.551 4.055 -1.003 1 88.19 167 ILE B N 1
ATOM 3112 C CA . ILE B 1 167 ? -7.918 4.523 -2.334 1 88.19 167 ILE B CA 1
ATOM 3113 C C . ILE B 1 167 ? -7.227 5.852 -2.627 1 88.19 167 ILE B C 1
ATOM 3115 O O . ILE B 1 167 ? -6.75 6.078 -3.742 1 88.19 167 ILE B O 1
ATOM 3119 N N . VAL B 1 168 ? -7.195 6.719 -1.634 1 91.5 168 VAL B N 1
ATOM 3120 C CA . VAL B 1 168 ? -6.59 8.031 -1.83 1 91.5 168 VAL B CA 1
ATOM 3121 C C . VAL B 1 168 ? -5.078 7.887 -1.997 1 91.5 168 VAL B C 1
ATOM 3123 O O . VAL B 1 168 ? -4.477 8.539 -2.85 1 91.5 168 VAL B O 1
ATOM 3126 N N . LEU B 1 169 ? -4.48 7.012 -1.209 1 90.5 169 LEU B N 1
ATOM 3127 C CA . LEU B 1 169 ? -3.031 6.836 -1.251 1 90.5 169 LEU B CA 1
ATOM 3128 C C . LEU B 1 169 ? -2.613 6.082 -2.508 1 90.5 169 LEU B C 1
ATOM 3130 O O . LEU B 1 169 ? -1.519 6.301 -3.033 1 90.5 169 LEU B O 1
ATOM 3134 N N . PHE B 1 170 ? -3.51 5.219 -2.998 1 89.31 170 PHE B N 1
ATOM 3135 C CA . PHE B 1 170 ? -3.111 4.312 -4.07 1 89.31 170 PHE B CA 1
ATOM 3136 C C . PHE B 1 170 ? -4.195 4.227 -5.137 1 89.31 170 PHE B C 1
ATOM 3138 O O . PHE B 1 170 ? -4.703 3.143 -5.426 1 89.31 170 PHE B O 1
ATOM 3145 N N . PRO B 1 171 ? -4.43 5.328 -5.809 1 85.25 171 PRO B N 1
ATOM 3146 C CA . PRO B 1 171 ? -5.488 5.352 -6.816 1 85.25 171 PRO B CA 1
ATOM 3147 C C . PRO B 1 171 ? -5.195 4.434 -8 1 85.25 171 PRO B C 1
ATOM 3149 O O . PRO B 1 171 ? -6.125 3.908 -8.625 1 85.25 171 PRO B O 1
ATOM 3152 N N . LYS B 1 172 ? -3.959 4.234 -8.273 1 87.06 172 LYS B N 1
ATOM 3153 C CA . LYS B 1 172 ? -3.596 3.363 -9.391 1 87.06 172 LYS B CA 1
ATOM 3154 C C . LYS B 1 172 ? -3.877 1.9 -9.062 1 87.06 172 LYS B C 1
ATOM 3156 O O . LYS B 1 172 ? -4.164 1.102 -9.953 1 87.06 172 LYS B O 1
ATOM 3161 N N . PHE B 1 173 ? -3.746 1.573 -7.82 1 88.94 173 PHE B N 1
ATOM 3162 C CA . PHE B 1 173 ? -4.148 0.226 -7.434 1 88.94 173 PHE B CA 1
ATOM 3163 C C . PHE B 1 173 ? -5.652 0.038 -7.609 1 88.94 173 PHE B C 1
ATOM 3165 O O . PHE B 1 173 ? -6.098 -0.999 -8.102 1 88.94 173 PHE B O 1
ATOM 3172 N N . LYS B 1 174 ? -6.336 0.94 -7.148 1 85.25 174 LYS B N 1
ATOM 3173 C CA . LYS B 1 174 ? -7.777 0.912 -7.371 1 85.25 174 LYS B CA 1
ATOM 3174 C C . LYS B 1 174 ? -8.102 0.785 -8.859 1 85.25 174 LYS B C 1
ATOM 3176 O O . LYS B 1 174 ? -8.969 0.003 -9.242 1 85.25 174 LYS B O 1
ATOM 3181 N N . LYS B 1 175 ? -7.453 1.59 -9.648 1 85.88 175 LYS B N 1
ATOM 3182 C CA . LYS B 1 175 ? -7.637 1.52 -11.094 1 85.88 175 LYS B CA 1
ATOM 3183 C C . LYS B 1 175 ? -7.348 0.116 -11.617 1 85.88 175 LYS B C 1
ATOM 3185 O O . LYS B 1 175 ? -8.07 -0.394 -12.477 1 85.88 175 LYS B O 1
ATOM 3190 N N . PHE B 1 176 ? -6.301 -0.422 -11.211 1 90.69 176 PHE B N 1
ATOM 3191 C CA . PHE B 1 176 ? -5.926 -1.775 -11.602 1 90.69 176 PHE B CA 1
ATOM 3192 C C . PHE B 1 176 ? -7.043 -2.762 -11.289 1 90.69 176 PHE B C 1
ATOM 3194 O O . PHE B 1 176 ? -7.438 -3.557 -12.141 1 90.69 176 PHE B O 1
ATOM 3201 N N . ILE B 1 177 ? -7.539 -2.732 -10.078 1 88.44 177 ILE B N 1
ATOM 3202 C CA . ILE B 1 177 ? -8.617 -3.623 -9.664 1 88.44 177 ILE B CA 1
ATOM 3203 C C . ILE B 1 177 ? -9.852 -3.375 -10.531 1 88.44 177 ILE B C 1
ATOM 3205 O O . ILE B 1 177 ? -10.516 -4.32 -10.961 1 88.44 177 ILE B O 1
ATOM 3209 N N . ASP B 1 178 ? -10.156 -2.133 -10.742 1 84.75 178 ASP B N 1
ATOM 3210 C CA . ASP B 1 178 ? -11.312 -1.784 -11.562 1 84.75 178 ASP B CA 1
ATOM 3211 C C . ASP B 1 178 ? -11.195 -2.373 -12.961 1 84.75 178 ASP B C 1
ATOM 3213 O O . ASP B 1 178 ? -12.203 -2.693 -13.594 1 84.75 178 ASP B O 1
ATOM 3217 N N . SER B 1 179 ? -10.031 -2.521 -13.438 1 85.31 179 SER B N 1
ATOM 3218 C CA . SER B 1 179 ? -9.789 -3.031 -14.781 1 85.31 179 SER B CA 1
ATOM 3219 C C . SER B 1 179 ? -10.008 -4.539 -14.852 1 85.31 179 SER B C 1
ATOM 3221 O O . SER B 1 179 ? -10.141 -5.105 -15.938 1 85.31 179 SER B O 1
ATOM 3223 N N . LEU B 1 180 ? -9.891 -5.191 -13.719 1 78.44 180 LEU B N 1
ATOM 3224 C CA . LEU B 1 180 ? -10.117 -6.633 -13.688 1 78.44 180 LEU B CA 1
ATOM 3225 C C . LEU B 1 180 ? -11.562 -6.969 -14.023 1 78.44 180 LEU B C 1
ATOM 3227 O O . LEU B 1 180 ? -11.859 -8.062 -14.508 1 78.44 180 LEU B O 1
ATOM 3231 N N . GLY B 1 181 ? -12.594 -6.227 -13.484 1 61.72 181 GLY B N 1
ATOM 3232 C CA . GLY B 1 181 ? -14.008 -6.492 -13.672 1 61.72 181 GLY B CA 1
ATOM 3233 C C . GLY B 1 181 ? -14.508 -6.125 -15.055 1 61.72 181 GLY B C 1
ATOM 3234 O O . GLY B 1 181 ? -15.586 -6.562 -15.477 1 61.72 181 GLY B O 1
ATOM 3235 N N . THR B 1 182 ? -14.305 -4.828 -15.57 1 55.66 182 THR B N 1
ATOM 3236 C CA . THR B 1 182 ? -15.062 -4.258 -16.688 1 55.66 182 THR B CA 1
ATOM 3237 C C . THR B 1 182 ? -14.516 -4.766 -18.016 1 55.66 182 THR B C 1
ATOM 3239 O O . THR B 1 182 ? -13.305 -4.801 -18.234 1 55.66 182 THR B O 1
ATOM 3242 N N . ASN B 1 183 ? -15.148 -5.762 -18.594 1 45.25 183 ASN B N 1
ATOM 3243 C CA . ASN B 1 183 ? -15.117 -5.691 -20.047 1 45.25 183 ASN B CA 1
ATOM 3244 C C . ASN B 1 183 ? -15.133 -4.25 -20.547 1 45.25 183 ASN B C 1
ATOM 3246 O O . ASN B 1 183 ? -15.148 -4.004 -21.75 1 45.25 183 ASN B O 1
ATOM 3250 N N . GLU B 1 184 ? -15.891 -3.33 -20 1 40.06 184 GLU B N 1
ATOM 3251 C CA . GLU B 1 184 ? -16.141 -1.992 -20.516 1 40.06 184 GLU B CA 1
ATOM 3252 C C . GLU B 1 184 ? -14.883 -1.143 -20.5 1 40.06 184 GLU B C 1
ATOM 3254 O O . GLU B 1 184 ? -14.18 -1.076 -19.5 1 40.06 184 GLU B O 1
ATOM 3259 N N . THR B 1 185 ? -14.18 -1.001 -21.562 1 40.53 185 THR B N 1
ATOM 3260 C CA . THR B 1 185 ? -13.203 -0.035 -22.047 1 40.53 185 THR B CA 1
ATOM 3261 C C . THR B 1 185 ? -13.367 1.311 -21.359 1 40.53 185 THR B C 1
ATOM 3263 O O . THR B 1 185 ? -12.938 2.344 -21.875 1 40.53 185 THR B O 1
ATOM 3266 N N . ASN B 1 186 ? -14.297 1.513 -20.5 1 39.84 186 ASN B N 1
ATOM 3267 C CA . ASN B 1 186 ? -14.422 2.93 -20.172 1 39.84 186 ASN B CA 1
ATOM 3268 C C . ASN B 1 186 ? -13.07 3.557 -19.859 1 39.84 186 ASN B C 1
ATOM 3270 O O . ASN B 1 186 ? -12.133 2.857 -19.469 1 39.84 186 ASN B O 1
ATOM 3274 N N . ASP B 1 187 ? -12.914 4.988 -20 1 38.91 187 ASP B N 1
ATOM 3275 C CA . ASP B 1 187 ? -11.859 5.996 -20.031 1 38.91 187 ASP B CA 1
ATOM 3276 C C . ASP B 1 187 ? -10.93 5.859 -18.828 1 38.91 187 ASP B C 1
ATOM 3278 O O . ASP B 1 187 ? -11.055 6.609 -17.859 1 38.91 187 ASP B O 1
ATOM 3282 N N . ILE B 1 188 ? -10.656 4.754 -18.406 1 43.41 188 ILE B N 1
ATOM 3283 C CA . ILE B 1 188 ? -9.664 4.402 -17.391 1 43.41 188 ILE B CA 1
ATOM 3284 C C . ILE B 1 188 ? -8.422 5.27 -17.578 1 43.41 188 ILE B C 1
ATOM 3286 O O . ILE B 1 188 ? -7.512 5.242 -16.734 1 43.41 188 ILE B O 1
ATOM 3290 N N . ASN B 1 189 ? -8.281 5.602 -18.688 1 43.84 189 ASN B N 1
ATOM 3291 C CA . ASN B 1 189 ? -7.066 6.355 -18.984 1 43.84 189 ASN B CA 1
ATOM 3292 C C . ASN B 1 189 ? -7.039 7.691 -18.25 1 43.84 189 ASN B C 1
ATOM 3294 O O . ASN B 1 189 ? -6.16 8.516 -18.5 1 43.84 189 ASN B O 1
ATOM 3298 N N . HIS B 1 190 ? -8.18 8.039 -17.672 1 44.78 190 HIS B N 1
ATOM 3299 C CA . HIS B 1 190 ? -8.07 9.422 -17.219 1 44.78 190 HIS B CA 1
ATOM 3300 C C . HIS B 1 190 ? -7.367 9.508 -15.867 1 44.78 190 HIS B C 1
ATOM 3302 O O . HIS B 1 190 ? -7.609 8.688 -14.984 1 44.78 190 HIS B O 1
ATOM 3308 N N . GLU B 1 191 ? -6.285 10.055 -15.883 1 51.62 191 GLU B N 1
ATOM 3309 C CA . GLU B 1 191 ? -5.637 10.539 -14.672 1 51.62 191 GLU B CA 1
ATOM 3310 C C . GLU B 1 191 ? -6.664 10.891 -13.594 1 51.62 191 GLU B C 1
ATOM 3312 O O . GLU B 1 191 ? -7.617 11.625 -13.859 1 51.62 191 GLU B O 1
ATOM 3317 N N . TRP B 1 192 ? -6.914 9.898 -12.75 1 55.97 192 TRP B N 1
ATOM 3318 C CA . TRP B 1 192 ? -7.848 10.211 -11.672 1 55.97 192 TRP B CA 1
ATOM 3319 C C . TRP B 1 192 ? -7.695 11.664 -11.227 1 55.97 192 TRP B C 1
ATOM 3321 O O . TRP B 1 192 ? -6.594 12.109 -10.898 1 55.97 192 TRP B O 1
ATOM 3331 N N . MET B 1 193 ? -8.664 12.422 -11.57 1 66.06 193 MET B N 1
ATOM 3332 C CA . MET B 1 193 ? -8.734 13.758 -11 1 66.06 193 MET B CA 1
ATOM 3333 C C . MET B 1 193 ? -9.227 13.711 -9.555 1 66.06 193 MET B C 1
ATOM 3335 O O . MET B 1 193 ? -10.109 12.922 -9.227 1 66.06 193 MET B O 1
ATOM 3339 N N . PRO B 1 194 ? -8.477 14.359 -8.602 1 75.25 194 PRO B N 1
ATOM 3340 C CA . PRO B 1 194 ? -8.898 14.406 -7.199 1 75.25 194 PRO B CA 1
ATOM 3341 C C . PRO B 1 194 ? -10.406 14.562 -7.039 1 75.25 194 PRO B C 1
ATOM 3343 O O . PRO B 1 194 ? -11.016 13.898 -6.199 1 75.25 194 PRO B O 1
ATOM 3346 N N . GLU B 1 195 ? -11.023 15.406 -7.941 1 77.62 195 GLU B N 1
ATOM 3347 C CA . GLU B 1 195 ? -12.453 15.664 -7.801 1 77.62 195 GLU B CA 1
ATOM 3348 C C . GLU B 1 195 ? -13.281 14.414 -8.102 1 77.62 195 GLU B C 1
ATOM 3350 O O . GLU B 1 195 ? -14.297 14.164 -7.457 1 77.62 195 GLU B O 1
ATOM 3355 N N . ASP B 1 196 ? -12.844 13.719 -9.039 1 81.12 196 ASP B N 1
ATOM 3356 C CA . ASP B 1 196 ? -13.547 12.484 -9.383 1 81.12 196 ASP B CA 1
ATOM 3357 C C . ASP B 1 196 ? -13.5 11.484 -8.227 1 81.12 196 ASP B C 1
ATOM 3359 O O . ASP B 1 196 ? -14.5 10.836 -7.918 1 81.12 196 ASP B O 1
ATOM 3363 N N . LEU B 1 197 ? -12.398 11.445 -7.586 1 85.69 197 LEU B N 1
ATOM 3364 C CA . LEU B 1 197 ? -12.227 10.516 -6.469 1 85.69 197 LEU B CA 1
ATOM 3365 C C . LEU B 1 197 ? -13.102 10.922 -5.289 1 85.69 197 LEU B C 1
ATOM 3367 O O . LEU B 1 197 ? -13.727 10.07 -4.652 1 85.69 197 LEU B O 1
ATOM 3371 N N . VAL B 1 198 ? -13.188 12.219 -5.039 1 92.94 198 VAL B N 1
ATOM 3372 C CA . VAL B 1 198 ? -14 12.742 -3.947 1 92.94 198 VAL B CA 1
ATOM 3373 C C . VAL B 1 198 ? -15.469 12.367 -4.16 1 92.94 198 VAL B C 1
ATOM 3375 O O . VAL B 1 198 ? -16.109 11.805 -3.266 1 92.94 198 VAL B O 1
ATOM 3378 N N . ASP B 1 199 ? -15.977 12.578 -5.344 1 88.88 199 ASP B N 1
ATOM 3379 C CA . ASP B 1 199 ? -17.375 12.297 -5.656 1 88.88 199 ASP B CA 1
ATOM 3380 C C . ASP B 1 199 ? -17.672 10.805 -5.531 1 88.88 199 ASP B C 1
ATOM 3382 O O . ASP B 1 199 ? -18.719 10.422 -5.016 1 88.88 199 ASP B O 1
ATOM 3386 N N . ARG B 1 200 ? -16.781 10.062 -5.953 1 83.44 200 ARG B N 1
ATOM 3387 C CA . ARG B 1 200 ? -16.969 8.617 -5.93 1 83.44 200 ARG B CA 1
ATOM 3388 C C . ARG B 1 200 ? -17.031 8.094 -4.5 1 83.44 200 ARG B C 1
ATOM 3390 O O . ARG B 1 200 ? -17.859 7.238 -4.18 1 83.44 200 ARG B O 1
ATOM 3397 N N . ILE B 1 201 ? -16.156 8.547 -3.662 1 89.44 201 ILE B N 1
ATOM 3398 C CA . ILE B 1 201 ? -16.125 8.102 -2.273 1 89.44 201 ILE B CA 1
ATOM 3399 C C . ILE B 1 201 ? -17.406 8.555 -1.559 1 89.44 201 ILE B C 1
ATOM 3401 O O . ILE B 1 201 ? -18.047 7.77 -0.862 1 89.44 201 ILE B O 1
ATOM 3405 N N . VAL B 1 202 ? -17.781 9.781 -1.77 1 92.69 202 VAL B N 1
ATOM 3406 C CA . VAL B 1 202 ? -18.969 10.32 -1.119 1 92.69 202 VAL B CA 1
ATOM 3407 C C . VAL B 1 202 ? -20.203 9.555 -1.578 1 92.69 202 VAL B C 1
ATOM 3409 O O . VAL B 1 202 ? -21.031 9.148 -0.757 1 92.69 202 VAL B O 1
ATOM 3412 N N . THR B 1 203 ? -20.297 9.297 -2.852 1 86.25 203 THR B N 1
ATOM 3413 C CA . THR B 1 203 ? -21.438 8.562 -3.402 1 86.25 203 THR B CA 1
ATOM 3414 C C . THR B 1 203 ? -21.484 7.145 -2.834 1 86.25 203 THR B C 1
ATOM 3416 O O . THR B 1 203 ? -22.547 6.648 -2.482 1 86.25 203 THR B O 1
ATOM 3419 N N . ALA B 1 204 ? -20.359 6.555 -2.727 1 81.31 204 ALA B N 1
ATOM 3420 C CA . ALA B 1 204 ? -20.297 5.188 -2.217 1 81.31 204 ALA B CA 1
ATOM 3421 C C . ALA B 1 204 ? -20.828 5.109 -0.788 1 81.31 204 ALA B C 1
ATOM 3423 O O . ALA B 1 204 ? -21.438 4.109 -0.396 1 81.31 204 ALA B O 1
ATOM 3424 N N . LEU B 1 205 ? -20.625 6.129 -0.028 1 88.88 205 LEU B N 1
ATOM 3425 C CA . LEU B 1 205 ? -21 6.09 1.38 1 88.88 205 LEU B CA 1
ATOM 3426 C C . LEU B 1 205 ? -22.438 6.574 1.568 1 88.88 205 LEU B C 1
ATOM 3428 O O . LEU B 1 205 ? -23.031 6.355 2.623 1 88.88 205 LEU B O 1
ATOM 3432 N N . THR B 1 206 ? -22.906 7.297 0.599 1 90.38 206 THR B N 1
ATOM 3433 C CA . THR B 1 206 ? -24.234 7.867 0.746 1 90.38 206 THR B CA 1
ATOM 3434 C C . THR B 1 206 ? -25.281 6.969 0.088 1 90.38 206 THR B C 1
ATOM 3436 O O . THR B 1 206 ? -26.484 7.109 0.341 1 90.38 206 THR B O 1
ATOM 3439 N N . ASP B 1 207 ? -24.797 6.129 -0.806 1 78 207 ASP B N 1
ATOM 3440 C CA . ASP B 1 207 ? -25.719 5.203 -1.472 1 78 207 ASP B CA 1
ATOM 3441 C C . ASP B 1 207 ? -26.234 4.145 -0.499 1 78 207 ASP B C 1
ATOM 3443 O O . ASP B 1 207 ? -25.469 3.641 0.336 1 78 207 ASP B O 1
ATOM 3447 N N . LYS B 1 208 ? -27.562 3.943 -0.372 1 63.59 208 LYS B N 1
ATOM 3448 C CA . LYS B 1 208 ? -28.141 2.936 0.509 1 63.59 208 LYS B CA 1
ATOM 3449 C C . LYS B 1 208 ? -27.781 1.526 0.044 1 63.59 208 LYS B C 1
ATOM 3451 O O . LYS B 1 208 ? -27.719 1.261 -1.158 1 63.59 208 LYS B O 1
ATOM 3456 N N . PRO B 1 209 ? -27.297 0.669 0.957 1 54.88 209 PRO B N 1
ATOM 3457 C CA . PRO B 1 209 ? -27.047 -0.724 0.576 1 54.88 209 PRO B CA 1
ATOM 3458 C C . PRO B 1 209 ? -28.25 -1.362 -0.124 1 54.88 209 PRO B C 1
ATOM 3460 O O . PRO B 1 209 ? -29.391 -1.021 0.172 1 54.88 209 PRO B O 1
ATOM 3463 N N . LYS B 1 210 ? -28.156 -1.81 -1.391 1 46.56 210 LYS B N 1
ATOM 3464 C CA . LYS B 1 210 ? -29.25 -2.535 -2.035 1 46.56 210 LYS B CA 1
ATOM 3465 C C . LYS B 1 210 ? -29.75 -3.674 -1.152 1 46.56 210 LYS B C 1
ATOM 3467 O O . LYS B 1 210 ? -28.953 -4.504 -0.694 1 46.56 210 LYS B O 1
ATOM 3472 N N . VAL B 1 211 ? -30.844 -3.283 -0.375 1 40.62 211 VAL B N 1
ATOM 3473 C CA . VAL B 1 211 ? -31.625 -4.32 0.301 1 40.62 211 VAL B CA 1
ATOM 3474 C C . VAL B 1 211 ? -32.25 -5.242 -0.733 1 40.62 211 VAL B C 1
ATOM 3476 O O . VAL B 1 211 ? -32.75 -4.781 -1.766 1 40.62 211 VAL B O 1
#

Nearest PDB structures (foldseek):
  2wv1-assembly1_B  TM=9.502E-01  e=1.696E-21  Bacillus cereus
  2jk3-assembly1_A  TM=9.347E-01  e=2.702E-21  Bacillus cereus
  2jj7-assembly1_B  TM=8.991E-01  e=1.660E-20  Bacillus cereus
  2fx0-assembly1_A-2  TM=9.577E-01  e=8.079E-20  Bacillus cereus
  2jj7-assembly1_A  TM=8.790E-01  e=2.523E-20  Bacillus cereus

Organism: Bacillus cereus (strain ATCC 14579 / DSM 31 / CCUG 7414 / JCM 2152 / NBRC 15305 / NCIMB 9373 / NCTC 2599 / NRRL B-3711) (NCBI:txid226900)

Foldseek 3Di:
DVVVVVVCVVVVVVVVVLLVLLLVLLLVQCLVQNLVGDALCSSCVSSVHHSVSSCVVQVGSLSSVLVNLVVLFPQPDDDLLCVVVVNPLLRSLLVLLLSLLVSCVVRLSNLVRLVVCVVVVDPCNVSNVNRYVVSLVSQLVSVVSCVVVVQFDDDDSVVLSVVLSCCSSCVVVVLVVVVVPDPDPPPSVDPPDSNNSSVVSSCNGRDDPPD/DVVVVVCVVVVVVVVVVLLVLLLVLLLVQCLVQNLVGDALCSSCVSSVHHSVSSCVVQVGSLSSVLVNLVVLFPQPDDDLLCVVVVNPLLRSLLVLLLSLLVSCVVRVSNLVRLVVCVVVVDPCNVSNVNRYVVSLVSQLVSVVSCVVVVQFDDDDSVVLSVVLSCCSSCVVVVLVVVVVPDPDPPPSVDPPDSNNSSVVSSCNGRDDDPD

pLDDT: mean 85.91, std 15.66, range [38.88, 98.5]

Secondary structure (DSSP, 8-state):
-HHHHHHHHHHHHHHHHHHHHHHHHHHHHHHHHTTTT--HHHHHHHHTS-HHHHHHHHSSHHHHHHHHHHHH-SGGG---HHHHTTT-HHHHHHHHHHHHHHHHHH-HHHHHHHHHHHHHT-TTHHHHGGGTHHHHHHHHHHHHHHHHTT----S-HHHHHHHHHHHHH-HHHHHHHHHHH--S---TTS---HHHHHHHHHHHHHSPP--/-HHHHHHHHHHHHHHHHHHHHHHHHHHHHHHHHTTTT--HHHHHHHHTS-HHHHHHHHSSHHHHHHHHHHHHSSGGG---HHHHTTT-HHHHHHHHHHHHHHHHHH-HHHHHHHHHHHHHT-TTHHHHGGGTHHHHHHHHHHHHHHHHTT----S-HHHHHHHHHHHHH-HHHHHHHHHHH--S--STTS---HHHHHHHHHHHHHSPP--

Solvent-accessible surface area (backbone atoms only — not comparable to full-atom values): 22767 Å² total; per-residue (Å²): 110,68,65,58,48,48,48,48,46,51,46,42,54,43,44,51,48,49,53,49,37,39,42,53,24,37,44,51,43,34,50,73,26,34,71,90,61,42,51,56,60,58,25,14,55,69,39,70,47,55,51,66,56,49,34,65,76,35,68,36,57,69,47,39,53,49,50,39,37,63,71,67,33,70,30,84,72,66,75,61,44,41,67,77,38,76,65,34,34,68,60,15,46,50,51,47,40,50,52,52,39,49,47,36,71,76,38,52,37,55,54,54,50,53,52,49,30,46,54,62,64,40,86,61,36,75,74,47,39,71,26,45,50,56,56,55,52,52,51,49,51,35,52,52,49,15,44,75,70,64,55,38,52,77,93,43,70,55,58,49,51,52,48,54,52,48,44,64,74,33,51,45,42,49,49,53,49,49,57,71,71,47,86,64,77,66,79,71,79,52,73,80,44,62,67,59,52,42,52,51,55,52,47,60,29,51,43,73,76,88,124,110,67,66,58,48,49,49,49,44,50,47,42,54,42,45,51,49,48,52,50,37,40,42,56,24,37,46,52,44,34,50,74,28,33,70,86,61,42,51,56,59,56,26,14,56,67,39,72,46,54,49,65,56,49,32,64,76,36,69,36,57,69,47,39,53,48,48,38,39,62,70,67,34,70,30,84,70,68,76,60,41,40,68,77,39,76,65,35,34,68,59,15,46,49,53,48,42,51,54,52,39,50,47,37,69,76,38,53,36,55,54,54,50,52,50,49,30,45,54,63,63,40,84,62,34,75,74,46,40,72,26,44,51,56,56,57,52,52,50,50,52,35,52,50,52,14,43,74,70,64,56,38,52,77,93,43,70,55,58,49,50,52,49,55,51,48,41,64,74,32,50,47,42,50,50,52,48,49,57,72,70,46,85,65,78,64,79,71,78,52,72,80,45,60,67,58,53,41,52,50,52,51,47,60,27,51,44,73,78,87,126